Protein AF-A0A1R2BJJ5-F1 (afdb_monomer_lite)

Organism: NCBI:txid5963

Radius of gyration: 49.84 Å; chains: 1; bounding box: 114×87×135 Å

pLDDT: mean 71.25, std 21.15, range [29.31, 96.38]

Sequence (395 aa):
METTSKNNQKHDPENNLNTKGLEIIDKNPLSYNLSDRFHKDSDKFEDQEQDLDPFTTKSIKNEQDFQNIPINISSPKQELIENDESNLNSIQKRLQSAEKEKNEVEIMLEKVKDSILGIDTLENYSESYRKPNLKDKNDTVAKHEEAKKRSELTNQKLKLYREDQKRREIALTQELKKINKRIIKEQKLLKEQKAKEKEQKNEEYMAELEKMKEKKAKRKSELEEIKKRQQELDNIKNTKPLYMRIEERYKTEIEKFEAKKYKESKNNQGFSPIRMMDIMDHAKWYDDIKNEHKKRVEREMQLRSMGDKTKSNNNLTSAWTAKIIDDDKRMKTELTRASQERLNLIEKKTKYADFVKELFKPTIDRLKRQETGDLGNNKCEQRCRSNSHRSPVND

Secondary structure (DSSP, 8-state):
----------------------------------------S----------------------------------------TT-TT-HHHHHHHHHHHHHHHHHHHHHHHHHHHHHHHHHHHHHHHSS--------SSSHHHHHHHHHHHHHHHHHHHHHHHHHHHHHHHHHHHHHHHHHHHHHHHHHHHHHHHHHHHHHHHHHHHHHHHHHHHHHHHHHHHHHHHHHHHHHHHHHHHHS-HHHHHHHHIIIIIIHHHHHHHHHHHHHHT-PPPPHHHHHHHHHHHHHHHHHHHHHHHHHHHHHHHHHHHHHHHTT--HHHHHHHHHHHHHHHHHHHHHHHHHHHHHHHHHHHHHHHHHS-----HHHHHHHGGGTT-TTTTSSS-----PPP--

Foldseek 3Di:
DDDDDDDDDDDDDDDDDDDDDDDDDDDDDPDDPPPDDDDDDDDDDDDDDDDDDDDDPDDPPDPDDPPDPPPPPVDPPPPPPVPPLQDLVVLVVVLVVLVVVLVVLVVVLVVLVVVLVVLVVVVVVPPDDDDDPPPDDPPCPVVVVVVVVVVVVVVVVSVVVSVVSVVVNVVSVVVSVVSVVVSVVSVVSSVVSVVVVVVVVVVVVVVVVVVVVVVVVVVVVVVVVVVVVVVVVVVVVVPDDPVVVVVVCCCVPPVVVVVVVVVVVVVVVPDDPDDVVNVVVVVVVVVVVVVVVVVVVVVVVVVVVVVVVCCVVPVVQPVVNVVVVVVVVVVVVVVVVVVVVVVVVVVVVVVVVVVCCVVCVPDDDPVVCVVVVVVVDDPPPPPPPDDDDDDDDDD

Structure (mmCIF, N/CA/C/O backbone):
data_AF-A0A1R2BJJ5-F1
#
_entry.id   AF-A0A1R2BJJ5-F1
#
loop_
_atom_site.group_PDB
_atom_site.id
_atom_site.type_symbol
_atom_site.label_atom_id
_atom_site.label_alt_id
_atom_site.label_comp_id
_atom_site.label_asym_id
_atom_site.label_entity_id
_atom_site.label_seq_id
_atom_site.pdbx_PDB_ins_code
_atom_site.Cartn_x
_atom_site.Cartn_y
_atom_site.Cartn_z
_atom_site.occupancy
_atom_site.B_iso_or_equiv
_atom_site.auth_seq_id
_atom_site.auth_comp_id
_atom_site.auth_asym_id
_atom_site.auth_atom_id
_atom_site.pdbx_PDB_model_num
ATOM 1 N N . MET A 1 1 ? 15.933 54.611 66.361 1.00 34.94 1 MET A N 1
ATOM 2 C CA . MET A 1 1 ? 17.261 54.478 65.735 1.00 34.94 1 MET A CA 1
ATOM 3 C C . MET A 1 1 ? 17.516 52.998 65.554 1.00 34.94 1 MET A C 1
ATOM 5 O O . MET A 1 1 ? 17.313 52.305 66.536 1.00 34.94 1 MET A O 1
ATOM 9 N N . GLU A 1 2 ? 17.875 52.591 64.327 1.00 35.94 2 GLU A N 1
ATOM 10 C CA . GLU A 1 2 ? 18.809 51.487 64.003 1.00 35.94 2 GLU A CA 1
ATOM 11 C C . GLU A 1 2 ? 18.485 50.062 64.520 1.00 35.94 2 GLU A C 1
ATOM 13 O O . GLU A 1 2 ? 17.992 49.876 65.618 1.00 35.94 2 GLU A O 1
ATOM 18 N N . THR A 1 3 ? 18.748 48.933 63.863 1.00 48.16 3 THR A N 1
ATOM 19 C CA . THR A 1 3 ? 19.104 48.513 62.499 1.00 48.16 3 THR A CA 1
ATOM 20 C C . THR A 1 3 ? 19.118 46.967 62.528 1.00 48.16 3 THR A C 1
ATOM 22 O O . THR A 1 3 ? 19.593 46.379 63.489 1.00 48.16 3 THR A O 1
ATOM 25 N N . THR A 1 4 ? 18.638 46.336 61.450 1.00 43.44 4 THR A N 1
ATOM 26 C CA . THR A 1 4 ? 19.197 45.156 60.739 1.00 43.44 4 THR A CA 1
ATOM 27 C C . THR A 1 4 ? 19.570 43.808 61.406 1.00 43.44 4 THR A C 1
ATOM 29 O O . THR A 1 4 ? 20.449 43.726 62.251 1.00 43.44 4 THR A O 1
ATOM 32 N N . SER A 1 5 ? 19.117 42.751 60.702 1.00 40.81 5 SER A N 1
ATOM 33 C CA . SER A 1 5 ? 19.901 41.649 60.075 1.00 40.81 5 SER A CA 1
ATOM 34 C C . SER A 1 5 ? 20.179 40.309 60.783 1.00 40.81 5 SER A C 1
ATOM 36 O O . SER A 1 5 ? 20.995 40.221 61.686 1.00 40.81 5 SER A O 1
ATOM 38 N N . LYS A 1 6 ? 19.630 39.263 60.127 1.00 48.53 6 LYS A N 1
ATOM 39 C CA . LYS A 1 6 ? 20.228 37.987 59.648 1.00 48.53 6 LYS A CA 1
ATOM 40 C C . LYS A 1 6 ? 20.979 37.072 60.634 1.00 48.53 6 LYS A C 1
ATOM 42 O O . LYS A 1 6 ? 22.033 37.443 61.126 1.00 48.53 6 LYS A O 1
ATOM 47 N N . ASN A 1 7 ? 20.605 35.782 60.661 1.00 42.44 7 ASN A N 1
ATOM 48 C CA . ASN A 1 7 ? 21.419 34.721 60.031 1.00 42.44 7 ASN A CA 1
ATOM 49 C C . ASN A 1 7 ? 20.785 33.315 60.062 1.00 42.44 7 ASN A C 1
ATOM 51 O O . ASN A 1 7 ? 20.108 32.934 61.009 1.00 42.44 7 ASN A O 1
ATOM 55 N N . ASN A 1 8 ? 21.077 32.557 58.999 1.00 45.78 8 ASN A N 1
ATOM 56 C CA . ASN A 1 8 ? 20.857 31.119 58.817 1.00 45.78 8 ASN A CA 1
ATOM 57 C C . ASN A 1 8 ? 21.999 30.302 59.448 1.00 45.78 8 ASN A C 1
ATOM 59 O O . ASN A 1 8 ? 23.150 30.706 59.304 1.00 45.78 8 ASN A O 1
ATOM 63 N N . GLN A 1 9 ? 21.707 29.101 59.968 1.00 39.62 9 GLN A N 1
ATOM 64 C CA . GLN A 1 9 ? 22.597 27.920 59.937 1.00 39.62 9 GLN A CA 1
ATOM 65 C C . GLN A 1 9 ? 21.808 26.636 60.283 1.00 39.62 9 GLN A C 1
ATOM 67 O O . GLN A 1 9 ? 21.101 26.591 61.279 1.00 39.62 9 GLN A O 1
ATOM 72 N N . LYS A 1 10 ? 21.759 25.684 59.336 1.00 45.00 10 LYS A N 1
ATOM 73 C CA . LYS A 1 10 ? 22.330 24.317 59.379 1.00 45.00 10 LYS A CA 1
ATOM 74 C C . LYS A 1 10 ? 21.872 23.407 60.530 1.00 45.00 10 LYS A C 1
ATOM 76 O O . LYS A 1 10 ? 22.286 23.602 61.662 1.00 45.00 10 LYS A O 1
ATOM 81 N N . HIS A 1 11 ? 21.194 22.316 60.170 1.00 43.72 11 HIS A N 1
ATOM 82 C CA . HIS A 1 11 ? 21.313 21.030 60.859 1.00 43.72 11 HIS A CA 1
ATOM 83 C C . HIS A 1 11 ? 20.982 19.878 59.899 1.00 43.72 11 HIS A C 1
ATOM 85 O O . HIS A 1 11 ? 19.845 19.760 59.452 1.00 43.72 11 HIS A O 1
ATOM 91 N N . ASP A 1 12 ? 21.981 19.040 59.622 1.00 47.97 12 ASP A N 1
ATOM 92 C CA . ASP A 1 12 ? 21.791 17.613 59.333 1.00 47.97 12 ASP A CA 1
ATOM 93 C C . ASP A 1 12 ? 21.856 16.849 60.668 1.00 47.97 12 ASP A C 1
ATOM 95 O O . ASP A 1 12 ? 22.460 17.344 61.634 1.00 47.97 12 ASP A O 1
ATOM 99 N N . PRO A 1 13 ? 21.256 15.649 60.742 1.00 59.34 13 PRO A N 1
ATOM 100 C CA . PRO A 1 13 ? 22.121 14.491 60.969 1.00 59.34 13 PRO A CA 1
ATOM 101 C C . PRO A 1 13 ? 21.704 13.207 60.230 1.00 59.34 13 PRO A C 1
ATOM 103 O O . PRO A 1 13 ? 20.567 13.012 59.803 1.00 59.34 13 PRO A O 1
ATOM 106 N N . GLU A 1 14 ? 22.693 12.324 60.126 1.00 48.41 14 GLU A N 1
ATOM 107 C CA . GLU A 1 14 ? 22.689 11.007 59.499 1.00 48.41 14 GLU A CA 1
ATOM 108 C C . GLU A 1 14 ? 21.943 9.899 60.282 1.00 48.41 14 GLU A C 1
ATOM 110 O O . GLU A 1 14 ? 21.720 9.993 61.488 1.00 48.41 14 GLU A O 1
ATOM 115 N N . ASN A 1 15 ? 21.749 8.780 59.563 1.00 42.78 15 ASN A N 1
ATOM 116 C CA . ASN A 1 15 ? 21.704 7.371 59.995 1.00 42.78 15 ASN A CA 1
ATOM 117 C C . ASN A 1 15 ? 20.472 6.834 60.751 1.00 42.78 15 ASN A C 1
ATOM 119 O O . ASN A 1 15 ? 20.297 7.075 61.940 1.00 42.78 15 ASN A O 1
ATOM 123 N N . ASN A 1 16 ? 19.747 5.886 60.132 1.00 40.69 16 ASN A N 1
ATOM 124 C CA . ASN A 1 16 ? 19.956 4.463 60.454 1.00 40.69 16 ASN A CA 1
ATOM 125 C C . ASN A 1 16 ? 19.198 3.479 59.543 1.00 40.69 16 ASN A C 1
ATOM 127 O O . ASN A 1 16 ? 18.032 3.661 59.199 1.00 40.69 16 ASN A O 1
ATOM 131 N N . LEU A 1 17 ? 19.901 2.392 59.224 1.00 46.34 17 LEU A N 1
ATOM 132 C CA . LEU A 1 17 ? 19.443 1.164 58.577 1.00 46.34 17 LEU A CA 1
ATOM 133 C C . LEU A 1 17 ? 18.498 0.376 59.496 1.00 46.34 17 LEU A C 1
ATOM 135 O O . LEU A 1 17 ? 18.834 0.208 60.665 1.00 46.34 17 LEU A O 1
ATOM 139 N N . ASN A 1 18 ? 17.430 -0.237 58.962 1.00 36.34 18 ASN A N 1
ATOM 140 C CA . ASN A 1 18 ? 17.147 -1.653 59.243 1.00 36.34 18 ASN A CA 1
ATOM 141 C C . ASN A 1 18 ? 16.052 -2.272 58.349 1.00 36.34 18 ASN A C 1
ATOM 143 O O . ASN A 1 18 ? 15.020 -1.672 58.069 1.00 36.34 18 ASN A O 1
ATOM 147 N N . THR A 1 19 ? 16.249 -3.565 58.096 1.00 41.09 19 THR A N 1
ATOM 148 C CA . THR A 1 19 ? 15.277 -4.632 57.813 1.00 41.09 19 THR A CA 1
ATOM 149 C C . THR A 1 19 ? 14.871 -5.006 56.375 1.00 41.09 19 THR A C 1
ATOM 151 O O . THR A 1 19 ? 13.964 -4.446 55.777 1.00 41.09 19 THR A O 1
ATOM 154 N N . LYS A 1 20 ? 15.438 -6.164 55.990 1.00 43.81 20 LYS A N 1
ATOM 155 C CA . LYS A 1 20 ? 14.750 -7.415 55.601 1.00 43.81 20 LYS A CA 1
ATOM 156 C C . LYS A 1 20 ? 14.362 -7.600 54.126 1.00 43.81 20 LYS A C 1
ATOM 158 O O . LYS A 1 20 ? 13.273 -7.255 53.698 1.00 43.81 20 LYS A O 1
ATOM 163 N N . GLY A 1 21 ? 15.233 -8.338 53.433 1.00 42.19 21 GLY A N 1
ATOM 164 C CA . GLY A 1 21 ? 14.935 -9.721 53.041 1.00 42.19 21 GLY A CA 1
ATOM 165 C C . GLY A 1 21 ? 13.964 -9.928 51.882 1.00 42.19 21 GLY A C 1
ATOM 166 O O . GLY A 1 21 ? 12.769 -10.079 52.103 1.00 42.19 21 GLY A O 1
ATOM 167 N N . LEU A 1 22 ? 14.513 -10.101 50.679 1.00 41.62 22 LEU A N 1
ATOM 168 C CA . LEU A 1 22 ? 13.938 -10.989 49.670 1.00 41.62 22 LEU A CA 1
ATOM 169 C C . LEU A 1 22 ? 15.068 -11.639 48.863 1.00 41.62 22 LEU A C 1
ATOM 171 O O . LEU A 1 22 ? 15.674 -11.026 47.989 1.00 41.62 22 LEU A O 1
ATOM 175 N N . GLU A 1 23 ? 15.338 -12.899 49.194 1.00 51.19 23 GLU A N 1
ATOM 176 C CA . GLU A 1 23 ? 15.968 -13.868 48.305 1.00 51.19 23 GLU A CA 1
ATOM 177 C C . GLU A 1 23 ? 14.999 -14.175 47.160 1.00 51.19 23 GLU A C 1
ATOM 179 O O . GLU A 1 23 ? 13.932 -14.734 47.407 1.00 51.19 23 GLU A O 1
ATOM 184 N N . ILE A 1 24 ? 15.363 -13.859 45.913 1.00 47.25 24 ILE A N 1
ATOM 185 C CA . ILE A 1 24 ? 14.817 -14.542 44.732 1.00 47.25 24 ILE A CA 1
ATOM 186 C C . ILE A 1 24 ? 15.940 -14.749 43.705 1.00 47.25 24 ILE A C 1
ATOM 188 O O . ILE A 1 24 ? 16.220 -13.889 42.881 1.00 47.25 24 ILE A O 1
ATOM 192 N N . ILE A 1 25 ? 16.557 -15.928 43.805 1.00 44.03 25 ILE A N 1
ATOM 193 C CA . ILE A 1 25 ? 16.868 -16.878 42.726 1.00 44.03 25 ILE A CA 1
ATOM 194 C C . ILE A 1 25 ? 17.421 -16.276 41.420 1.00 44.03 25 ILE A C 1
ATOM 196 O O . ILE A 1 25 ? 16.676 -15.970 40.487 1.00 44.03 25 ILE A O 1
ATOM 200 N N . ASP A 1 26 ? 18.749 -16.305 41.305 1.00 40.34 26 ASP A N 1
ATOM 201 C CA . ASP A 1 26 ? 19.458 -16.340 40.029 1.00 40.34 26 ASP A CA 1
ATOM 202 C C . ASP A 1 26 ? 19.037 -17.585 39.234 1.00 40.34 26 ASP A C 1
ATOM 204 O O . ASP A 1 26 ? 19.328 -18.726 39.607 1.00 40.34 26 ASP A O 1
ATOM 208 N N . LYS A 1 27 ? 18.341 -17.379 38.112 1.00 48.41 27 LYS A N 1
ATOM 209 C CA . LYS A 1 27 ? 18.197 -18.399 37.070 1.00 48.41 27 LYS A CA 1
ATOM 210 C C . LYS A 1 27 ? 18.982 -17.968 35.842 1.00 48.41 27 LYS A C 1
ATOM 212 O O . LYS A 1 27 ? 18.637 -17.000 35.171 1.00 48.41 27 LYS A O 1
ATOM 217 N N . ASN A 1 28 ? 20.023 -18.752 35.583 1.00 46.53 28 ASN A N 1
ATOM 218 C CA . ASN A 1 28 ? 20.843 -18.783 34.381 1.00 46.53 28 ASN A CA 1
ATOM 219 C C . ASN A 1 28 ? 20.051 -18.526 33.085 1.00 46.53 28 ASN A C 1
ATOM 221 O O . ASN A 1 28 ? 19.016 -19.167 32.869 1.00 46.53 28 ASN A O 1
ATOM 225 N N . PRO A 1 29 ? 20.580 -17.707 32.161 1.00 47.56 29 PRO A N 1
ATOM 226 C CA . PRO A 1 29 ? 20.125 -17.711 30.782 1.00 47.56 29 PRO A CA 1
ATOM 227 C C . PRO A 1 29 ? 20.651 -18.973 30.081 1.00 47.56 29 PRO A C 1
ATOM 229 O O . PRO A 1 29 ? 21.842 -19.109 29.811 1.00 47.56 29 PRO A O 1
ATOM 232 N N . LEU A 1 30 ? 19.749 -19.908 29.779 1.00 39.25 30 LEU A N 1
ATOM 233 C CA . LEU A 1 30 ? 20.001 -20.993 28.831 1.00 39.25 30 LEU A CA 1
ATOM 234 C C . LEU A 1 30 ? 20.126 -20.389 27.425 1.00 39.25 30 LEU A C 1
ATOM 236 O O . LEU A 1 30 ? 19.133 -20.093 26.760 1.00 39.25 30 LEU A O 1
ATOM 240 N N . SER A 1 31 ? 21.368 -20.195 26.991 1.00 39.09 31 SER A N 1
ATOM 241 C CA . SER A 1 31 ? 21.738 -19.992 25.597 1.00 39.09 31 SER A CA 1
ATOM 242 C C . SER A 1 31 ? 21.489 -21.287 24.821 1.00 39.09 31 SER A C 1
ATOM 244 O O . SER A 1 31 ? 22.263 -22.241 24.878 1.00 39.09 31 SER A O 1
ATOM 246 N N . TYR A 1 32 ? 20.390 -21.335 24.072 1.00 39.94 32 TYR A N 1
ATOM 247 C CA . TYR A 1 32 ? 20.224 -22.353 23.042 1.00 39.94 32 TYR A CA 1
ATOM 248 C C . TYR A 1 32 ? 21.030 -21.947 21.809 1.00 39.94 32 TYR A C 1
ATOM 250 O O . TYR A 1 32 ? 20.586 -21.156 20.978 1.00 39.94 32 TYR A O 1
ATOM 258 N N . ASN A 1 33 ? 22.227 -22.521 21.709 1.00 41.09 33 ASN A N 1
ATOM 259 C CA . ASN A 1 33 ? 22.937 -22.699 20.451 1.00 41.09 33 ASN A CA 1
ATOM 260 C C . ASN A 1 33 ? 22.104 -23.631 19.556 1.00 41.09 33 ASN A C 1
ATOM 262 O O . ASN A 1 33 ? 22.051 -24.837 19.789 1.00 41.09 33 ASN A O 1
ATOM 266 N N . LEU A 1 34 ? 21.451 -23.072 18.537 1.00 42.03 34 LEU A N 1
ATOM 267 C CA . LEU A 1 34 ? 20.973 -23.809 17.363 1.00 42.03 34 LEU A CA 1
ATOM 268 C C . LEU A 1 34 ? 21.841 -23.427 16.157 1.00 42.03 34 LEU A C 1
ATOM 270 O O . LEU A 1 34 ? 21.403 -22.825 15.183 1.00 42.03 34 LEU A O 1
ATOM 274 N N . SER A 1 35 ? 23.112 -23.783 16.261 1.00 42.84 35 SER A N 1
ATOM 275 C CA . SER A 1 35 ? 24.050 -23.890 15.151 1.00 42.84 35 SER A CA 1
ATOM 276 C C . SER A 1 35 ? 24.558 -25.324 15.186 1.00 42.84 35 SER A C 1
ATOM 278 O O . SER A 1 35 ? 25.426 -25.623 15.994 1.00 42.84 35 SER A O 1
ATOM 280 N N . ASP A 1 36 ? 23.876 -26.207 14.449 1.00 42.97 36 ASP A N 1
ATOM 281 C CA . ASP A 1 36 ? 24.394 -27.461 13.875 1.00 42.97 36 ASP A CA 1
ATOM 282 C C . ASP A 1 36 ? 23.233 -28.374 13.473 1.00 42.97 36 ASP A C 1
ATOM 284 O O . ASP A 1 36 ? 22.739 -29.189 14.251 1.00 42.97 36 ASP A O 1
ATOM 288 N N . ARG A 1 37 ? 22.784 -28.212 12.227 1.00 44.81 37 ARG A N 1
ATOM 289 C CA . ARG A 1 37 ? 22.171 -29.249 11.380 1.00 44.81 37 ARG A CA 1
ATOM 290 C C . ARG A 1 37 ? 21.805 -28.595 10.060 1.00 44.81 37 ARG A C 1
ATOM 292 O O . ARG A 1 37 ? 20.737 -28.022 9.968 1.00 44.81 37 ARG A O 1
ATOM 299 N N . PHE A 1 38 ? 22.729 -28.619 9.105 1.00 36.28 38 PHE A N 1
ATOM 300 C CA . PHE A 1 38 ? 22.511 -28.848 7.668 1.00 36.28 38 PHE A CA 1
ATOM 301 C C . PHE A 1 38 ? 23.891 -28.789 6.992 1.00 36.28 38 PHE A C 1
ATOM 303 O O . PHE A 1 38 ? 24.287 -27.819 6.354 1.00 36.28 38 PHE A O 1
ATOM 310 N N . HIS A 1 39 ? 24.659 -29.857 7.188 1.00 42.34 39 HIS A N 1
ATOM 311 C CA . HIS A 1 39 ? 25.683 -30.275 6.242 1.00 42.34 39 HIS A CA 1
ATOM 312 C C . HIS A 1 39 ? 25.274 -31.654 5.763 1.00 42.34 39 HIS A C 1
ATOM 314 O O . HIS A 1 39 ? 25.324 -32.609 6.541 1.00 42.34 39 HIS A O 1
ATOM 320 N N . LYS A 1 40 ? 24.818 -31.715 4.514 1.00 39.81 40 LYS A N 1
ATOM 321 C CA . LYS A 1 40 ? 25.166 -32.727 3.516 1.00 39.81 40 LYS A CA 1
ATOM 322 C C . LYS A 1 40 ? 24.316 -32.498 2.269 1.00 39.81 40 LYS A C 1
ATOM 324 O O . LYS A 1 40 ? 23.140 -32.173 2.376 1.00 39.81 40 LYS A O 1
ATOM 329 N N . ASP A 1 41 ? 24.977 -32.689 1.135 1.00 38.75 41 ASP A N 1
ATOM 330 C CA . ASP A 1 41 ? 24.420 -32.877 -0.205 1.00 38.75 41 ASP A CA 1
ATOM 331 C C . ASP A 1 41 ? 24.209 -31.613 -1.050 1.00 38.75 41 ASP A C 1
ATOM 333 O O . ASP A 1 41 ? 23.084 -31.189 -1.288 1.00 38.75 41 ASP A O 1
ATOM 337 N N . SER A 1 42 ? 25.314 -31.070 -1.581 1.00 36.81 42 SER A N 1
ATOM 338 C CA . SER A 1 42 ? 25.442 -30.810 -3.030 1.00 36.81 42 SER A CA 1
ATOM 339 C C . SER A 1 42 ? 26.861 -30.351 -3.410 1.00 36.81 42 SER A C 1
ATOM 341 O O . SER A 1 42 ? 27.046 -29.240 -3.897 1.00 36.81 42 SER A O 1
ATOM 343 N N . ASP A 1 43 ? 27.859 -31.214 -3.201 1.00 37.72 43 ASP A N 1
ATOM 344 C CA . ASP A 1 43 ? 29.080 -31.213 -4.015 1.00 37.72 43 ASP A CA 1
ATOM 345 C C . ASP A 1 43 ? 28.921 -32.330 -5.044 1.00 37.72 43 ASP A C 1
ATOM 347 O O . ASP A 1 43 ? 28.826 -33.499 -4.662 1.00 37.72 43 ASP A O 1
ATOM 351 N N . LYS A 1 44 ? 28.818 -31.939 -6.319 1.00 42.22 44 LYS A N 1
ATOM 352 C CA . LYS A 1 44 ? 29.087 -32.692 -7.560 1.00 42.22 44 LYS A CA 1
ATOM 353 C C . LYS A 1 44 ? 28.258 -32.082 -8.689 1.00 42.22 44 LYS A C 1
ATOM 355 O O . LYS A 1 44 ? 27.140 -32.513 -8.953 1.00 42.22 44 LYS A O 1
ATOM 360 N N . PHE A 1 45 ? 28.826 -31.104 -9.379 1.00 34.44 45 PHE A N 1
ATOM 361 C CA . PHE A 1 45 ? 28.664 -31.060 -10.825 1.00 34.44 45 PHE A CA 1
ATOM 362 C C . PHE A 1 45 ? 30.054 -30.923 -11.418 1.00 34.44 45 PHE A C 1
ATOM 364 O O . PHE A 1 45 ? 30.779 -29.976 -11.132 1.00 34.44 45 PHE A O 1
ATOM 371 N N . GLU A 1 46 ? 30.417 -31.995 -12.107 1.00 40.69 46 GLU A N 1
ATOM 372 C CA . GLU A 1 46 ? 31.698 -32.255 -12.727 1.00 40.69 46 GLU A CA 1
ATOM 373 C C . GLU A 1 46 ? 32.042 -31.187 -13.758 1.00 40.69 46 GLU A C 1
ATOM 375 O O . GLU A 1 46 ? 31.216 -30.793 -14.586 1.00 40.69 46 GLU A O 1
ATOM 380 N N . ASP A 1 47 ? 33.310 -30.793 -13.701 1.00 39.72 47 ASP A N 1
ATOM 381 C CA . ASP A 1 47 ? 34.068 -30.282 -14.824 1.00 39.72 47 ASP A CA 1
ATOM 382 C C . ASP A 1 47 ? 33.876 -31.213 -16.023 1.00 39.72 47 ASP A C 1
ATOM 384 O O . ASP A 1 47 ? 34.233 -32.393 -15.989 1.00 39.72 47 ASP A O 1
ATOM 388 N N . GLN A 1 48 ? 33.310 -30.672 -17.096 1.00 36.53 48 GLN A N 1
ATOM 389 C CA . GLN A 1 48 ? 33.372 -31.297 -18.405 1.00 36.53 48 GLN A CA 1
ATOM 390 C C . GLN A 1 48 ? 34.242 -30.418 -19.297 1.00 36.53 48 GLN A C 1
ATOM 392 O O . GLN A 1 48 ? 33.766 -29.543 -20.020 1.00 36.53 48 GLN A O 1
ATOM 397 N N . GLU A 1 49 ? 35.549 -30.661 -19.198 1.00 37.38 49 GLU A N 1
ATOM 398 C CA . GLU A 1 49 ? 36.487 -30.419 -20.285 1.00 37.38 49 GLU A CA 1
ATOM 399 C C . GLU A 1 49 ? 35.972 -31.149 -21.534 1.00 37.38 49 GLU A C 1
ATOM 401 O O . GLU A 1 49 ? 35.771 -32.366 -21.530 1.00 37.38 49 GLU A O 1
ATOM 406 N N . GLN A 1 50 ? 35.750 -30.404 -22.613 1.00 37.22 50 GLN A N 1
ATOM 407 C CA . GLN A 1 50 ? 35.815 -30.957 -23.957 1.00 37.22 50 GLN A CA 1
ATOM 408 C C . GLN A 1 50 ? 36.743 -30.085 -24.787 1.00 37.22 50 GLN A C 1
ATOM 410 O O . GLN A 1 50 ? 36.451 -28.930 -25.106 1.00 37.22 50 GLN A O 1
ATOM 415 N N . ASP A 1 51 ? 37.884 -30.691 -25.086 1.00 33.03 51 ASP A N 1
ATOM 416 C CA . ASP A 1 51 ? 38.862 -30.262 -26.059 1.00 33.03 51 ASP A CA 1
ATOM 417 C C . ASP A 1 51 ? 38.240 -30.054 -27.450 1.00 33.03 51 ASP A C 1
ATOM 419 O O . ASP A 1 51 ? 37.486 -30.881 -27.956 1.00 33.03 51 ASP A O 1
ATOM 423 N N . LEU A 1 52 ? 38.618 -28.914 -28.032 1.00 33.28 52 LEU A N 1
ATOM 424 C CA . LEU A 1 52 ? 39.099 -28.710 -29.402 1.00 33.28 52 LEU A CA 1
ATOM 425 C C . LEU A 1 52 ? 38.404 -29.463 -30.555 1.00 33.28 52 LEU A C 1
ATOM 427 O O . LEU A 1 52 ? 38.598 -30.655 -30.749 1.00 33.28 52 LEU A O 1
ATOM 431 N N . ASP A 1 53 ? 37.826 -28.685 -31.479 1.00 33.66 53 ASP A N 1
ATOM 432 C CA . ASP A 1 53 ? 38.329 -28.716 -32.858 1.00 33.66 53 ASP A CA 1
ATOM 433 C C . ASP A 1 53 ? 38.106 -27.379 -33.604 1.00 33.66 53 ASP A C 1
ATOM 435 O O . ASP A 1 53 ? 37.090 -26.704 -33.392 1.00 33.66 53 ASP A O 1
ATOM 439 N N . PRO A 1 54 ? 39.054 -26.948 -34.462 1.00 43.84 54 PRO A N 1
ATOM 440 C CA . PRO A 1 54 ? 39.045 -25.643 -35.110 1.00 43.84 54 PRO A CA 1
ATOM 441 C C . PRO A 1 54 ? 38.522 -25.699 -36.561 1.00 43.84 54 PRO A C 1
ATOM 443 O O . PRO A 1 54 ? 38.460 -26.744 -37.197 1.00 43.84 54 PRO A O 1
ATOM 446 N N . PHE A 1 55 ? 38.253 -24.519 -37.127 1.00 29.42 55 PHE A N 1
ATOM 447 C CA . PHE A 1 55 ? 38.058 -24.268 -38.565 1.00 29.42 55 PHE A CA 1
ATOM 448 C C . PHE A 1 55 ? 36.809 -24.866 -39.246 1.00 29.42 55 PHE A C 1
ATOM 450 O O . PHE A 1 55 ? 36.847 -25.906 -39.893 1.00 29.42 55 PHE A O 1
ATOM 457 N N . THR A 1 56 ? 35.773 -24.031 -39.372 1.00 29.31 56 THR A N 1
ATOM 458 C CA . THR A 1 56 ? 35.096 -23.878 -40.672 1.00 29.31 56 THR A CA 1
ATOM 459 C C . THR A 1 56 ? 34.888 -22.402 -40.989 1.00 29.31 56 THR A C 1
ATOM 461 O O . THR A 1 56 ? 33.923 -21.774 -40.559 1.00 29.31 56 THR A O 1
ATOM 464 N N . THR A 1 57 ? 35.793 -21.849 -41.791 1.00 35.09 57 THR A N 1
ATOM 465 C CA . THR A 1 57 ? 35.602 -20.614 -42.552 1.00 35.09 57 THR A CA 1
ATOM 466 C C . THR A 1 57 ? 34.538 -20.850 -43.626 1.00 35.09 57 THR A C 1
ATOM 468 O O . THR A 1 57 ? 34.834 -21.139 -44.784 1.00 35.09 57 THR A O 1
ATOM 471 N N . LYS A 1 58 ? 33.260 -20.724 -43.257 1.00 34.25 58 LYS A N 1
ATOM 472 C CA . LYS A 1 58 ? 32.190 -20.555 -44.245 1.00 34.25 58 LYS A CA 1
ATOM 473 C C . LYS A 1 58 ? 32.118 -19.086 -44.639 1.00 34.25 58 LYS A C 1
ATOM 475 O O . LYS A 1 58 ? 31.705 -18.228 -43.871 1.00 34.25 58 LYS A O 1
ATOM 480 N N . SER A 1 59 ? 32.580 -18.852 -45.862 1.00 33.22 59 SER A N 1
ATOM 481 C CA . SER A 1 59 ? 32.426 -17.652 -46.677 1.00 33.22 59 SER A CA 1
ATOM 482 C C . SER A 1 59 ? 31.084 -16.948 -46.423 1.00 33.22 59 SER A C 1
ATOM 484 O O . SER A 1 59 ? 30.041 -17.390 -46.903 1.00 33.22 59 SER A O 1
ATOM 486 N N . ILE A 1 60 ? 31.109 -15.836 -45.685 1.00 32.94 60 ILE A N 1
ATOM 487 C CA . ILE A 1 60 ? 29.983 -14.905 -45.618 1.00 32.94 60 ILE A CA 1
ATOM 488 C C . ILE A 1 60 ? 30.078 -14.026 -46.866 1.00 32.94 60 ILE A C 1
ATOM 490 O O . ILE A 1 60 ? 30.680 -12.957 -46.865 1.00 32.94 60 ILE A O 1
ATOM 494 N N . LYS A 1 61 ? 29.487 -14.506 -47.961 1.00 35.38 61 LYS A N 1
ATOM 495 C CA . LYS A 1 61 ? 28.919 -13.623 -48.979 1.00 35.38 61 LYS A CA 1
ATOM 496 C C . LYS A 1 61 ? 27.554 -13.176 -48.463 1.00 35.38 61 LYS A C 1
ATOM 498 O O . LYS A 1 61 ? 26.548 -13.777 -48.806 1.00 35.38 61 LYS A O 1
ATOM 503 N N . ASN A 1 62 ? 27.548 -12.156 -47.613 1.00 34.47 62 ASN A N 1
ATOM 504 C CA . ASN A 1 62 ? 26.372 -11.327 -47.375 1.00 34.47 62 ASN A CA 1
ATOM 505 C C . ASN A 1 62 ? 26.795 -9.877 -47.599 1.00 34.47 62 ASN A C 1
ATOM 507 O O . ASN A 1 62 ? 27.092 -9.137 -46.666 1.00 34.47 62 ASN A O 1
ATOM 511 N N . GLU A 1 63 ? 26.821 -9.483 -48.871 1.00 36.16 63 GLU A N 1
ATOM 512 C CA . GLU A 1 63 ? 26.431 -8.128 -49.249 1.00 36.16 63 GLU A CA 1
ATOM 513 C C . GLU A 1 63 ? 24.932 -8.016 -48.948 1.00 36.16 63 GLU A C 1
ATOM 515 O O . GLU A 1 63 ? 24.081 -8.258 -49.799 1.00 36.16 63 GLU A O 1
ATOM 520 N N . GLN A 1 64 ? 24.598 -7.750 -47.689 1.00 33.94 64 GLN A N 1
ATOM 521 C CA . GLN A 1 64 ? 23.324 -7.139 -47.361 1.00 33.94 64 GLN A CA 1
ATOM 522 C C . GLN A 1 64 ? 23.626 -5.778 -46.776 1.00 33.94 64 GLN A C 1
ATOM 524 O O . GLN A 1 64 ? 24.387 -5.643 -45.818 1.00 33.94 64 GLN A O 1
ATOM 529 N N . ASP A 1 65 ? 23.052 -4.786 -47.442 1.00 35.88 65 ASP A N 1
ATOM 530 C CA . ASP A 1 65 ? 23.009 -3.391 -47.070 1.00 35.88 65 ASP A CA 1
ATOM 531 C C . ASP A 1 65 ? 22.986 -3.214 -45.550 1.00 35.88 65 ASP A C 1
ATOM 533 O O . ASP A 1 65 ? 22.012 -3.561 -44.878 1.00 35.88 65 ASP A O 1
ATOM 537 N N . PHE A 1 66 ? 24.046 -2.607 -45.013 1.00 37.25 66 PHE A N 1
ATOM 538 C CA . PHE A 1 66 ? 24.013 -1.954 -43.709 1.00 37.25 66 PHE A CA 1
ATOM 539 C C . PHE A 1 66 ? 23.106 -0.726 -43.829 1.00 37.25 66 PHE A C 1
ATOM 541 O O . PHE A 1 66 ? 23.556 0.420 -43.835 1.00 37.25 66 PHE A O 1
ATOM 548 N N . GLN A 1 67 ? 21.807 -0.968 -43.996 1.00 35.44 67 GLN A N 1
ATOM 549 C CA . GLN A 1 67 ? 20.816 0.071 -43.847 1.00 35.44 67 GLN A CA 1
ATOM 550 C C . GLN A 1 67 ? 20.862 0.519 -42.395 1.00 35.44 67 GLN A C 1
ATOM 552 O O . GLN A 1 67 ? 20.699 -0.273 -41.466 1.00 35.44 67 GLN A O 1
ATOM 557 N N . ASN A 1 68 ? 21.140 1.813 -42.247 1.00 43.06 68 ASN A N 1
ATOM 558 C CA . ASN A 1 68 ? 20.888 2.617 -41.067 1.00 43.06 68 ASN A CA 1
ATOM 559 C C . ASN A 1 68 ? 19.746 2.015 -40.246 1.00 43.06 68 ASN A C 1
ATOM 561 O O . ASN A 1 68 ? 18.606 2.015 -40.698 1.00 43.06 68 ASN A O 1
ATOM 565 N N . ILE A 1 69 ? 20.043 1.527 -39.045 1.00 37.62 69 ILE A N 1
ATOM 566 C CA . ILE A 1 69 ? 19.020 1.346 -38.021 1.00 37.62 69 ILE A CA 1
ATOM 567 C C . ILE A 1 69 ? 18.793 2.755 -37.464 1.00 37.62 69 ILE A C 1
ATOM 569 O O . ILE A 1 69 ? 19.662 3.238 -36.730 1.00 37.62 69 ILE A O 1
ATOM 573 N N . PRO A 1 70 ? 17.708 3.475 -37.818 1.00 38.44 70 PRO A N 1
ATOM 574 C CA . PRO A 1 70 ? 17.379 4.702 -37.121 1.00 38.44 70 PRO A CA 1
ATOM 575 C C . PRO A 1 70 ? 16.999 4.313 -35.695 1.00 38.44 70 PRO A C 1
ATOM 577 O O . PRO A 1 70 ? 15.891 3.849 -35.426 1.00 38.44 70 PRO A O 1
ATOM 580 N N . ILE A 1 71 ? 17.937 4.479 -34.767 1.00 42.38 71 ILE A N 1
ATOM 581 C CA . ILE A 1 71 ? 17.611 4.462 -33.349 1.00 42.38 71 ILE A CA 1
ATOM 582 C C . ILE A 1 71 ? 16.902 5.785 -33.101 1.00 42.38 71 ILE A C 1
ATOM 584 O O . ILE A 1 71 ? 17.519 6.838 -32.954 1.00 42.38 71 ILE A O 1
ATOM 588 N N . ASN A 1 72 ? 15.575 5.724 -33.140 1.00 41.72 72 ASN A N 1
ATOM 589 C CA . ASN A 1 72 ? 14.715 6.781 -32.655 1.00 41.72 72 ASN A CA 1
ATOM 590 C C . ASN A 1 72 ? 14.932 6.831 -31.137 1.00 41.72 72 ASN A C 1
ATOM 592 O O . ASN A 1 72 ? 14.261 6.126 -30.384 1.00 41.72 72 ASN A O 1
ATOM 596 N N . ILE A 1 73 ? 15.948 7.584 -30.703 1.00 45.16 73 ILE A N 1
ATOM 597 C CA . ILE A 1 73 ? 16.151 7.943 -29.301 1.00 45.16 73 ILE A CA 1
ATOM 598 C C . ILE A 1 73 ? 14.941 8.804 -28.962 1.00 45.16 73 ILE A C 1
ATOM 600 O O . ILE A 1 73 ? 14.914 10.009 -29.207 1.00 45.16 73 ILE A O 1
ATOM 604 N N . SER A 1 74 ? 13.877 8.142 -28.517 1.00 38.06 74 SER A N 1
ATOM 605 C CA . SER A 1 74 ? 12.671 8.789 -28.040 1.00 38.06 74 SER A CA 1
ATOM 606 C C . SER A 1 74 ? 13.066 9.568 -26.798 1.00 38.06 74 SER A C 1
ATOM 608 O O . SER A 1 74 ? 13.042 9.025 -25.697 1.00 38.06 74 SER A O 1
ATOM 610 N N . SER A 1 75 ? 13.444 10.834 -26.987 1.00 39.28 75 SER A N 1
ATOM 611 C CA . SER A 1 75 ? 13.624 11.800 -25.911 1.00 39.28 75 SER A CA 1
ATOM 612 C C . SER A 1 75 ? 12.452 11.660 -24.941 1.00 39.28 75 SER A C 1
ATOM 614 O O . SER A 1 75 ? 11.303 11.855 -25.360 1.00 39.28 75 SER A O 1
ATOM 616 N N . PRO A 1 76 ? 12.694 11.303 -23.668 1.00 41.22 76 PRO A N 1
ATOM 617 C CA . PRO A 1 76 ? 11.622 11.210 -22.699 1.00 41.22 76 PRO A CA 1
ATOM 618 C C . PRO A 1 76 ? 10.989 12.593 -22.579 1.00 41.22 76 PRO A C 1
ATOM 620 O O . PRO A 1 76 ? 11.648 13.551 -22.167 1.00 41.22 76 PRO A O 1
ATOM 623 N N . LYS A 1 77 ? 9.715 12.711 -22.970 1.00 40.62 77 LYS A N 1
ATOM 624 C CA . LYS A 1 77 ? 8.890 13.874 -22.645 1.00 40.62 77 LYS A CA 1
ATOM 625 C C . LYS A 1 77 ? 8.905 14.020 -21.125 1.00 40.62 77 LYS A C 1
ATOM 627 O O . LYS A 1 77 ? 8.266 13.250 -20.414 1.00 40.62 77 LYS A O 1
ATOM 632 N N . GLN A 1 78 ? 9.677 14.983 -20.635 1.00 44.84 78 GLN A N 1
ATOM 633 C CA . GLN A 1 78 ? 9.594 15.457 -19.263 1.00 44.84 78 GLN A CA 1
ATOM 634 C C . GLN A 1 78 ? 8.309 16.275 -19.132 1.00 44.84 78 GLN A C 1
ATOM 636 O O . GLN A 1 78 ? 8.337 17.499 -19.161 1.00 44.84 78 GLN A O 1
ATOM 641 N N . GLU A 1 79 ? 7.172 15.598 -19.001 1.00 39.78 79 GLU A N 1
ATOM 642 C CA . GLU A 1 79 ? 6.052 16.186 -18.275 1.00 39.78 79 GLU A CA 1
ATOM 643 C C . GLU A 1 79 ? 6.301 15.898 -16.796 1.00 39.78 79 GLU A C 1
ATOM 645 O O . GLU A 1 79 ? 6.062 14.806 -16.278 1.00 39.78 79 GLU A O 1
ATOM 650 N N . LEU A 1 80 ? 6.907 16.892 -16.148 1.00 40.94 80 LEU A N 1
ATOM 651 C CA . LEU A 1 80 ? 6.947 17.045 -14.703 1.00 40.94 80 LEU A CA 1
ATOM 652 C C . LEU A 1 80 ? 5.502 17.109 -14.197 1.00 40.94 80 LEU A C 1
ATOM 654 O O . LEU A 1 80 ? 4.877 18.165 -14.173 1.00 40.94 80 LEU A O 1
ATOM 658 N N . ILE A 1 81 ? 4.959 15.961 -13.803 1.00 46.69 81 ILE A N 1
ATOM 659 C CA . ILE A 1 81 ? 3.798 15.907 -12.919 1.00 46.69 81 ILE A CA 1
ATOM 660 C C . ILE A 1 81 ? 4.347 16.121 -11.504 1.00 46.69 81 ILE A C 1
ATOM 662 O O . ILE A 1 81 ? 4.676 15.170 -10.799 1.00 46.69 81 ILE A O 1
ATOM 666 N N . GLU A 1 82 ? 4.487 17.387 -11.105 1.00 49.94 82 GLU A N 1
ATOM 667 C CA . GLU A 1 82 ? 4.926 17.809 -9.759 1.00 49.94 82 GLU A CA 1
ATOM 668 C C . GLU A 1 82 ? 3.926 17.421 -8.648 1.00 49.94 82 GLU A C 1
ATOM 670 O O . GLU A 1 82 ? 4.219 17.552 -7.466 1.00 49.94 82 GLU A O 1
ATOM 675 N N . ASN A 1 83 ? 2.756 16.876 -8.999 1.00 44.72 83 ASN A N 1
ATOM 676 C CA . ASN A 1 83 ? 1.686 16.582 -8.040 1.00 44.72 83 ASN A CA 1
ATOM 677 C C . ASN A 1 83 ? 1.696 15.147 -7.470 1.00 44.72 83 ASN A C 1
ATOM 679 O O . ASN A 1 83 ? 0.983 14.878 -6.506 1.00 44.72 83 ASN A O 1
ATOM 683 N N . ASP A 1 84 ? 2.524 14.238 -8.000 1.00 51.66 84 ASP A N 1
ATOM 684 C CA . ASP A 1 84 ? 2.572 12.818 -7.589 1.00 51.66 84 ASP A CA 1
ATOM 685 C C . ASP A 1 84 ? 3.732 12.493 -6.627 1.00 51.66 84 ASP A C 1
ATOM 687 O O . ASP A 1 84 ? 4.172 11.338 -6.500 1.00 51.66 84 ASP A O 1
ATOM 691 N N . GLU A 1 85 ? 4.272 13.510 -5.955 1.00 56.50 85 GLU A N 1
ATOM 692 C CA . GLU A 1 85 ? 5.405 13.352 -5.043 1.00 56.50 85 GLU A CA 1
ATOM 693 C C . GLU A 1 85 ? 5.037 12.661 -3.727 1.00 56.50 85 GLU A C 1
ATOM 695 O O . GLU A 1 85 ? 5.931 12.139 -3.078 1.00 56.50 85 GLU A O 1
ATOM 700 N N . SER A 1 86 ? 3.763 12.586 -3.331 1.00 60.81 86 SER A N 1
ATOM 701 C CA . SER A 1 86 ? 3.345 12.200 -1.970 1.00 60.81 86 SER A CA 1
ATOM 702 C C . SER A 1 86 ? 3.113 10.701 -1.723 1.00 60.81 86 SER A C 1
ATOM 704 O O . SER A 1 86 ? 2.910 10.301 -0.578 1.00 60.81 86 SER A O 1
ATOM 706 N N . ASN A 1 87 ? 3.131 9.854 -2.757 1.00 78.06 87 ASN A N 1
ATOM 707 C CA . ASN A 1 87 ? 2.781 8.439 -2.615 1.00 78.06 87 ASN A CA 1
ATOM 708 C C . ASN A 1 87 ? 4.023 7.529 -2.671 1.00 78.06 87 ASN A C 1
ATOM 710 O O . ASN A 1 87 ? 4.672 7.412 -3.708 1.00 78.06 87 ASN A O 1
ATOM 714 N N . LEU A 1 88 ? 4.313 6.796 -1.590 1.00 82.25 88 LEU A N 1
ATOM 715 C CA . LEU A 1 88 ? 5.411 5.814 -1.535 1.00 82.25 88 LEU A CA 1
ATOM 716 C C . LEU A 1 88 ? 5.399 4.830 -2.717 1.00 82.25 88 LEU A C 1
ATOM 718 O O . LEU A 1 88 ? 6.452 4.499 -3.268 1.00 82.25 88 LEU A O 1
ATOM 722 N N . ASN A 1 89 ? 4.210 4.406 -3.152 1.00 84.44 89 ASN A N 1
ATOM 723 C CA . ASN A 1 89 ? 4.064 3.487 -4.278 1.00 84.44 89 ASN A CA 1
ATOM 724 C C . ASN A 1 89 ? 4.392 4.152 -5.623 1.00 84.44 89 ASN A C 1
ATOM 726 O O . ASN A 1 89 ? 4.885 3.471 -6.524 1.00 84.44 89 ASN A O 1
ATOM 730 N N . SER A 1 90 ? 4.135 5.457 -5.788 1.00 85.69 90 SER A N 1
ATOM 731 C CA . SER A 1 90 ? 4.490 6.172 -7.023 1.00 85.69 90 SER A CA 1
ATOM 732 C C . SER A 1 90 ? 6.008 6.320 -7.133 1.00 85.69 90 SER A C 1
ATOM 734 O O . SER A 1 90 ? 6.576 6.004 -8.178 1.00 85.69 90 SER A O 1
ATOM 736 N N . ILE A 1 91 ? 6.677 6.673 -6.031 1.00 84.75 91 ILE A N 1
ATOM 737 C CA . ILE A 1 91 ? 8.141 6.781 -5.948 1.00 84.75 91 ILE A CA 1
ATOM 738 C C . ILE A 1 91 ? 8.799 5.434 -6.260 1.00 84.75 91 ILE A C 1
ATOM 740 O O . ILE A 1 91 ? 9.715 5.361 -7.078 1.00 84.75 91 ILE A O 1
ATOM 744 N N . GLN A 1 92 ? 8.301 4.343 -5.670 1.00 88.00 92 GLN A N 1
ATOM 745 C CA . GLN A 1 92 ? 8.840 3.005 -5.913 1.00 88.00 92 GLN A CA 1
ATOM 746 C C . GLN A 1 92 ? 8.671 2.565 -7.377 1.00 88.00 92 GLN A C 1
ATOM 748 O O . GLN A 1 92 ? 9.598 1.997 -7.953 1.00 88.00 92 GLN A O 1
ATOM 753 N N . LYS A 1 93 ? 7.531 2.874 -8.011 1.00 89.31 93 LYS A N 1
ATOM 754 C CA . LYS A 1 93 ? 7.320 2.614 -9.446 1.00 89.31 93 LYS A CA 1
ATOM 755 C C . LYS A 1 93 ? 8.266 3.431 -10.328 1.00 89.31 93 LYS A C 1
ATOM 757 O O . LYS A 1 93 ? 8.833 2.878 -11.269 1.00 89.31 93 LYS A O 1
ATOM 762 N N . ARG A 1 94 ? 8.469 4.722 -10.030 1.00 88.00 94 ARG A N 1
ATOM 763 C CA . ARG A 1 94 ? 9.419 5.575 -10.771 1.00 88.00 94 ARG A CA 1
ATOM 764 C C . ARG A 1 94 ? 10.852 5.067 -10.636 1.00 88.00 94 ARG A C 1
ATOM 766 O O . ARG A 1 94 ? 11.576 5.044 -11.628 1.00 88.00 94 ARG A O 1
ATOM 773 N N . LEU A 1 95 ? 11.232 4.600 -9.449 1.00 91.25 95 LEU A N 1
ATOM 774 C CA . LEU A 1 95 ? 12.544 4.012 -9.189 1.00 91.25 95 LEU A CA 1
ATOM 775 C C . LEU A 1 95 ? 12.762 2.720 -9.989 1.00 91.25 95 LEU A C 1
ATOM 777 O O . LEU A 1 95 ? 13.755 2.616 -10.700 1.00 91.25 95 LEU A O 1
ATOM 781 N N . GLN A 1 96 ? 11.796 1.798 -9.976 1.00 91.81 96 GLN A N 1
ATOM 782 C CA . GLN A 1 96 ? 11.851 0.579 -10.794 1.00 91.81 96 GLN A CA 1
ATOM 783 C C . GLN A 1 96 ? 11.892 0.882 -12.297 1.00 91.81 96 GLN A C 1
ATOM 785 O O . GLN A 1 96 ? 12.592 0.211 -13.050 1.00 91.81 96 GLN A O 1
ATOM 790 N N . SER A 1 97 ? 11.140 1.887 -12.753 1.00 90.44 97 SER A N 1
ATOM 791 C CA . SER A 1 97 ? 11.178 2.315 -14.153 1.00 90.44 97 SER A CA 1
ATOM 792 C C . SER A 1 97 ? 12.555 2.855 -14.537 1.00 90.44 97 SER A C 1
ATOM 794 O O . SER A 1 97 ? 13.059 2.510 -15.599 1.00 90.44 97 SER A O 1
ATOM 796 N N . ALA A 1 98 ? 13.173 3.665 -13.674 1.00 89.19 98 ALA A N 1
ATOM 797 C CA . ALA A 1 98 ? 14.511 4.201 -13.905 1.00 89.19 98 ALA A CA 1
ATOM 798 C C . ALA A 1 98 ? 15.594 3.106 -13.864 1.00 89.19 98 ALA A C 1
ATOM 800 O O . ALA A 1 98 ? 16.565 3.184 -14.609 1.00 89.19 98 ALA A O 1
ATOM 801 N N . GLU A 1 99 ? 15.433 2.068 -13.038 1.00 91.88 99 GLU A N 1
ATOM 802 C CA . GLU A 1 99 ? 16.327 0.899 -13.025 1.00 91.88 99 GLU A CA 1
ATOM 803 C C . GLU A 1 99 ? 16.225 0.073 -14.314 1.00 91.88 99 GLU A C 1
ATOM 805 O O . GLU A 1 99 ? 17.243 -0.374 -14.837 1.00 91.88 99 GLU A O 1
ATOM 810 N N . LYS A 1 100 ? 15.018 -0.090 -14.872 1.00 92.94 100 LYS A N 1
ATOM 811 C CA . LYS A 1 100 ? 14.838 -0.735 -16.183 1.00 92.94 100 LYS A CA 1
ATOM 812 C C . LYS A 1 100 ? 15.500 0.067 -17.299 1.00 92.94 100 LYS A C 1
ATOM 814 O O . LYS A 1 100 ? 16.273 -0.496 -18.063 1.00 92.94 100 LYS A O 1
ATOM 819 N N . GLU A 1 101 ? 15.249 1.375 -17.331 1.00 90.75 101 GLU A N 1
ATOM 820 C CA . GLU A 1 101 ? 15.864 2.300 -18.291 1.00 90.75 101 GLU A CA 1
ATOM 821 C C . GLU A 1 101 ? 17.398 2.254 -18.192 1.00 90.75 101 GLU A C 1
ATOM 823 O O . GLU A 1 101 ? 18.090 2.164 -19.203 1.00 90.75 101 GLU A O 1
ATOM 828 N N . LYS A 1 102 ? 17.944 2.214 -16.968 1.00 93.62 102 LYS A N 1
ATOM 829 C CA . LYS A 1 102 ? 19.381 2.034 -16.733 1.00 93.62 102 LYS A CA 1
ATOM 830 C C . LYS A 1 102 ? 19.897 0.742 -17.372 1.00 93.62 102 LYS A C 1
ATOM 832 O O . LYS A 1 102 ? 20.865 0.800 -18.123 1.00 93.62 102 LYS A O 1
ATOM 837 N N . ASN A 1 103 ? 19.259 -0.394 -17.093 1.00 93.50 103 ASN A N 1
ATOM 838 C CA . ASN A 1 103 ? 19.688 -1.691 -17.622 1.00 93.50 103 ASN A CA 1
ATOM 839 C C . ASN A 1 103 ? 19.624 -1.727 -19.157 1.00 93.50 103 ASN A C 1
ATOM 841 O O . ASN A 1 103 ? 20.524 -2.257 -19.802 1.00 93.50 103 ASN A O 1
ATOM 845 N N . GLU A 1 104 ? 18.585 -1.144 -19.758 1.00 91.81 104 GLU A N 1
ATOM 846 C CA . GLU A 1 104 ? 18.449 -1.047 -21.216 1.00 91.81 104 GLU A CA 1
ATOM 847 C C . GLU A 1 104 ? 19.594 -0.237 -21.840 1.00 91.81 104 GLU A C 1
ATOM 849 O O . GLU A 1 104 ? 20.210 -0.681 -22.813 1.00 91.81 104 GLU A O 1
ATOM 854 N N . VAL A 1 105 ? 19.927 0.919 -21.257 1.00 90.75 105 VAL A N 1
ATOM 855 C CA . VAL A 1 105 ? 21.033 1.762 -21.733 1.00 90.75 105 VAL A CA 1
ATOM 856 C C . VAL A 1 105 ? 22.395 1.101 -21.483 1.00 90.75 105 VAL A C 1
ATOM 858 O O . VAL A 1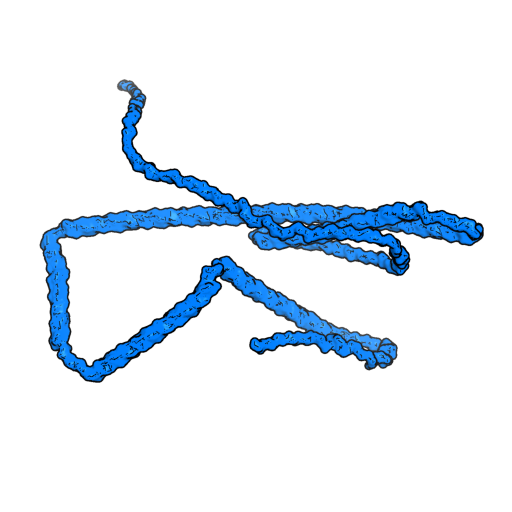 105 ? 23.272 1.204 -22.339 1.00 90.75 105 VAL A O 1
ATOM 861 N N . GLU A 1 106 ? 22.584 0.368 -20.381 1.00 90.69 106 GLU A N 1
ATOM 862 C CA . GLU A 1 106 ? 23.805 -0.419 -20.128 1.00 90.69 106 GLU A CA 1
ATOM 863 C C . GLU A 1 106 ? 24.003 -1.511 -21.187 1.00 90.69 106 GLU A C 1
ATOM 865 O O . GLU A 1 106 ? 25.095 -1.632 -21.740 1.00 90.69 106 GLU A O 1
ATOM 870 N N . ILE A 1 107 ? 22.942 -2.239 -21.552 1.00 92.38 107 ILE A N 1
ATOM 871 C CA . ILE A 1 107 ? 22.988 -3.245 -22.624 1.00 92.38 107 ILE A CA 1
ATOM 872 C C . ILE A 1 107 ? 23.326 -2.596 -23.974 1.00 92.38 107 ILE A C 1
ATOM 874 O O . ILE A 1 107 ? 24.102 -3.151 -24.753 1.00 92.38 107 ILE A O 1
ATOM 878 N N . MET A 1 108 ? 22.744 -1.432 -24.283 1.00 89.19 108 MET A N 1
ATOM 879 C CA . MET A 1 108 ? 23.065 -0.705 -25.518 1.00 89.19 108 MET A CA 1
ATOM 880 C C . MET A 1 108 ? 24.517 -0.228 -25.538 1.00 89.19 108 MET A C 1
ATOM 882 O O . MET A 1 108 ? 25.177 -0.334 -26.572 1.00 89.19 108 MET A O 1
ATOM 886 N N . LEU A 1 109 ? 25.020 0.269 -24.407 1.00 90.25 109 LEU A N 1
ATOM 887 C CA . LEU A 1 109 ? 26.403 0.704 -24.272 1.00 90.25 109 LEU A CA 1
ATOM 888 C C . LEU A 1 109 ? 27.373 -0.459 -24.491 1.00 90.25 109 LEU A C 1
ATOM 890 O O . LEU A 1 109 ? 28.355 -0.289 -25.209 1.00 90.25 109 LEU A O 1
ATOM 894 N N . GLU A 1 110 ? 27.080 -1.630 -23.929 1.00 91.81 110 GLU A N 1
ATOM 895 C CA . GLU A 1 110 ? 27.923 -2.815 -24.096 1.00 91.81 110 GLU A CA 1
ATOM 896 C C . GLU A 1 110 ? 27.997 -3.250 -25.563 1.00 91.81 110 GLU A C 1
ATOM 898 O O . GLU A 1 110 ? 29.084 -3.408 -26.108 1.00 91.81 110 GLU A O 1
ATOM 903 N N . LYS A 1 111 ? 26.860 -3.282 -26.270 1.00 90.38 111 LYS A N 1
ATOM 904 C CA . LYS A 1 111 ? 26.834 -3.580 -27.714 1.00 90.38 111 LYS A CA 1
ATOM 905 C C . LYS A 1 111 ? 27.659 -2.597 -28.546 1.00 90.38 111 LYS A C 1
ATOM 907 O O . LYS A 1 111 ? 28.285 -2.989 -29.530 1.00 90.38 111 LYS A O 1
ATOM 912 N N . VAL A 1 112 ? 27.634 -1.310 -28.192 1.00 88.50 112 VAL A N 1
ATOM 913 C CA . VAL A 1 112 ? 28.438 -0.284 -28.875 1.00 88.50 112 VAL A CA 1
ATOM 914 C C . VAL A 1 112 ? 29.926 -0.501 -28.601 1.00 88.50 112 VAL A C 1
ATOM 916 O O . VAL A 1 112 ? 30.719 -0.442 -29.539 1.00 88.50 112 VAL A O 1
ATOM 919 N N . LYS A 1 113 ? 30.307 -0.819 -27.359 1.00 89.25 113 LYS A N 1
ATOM 920 C CA . LYS A 1 113 ? 31.694 -1.152 -27.004 1.00 89.25 113 LYS A CA 1
ATOM 921 C C . LYS A 1 113 ? 32.194 -2.387 -27.747 1.00 89.25 113 LYS A C 1
ATOM 923 O O . LYS A 1 113 ? 33.261 -2.324 -28.353 1.00 89.25 113 LYS A O 1
ATOM 928 N N . ASP A 1 114 ? 31.399 -3.451 -27.792 1.00 88.50 114 ASP A N 1
ATOM 929 C CA . ASP A 1 114 ? 31.713 -4.664 -28.552 1.00 88.50 114 ASP A CA 1
ATOM 930 C C . ASP A 1 114 ? 31.890 -4.358 -30.044 1.00 88.50 114 ASP A C 1
ATOM 932 O O . ASP A 1 114 ? 32.825 -4.845 -30.680 1.00 88.50 114 ASP A O 1
ATOM 936 N N . SER A 1 115 ? 31.042 -3.490 -30.612 1.00 86.56 115 SER A N 1
ATOM 937 C CA . SER A 1 115 ? 31.190 -3.053 -32.003 1.00 86.56 115 SER A CA 1
ATOM 938 C C . SER A 1 115 ? 32.483 -2.269 -32.236 1.00 86.56 115 SER A C 1
ATOM 940 O O . SER A 1 115 ? 33.076 -2.421 -33.302 1.00 86.56 115 SER A O 1
ATOM 942 N N . ILE A 1 116 ? 32.919 -1.428 -31.293 1.00 85.88 116 ILE A N 1
ATOM 943 C CA . ILE A 1 116 ? 34.189 -0.690 -31.390 1.00 85.88 116 ILE A CA 1
ATOM 944 C C . ILE A 1 116 ? 35.368 -1.667 -31.332 1.00 85.88 116 ILE A C 1
ATOM 946 O O . ILE A 1 116 ? 36.253 -1.597 -32.181 1.00 85.88 116 ILE A O 1
ATOM 950 N N . LEU A 1 117 ? 35.347 -2.623 -30.398 1.00 85.38 117 LEU A N 1
ATOM 951 C CA . LEU A 1 117 ? 36.368 -3.672 -30.297 1.00 85.38 117 LEU A CA 1
ATOM 952 C C . LEU A 1 117 ? 36.426 -4.536 -31.570 1.00 85.38 117 LEU A C 1
ATOM 954 O O . LEU A 1 117 ? 37.508 -4.864 -32.059 1.00 85.38 117 LEU A O 1
ATOM 958 N N . GLY A 1 118 ? 35.272 -4.852 -32.164 1.00 83.50 118 GLY A N 1
ATOM 959 C CA . GLY A 1 118 ? 35.184 -5.543 -33.450 1.00 83.50 118 GLY A CA 1
ATOM 960 C C . GLY A 1 118 ? 35.845 -4.765 -34.594 1.00 83.50 118 GLY A C 1
ATOM 961 O O . GLY A 1 118 ? 36.605 -5.340 -35.368 1.00 83.50 118 GLY A O 1
ATOM 962 N N . ILE A 1 119 ? 35.624 -3.449 -34.680 1.00 80.69 119 ILE A N 1
ATOM 963 C CA . ILE A 1 119 ? 36.289 -2.588 -35.677 1.00 80.69 119 ILE A CA 1
ATOM 964 C C . ILE A 1 119 ? 37.805 -2.574 -35.458 1.00 80.69 119 ILE A C 1
ATOM 966 O O . ILE A 1 119 ? 38.557 -2.723 -36.418 1.00 80.69 119 ILE A O 1
ATOM 970 N N . ASP A 1 120 ? 38.249 -2.437 -34.209 1.00 77.62 120 ASP A N 1
ATOM 971 C CA . ASP A 1 120 ? 39.669 -2.348 -33.862 1.00 77.62 120 ASP A CA 1
ATOM 972 C C . ASP A 1 120 ? 40.412 -3.662 -34.177 1.00 77.62 120 ASP A C 1
ATOM 974 O O . ASP A 1 120 ? 41.560 -3.647 -34.622 1.00 77.62 120 ASP A O 1
ATOM 978 N N . THR A 1 121 ? 39.752 -4.815 -34.023 1.00 75.81 121 THR A N 1
ATOM 979 C CA . THR A 1 121 ? 40.314 -6.106 -34.456 1.00 75.81 121 THR A CA 1
ATOM 980 C C . THR A 1 121 ? 40.367 -6.223 -35.983 1.00 75.81 121 THR A C 1
ATOM 982 O O . THR A 1 121 ? 41.396 -6.628 -36.518 1.00 75.81 121 THR A O 1
ATOM 985 N N . LEU A 1 122 ? 39.317 -5.811 -36.703 1.00 66.62 122 LEU A N 1
ATOM 986 C CA . LEU A 1 122 ? 39.275 -5.792 -38.174 1.00 66.62 122 LEU A CA 1
ATOM 987 C C . LEU A 1 122 ? 40.338 -4.873 -38.800 1.00 66.62 122 LEU A C 1
ATOM 989 O O . LEU A 1 122 ? 40.945 -5.252 -39.804 1.00 66.62 122 LEU A O 1
ATOM 993 N N . GLU A 1 123 ? 40.588 -3.704 -38.203 1.00 64.56 123 GLU A N 1
ATOM 994 C CA . GLU A 1 123 ? 41.629 -2.760 -38.634 1.00 64.56 123 GLU A CA 1
ATOM 995 C C . GLU A 1 123 ? 43.012 -3.446 -38.581 1.00 64.56 123 GLU A C 1
ATOM 997 O O . GLU A 1 123 ? 43.727 -3.466 -39.584 1.00 64.56 123 GLU A O 1
ATOM 1002 N N . ASN A 1 124 ? 43.307 -4.168 -37.492 1.00 60.16 124 ASN A N 1
ATOM 1003 C CA . ASN A 1 124 ? 44.578 -4.876 -37.287 1.00 60.16 124 ASN A CA 1
ATOM 1004 C C . ASN A 1 124 ? 44.799 -6.102 -38.201 1.00 60.16 124 ASN A C 1
ATOM 1006 O O . ASN A 1 124 ? 45.943 -6.434 -38.514 1.00 60.16 124 ASN A O 1
ATOM 1010 N N . TYR A 1 125 ? 43.742 -6.788 -38.656 1.00 57.62 125 TYR A N 1
ATOM 1011 C CA . TYR A 1 125 ? 43.879 -7.944 -39.563 1.00 57.62 125 TYR A CA 1
ATOM 1012 C C . TYR A 1 125 ? 44.014 -7.557 -41.047 1.00 57.62 125 TYR A C 1
ATOM 1014 O O . TYR A 1 125 ? 44.471 -8.373 -41.853 1.00 57.62 125 TYR A O 1
ATOM 1022 N N . SER A 1 126 ? 43.636 -6.332 -41.427 1.00 55.16 126 SER A N 1
ATOM 1023 C CA . SER A 1 126 ? 43.580 -5.906 -42.834 1.00 55.16 126 SER A CA 1
ATOM 1024 C C . SER A 1 126 ? 44.947 -5.602 -43.470 1.00 55.16 126 SER A C 1
ATOM 1026 O O . SER A 1 126 ? 45.085 -5.691 -44.691 1.00 55.16 126 SER A O 1
ATOM 1028 N N . GLU A 1 127 ? 45.980 -5.335 -42.664 1.00 54.09 127 GLU A N 1
ATOM 1029 C CA . GLU A 1 127 ? 47.302 -4.893 -43.142 1.00 54.09 127 GLU A CA 1
ATOM 1030 C C . GLU A 1 127 ? 48.364 -6.005 -43.250 1.00 54.09 127 GLU A C 1
ATOM 1032 O O . GLU A 1 127 ? 49.422 -5.789 -43.836 1.00 54.09 127 GLU A O 1
ATOM 1037 N N . SER A 1 128 ? 48.094 -7.220 -42.759 1.00 52.62 128 SER A N 1
ATOM 1038 C CA . SER A 1 128 ? 49.161 -8.204 -42.502 1.00 52.62 128 SER A CA 1
ATOM 1039 C C . SER A 1 128 ? 49.389 -9.280 -43.592 1.00 52.62 128 SER A C 1
ATOM 1041 O O . SER A 1 128 ? 50.502 -9.791 -43.715 1.00 52.62 128 SER A O 1
ATOM 1043 N N . TYR A 1 129 ? 48.413 -9.631 -44.450 1.00 53.28 129 TYR A N 1
ATOM 1044 C CA . TYR A 1 129 ? 48.541 -10.858 -45.275 1.00 53.28 129 TYR A CA 1
ATOM 1045 C C . TYR A 1 129 ? 47.965 -10.823 -46.702 1.00 53.28 129 TYR A C 1
ATOM 1047 O O . TYR A 1 129 ? 47.134 -11.656 -47.070 1.00 53.28 129 TYR A O 1
ATOM 1055 N N . ARG A 1 130 ? 48.480 -9.963 -47.590 1.00 54.19 130 ARG A N 1
ATOM 1056 C CA . ARG A 1 130 ? 48.391 -10.230 -49.043 1.00 54.19 130 ARG A CA 1
ATOM 1057 C C . ARG A 1 130 ? 49.742 -10.059 -49.730 1.00 54.19 130 ARG A C 1
ATOM 1059 O O . ARG A 1 130 ? 50.102 -8.967 -50.151 1.00 54.19 130 ARG A O 1
ATOM 1066 N N . LYS A 1 131 ? 50.474 -11.168 -49.896 1.00 55.66 131 LYS A N 1
ATOM 1067 C CA . LYS A 1 131 ? 51.599 -11.231 -50.842 1.00 55.66 131 LYS A CA 1
ATOM 1068 C C . LYS A 1 131 ? 51.045 -11.091 -52.272 1.00 55.66 131 LYS A C 1
ATOM 1070 O O . LYS A 1 131 ? 50.168 -11.877 -52.637 1.00 55.66 131 LYS A O 1
ATOM 1075 N N . PRO A 1 132 ? 51.516 -10.131 -53.085 1.00 56.81 132 PRO A N 1
ATOM 1076 C CA . PRO A 1 132 ? 51.086 -10.008 -54.474 1.00 56.81 132 PRO A CA 1
ATOM 1077 C C . PRO A 1 132 ? 51.522 -11.236 -55.284 1.00 56.81 132 PRO A C 1
ATOM 1079 O O . PRO A 1 132 ? 52.700 -11.593 -55.293 1.00 56.81 132 PRO A O 1
ATOM 1082 N N . ASN A 1 133 ? 50.588 -11.882 -55.985 1.00 57.09 133 ASN A N 1
ATOM 1083 C CA . ASN A 1 133 ? 50.919 -12.932 -56.949 1.00 57.09 133 ASN A CA 1
ATOM 1084 C C . ASN A 1 133 ? 51.497 -12.275 -58.220 1.00 57.09 133 ASN A C 1
ATOM 1086 O O . ASN A 1 133 ? 50.787 -11.600 -58.958 1.00 57.09 133 ASN A O 1
ATOM 1090 N N . LEU A 1 134 ? 52.797 -12.460 -58.460 1.00 56.91 134 LEU A N 1
ATOM 1091 C CA . LEU A 1 134 ? 53.626 -11.741 -59.447 1.00 56.91 134 LEU A CA 1
ATOM 1092 C C . LEU A 1 134 ? 53.489 -12.204 -60.919 1.00 56.91 134 LEU A C 1
ATOM 1094 O O . LEU A 1 134 ? 54.423 -12.012 -61.698 1.00 56.91 134 LEU A O 1
ATOM 1098 N N . LYS A 1 135 ? 52.386 -12.846 -61.333 1.00 57.47 135 LYS A N 1
ATOM 1099 C CA . LYS A 1 135 ? 52.371 -13.605 -62.605 1.00 57.47 135 LYS A CA 1
ATOM 11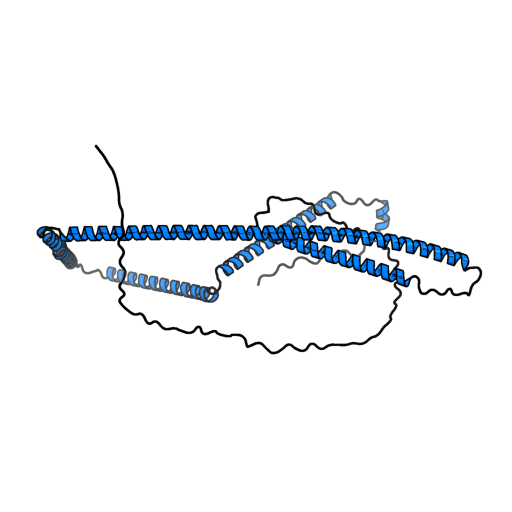00 C C . LYS A 1 135 ? 51.809 -12.942 -63.873 1.00 57.47 135 LYS A C 1
ATOM 1102 O O . LYS A 1 135 ? 52.073 -13.504 -64.924 1.00 57.47 135 LYS A O 1
ATOM 1107 N N . ASP A 1 136 ? 51.213 -11.747 -63.855 1.00 52.84 136 ASP A N 1
ATOM 1108 C CA . ASP A 1 136 ? 50.739 -11.096 -65.099 1.00 52.84 136 ASP A CA 1
ATOM 1109 C C . ASP A 1 136 ? 51.191 -9.633 -65.201 1.00 52.84 136 ASP A C 1
ATOM 1111 O O . ASP A 1 136 ? 50.917 -8.825 -64.319 1.00 52.84 136 ASP A O 1
ATOM 1115 N N . LYS A 1 137 ? 51.933 -9.272 -66.257 1.00 59.53 137 LYS A N 1
ATOM 1116 C CA . LYS A 1 137 ? 52.724 -8.023 -66.285 1.00 59.53 137 LYS A CA 1
ATOM 1117 C C . LYS A 1 137 ? 52.055 -6.787 -66.898 1.00 59.53 137 LYS A C 1
ATOM 1119 O O . LYS A 1 137 ? 52.588 -5.710 -66.680 1.00 59.53 137 LYS A O 1
ATOM 1124 N N . ASN A 1 138 ? 50.905 -6.887 -67.573 1.00 56.59 138 ASN A N 1
ATOM 1125 C CA . ASN A 1 138 ? 50.298 -5.714 -68.240 1.00 56.59 138 ASN A CA 1
ATOM 1126 C C . ASN A 1 138 ? 48.829 -5.421 -67.880 1.00 56.59 138 ASN A C 1
ATOM 1128 O O . ASN A 1 138 ? 48.334 -4.353 -68.217 1.00 56.59 138 ASN A O 1
ATOM 1132 N N . ASP A 1 139 ? 48.164 -6.300 -67.128 1.00 52.12 139 ASP A N 1
ATOM 1133 C CA . ASP A 1 139 ? 46.766 -6.128 -66.685 1.00 52.12 139 ASP A CA 1
ATOM 1134 C C . ASP A 1 139 ? 46.651 -5.779 -65.184 1.00 52.12 139 ASP A C 1
ATOM 1136 O O . ASP A 1 139 ? 45.564 -5.622 -64.625 1.00 52.12 139 ASP A O 1
ATOM 1140 N N . THR A 1 140 ? 47.796 -5.690 -64.505 1.00 58.72 140 THR A N 1
ATOM 1141 C CA . THR A 1 140 ? 47.923 -5.658 -63.044 1.00 58.72 140 THR A CA 1
ATOM 1142 C C . THR A 1 140 ? 47.997 -4.260 -62.454 1.00 58.72 140 THR A C 1
ATOM 1144 O O . THR A 1 140 ? 47.528 -4.077 -61.336 1.00 58.72 140 THR A O 1
ATOM 1147 N N . VAL A 1 141 ? 48.513 -3.260 -63.174 1.00 63.91 141 VAL A N 1
ATOM 1148 C CA . VAL A 1 141 ? 48.695 -1.906 -62.614 1.00 63.91 141 VAL A CA 1
ATOM 1149 C C . VAL A 1 141 ? 47.350 -1.207 -62.401 1.00 63.91 141 VAL A C 1
ATOM 1151 O O . VAL A 1 141 ? 47.072 -0.765 -61.291 1.00 63.91 141 VAL A O 1
ATOM 1154 N N . ALA A 1 142 ? 46.467 -1.200 -63.406 1.00 64.25 142 ALA A N 1
ATOM 1155 C CA . ALA A 1 142 ? 45.148 -0.568 -63.297 1.00 64.25 142 ALA A CA 1
ATOM 1156 C C . ALA A 1 142 ? 44.253 -1.252 -62.245 1.00 64.25 142 ALA A C 1
ATOM 1158 O O . ALA A 1 142 ? 43.630 -0.578 -61.427 1.00 64.25 142 ALA A O 1
ATOM 1159 N N . LYS A 1 143 ? 44.248 -2.593 -62.199 1.00 69.50 143 LYS A N 1
ATOM 1160 C CA . LYS A 1 143 ? 43.512 -3.369 -61.182 1.00 69.50 143 LYS A CA 1
ATOM 1161 C C . LYS A 1 143 ? 44.088 -3.171 -59.775 1.00 69.50 143 LYS A C 1
ATOM 1163 O O . LYS A 1 143 ? 43.334 -3.140 -58.806 1.00 69.50 143 LYS A O 1
ATOM 1168 N N . HIS A 1 144 ? 45.406 -3.013 -59.644 1.00 71.81 144 HIS A N 1
ATOM 1169 C CA . HIS A 1 144 ? 46.062 -2.728 -58.367 1.00 71.81 144 HIS A CA 1
ATOM 1170 C C . HIS A 1 144 ? 45.788 -1.298 -57.884 1.00 71.81 144 HIS A C 1
ATOM 1172 O O . HIS A 1 144 ? 45.502 -1.097 -56.707 1.00 71.81 144 HIS A O 1
ATOM 1178 N N . GLU A 1 145 ? 45.814 -0.304 -58.774 1.00 75.62 145 GLU A N 1
ATOM 1179 C CA . GLU A 1 145 ? 45.416 1.069 -58.447 1.00 75.62 145 GLU A CA 1
ATOM 1180 C C . GLU A 1 145 ? 43.936 1.162 -58.064 1.00 75.62 145 GLU A C 1
ATOM 1182 O O . GLU A 1 145 ? 43.595 1.851 -57.103 1.00 75.62 145 GLU A O 1
ATOM 1187 N N . GLU A 1 146 ? 43.053 0.435 -58.754 1.00 75.38 146 GLU A N 1
ATOM 1188 C CA . GLU A 1 146 ? 41.639 0.348 -58.389 1.00 75.38 146 GLU A CA 1
ATOM 1189 C C . GLU A 1 146 ? 41.450 -0.338 -57.027 1.00 75.38 146 GLU A C 1
ATOM 1191 O O . GLU A 1 146 ? 40.702 0.160 -56.183 1.00 75.38 146 GLU A O 1
ATOM 1196 N N . ALA A 1 147 ? 42.171 -1.431 -56.759 1.00 74.56 147 ALA A N 1
ATOM 1197 C CA . ALA A 1 147 ? 42.157 -2.102 -55.460 1.00 74.56 147 ALA A CA 1
ATOM 1198 C C . ALA A 1 147 ? 42.683 -1.196 -54.334 1.00 74.56 147 ALA A C 1
ATOM 1200 O O . ALA A 1 147 ? 42.098 -1.167 -53.252 1.00 74.56 147 ALA A O 1
ATOM 1201 N N . LYS A 1 148 ? 43.734 -0.408 -54.597 1.00 79.56 148 LYS A N 1
ATOM 1202 C CA . LYS A 1 148 ? 44.287 0.566 -53.650 1.00 79.56 148 LYS A CA 1
ATOM 1203 C C . LYS A 1 148 ? 43.285 1.683 -53.351 1.00 79.56 148 LYS A C 1
ATOM 1205 O O . LYS A 1 148 ? 42.997 1.928 -52.185 1.00 79.56 148 LYS A O 1
ATOM 1210 N N . LYS A 1 149 ? 42.659 2.271 -54.379 1.00 82.19 149 LYS A N 1
ATOM 1211 C CA . LYS A 1 149 ? 41.592 3.276 -54.214 1.00 82.19 149 LYS A CA 1
ATOM 1212 C C . LYS A 1 149 ? 40.389 2.716 -53.446 1.00 82.19 149 LYS A C 1
ATOM 1214 O O . LYS A 1 149 ? 39.861 3.385 -52.563 1.00 82.19 149 LYS A O 1
ATOM 1219 N N . ARG A 1 150 ? 39.966 1.476 -53.728 1.00 79.25 150 ARG A N 1
ATOM 1220 C CA . ARG A 1 150 ? 38.890 0.800 -52.976 1.00 79.25 150 ARG A CA 1
ATOM 1221 C C . ARG A 1 150 ? 39.281 0.556 -51.515 1.00 79.25 150 ARG A C 1
ATOM 1223 O O . ARG A 1 150 ? 38.451 0.769 -50.634 1.00 79.25 150 ARG A O 1
ATOM 1230 N N . SER A 1 151 ? 40.523 0.156 -51.247 1.00 78.12 151 SER A N 1
ATOM 1231 C CA . SER A 1 151 ? 41.045 -0.017 -49.885 1.00 78.12 151 SER A CA 1
ATOM 1232 C C . SER A 1 151 ? 41.086 1.308 -49.122 1.00 78.12 151 SER A C 1
ATOM 1234 O O . SER A 1 151 ? 40.621 1.374 -47.991 1.00 78.12 151 SER A O 1
ATOM 1236 N N . GLU A 1 152 ? 41.568 2.382 -49.749 1.00 81.81 152 GLU A N 1
ATOM 1237 C CA . GLU A 1 152 ? 41.606 3.726 -49.161 1.00 81.81 152 GLU A CA 1
ATOM 1238 C C . GLU A 1 152 ? 40.196 4.243 -48.838 1.00 81.81 152 GLU A C 1
ATOM 1240 O O . GLU A 1 152 ? 39.958 4.729 -47.732 1.00 81.81 152 GLU A O 1
ATOM 1245 N N . LEU A 1 153 ? 39.230 4.063 -49.749 1.00 81.06 153 LEU A N 1
ATOM 1246 C CA . LEU A 1 153 ? 37.821 4.400 -49.508 1.00 81.06 153 LEU A CA 1
ATOM 1247 C C . LEU A 1 153 ? 37.206 3.568 -48.376 1.00 81.06 153 LEU A C 1
ATOM 1249 O O . LEU A 1 153 ? 36.422 4.087 -47.582 1.00 81.06 153 LEU A O 1
ATOM 1253 N N . THR A 1 154 ? 37.553 2.283 -48.286 1.00 80.25 154 THR A N 1
ATOM 1254 C CA . THR A 1 154 ? 37.071 1.398 -47.215 1.00 80.25 154 THR A CA 1
ATOM 1255 C C . THR A 1 154 ? 37.644 1.822 -45.863 1.00 80.25 154 THR A C 1
ATOM 1257 O O . THR A 1 154 ? 36.890 1.952 -44.902 1.00 80.25 154 THR A O 1
ATOM 1260 N N . ASN A 1 155 ? 38.934 2.158 -45.804 1.00 81.75 155 ASN A N 1
ATOM 1261 C CA . ASN A 1 155 ? 39.588 2.658 -44.593 1.00 81.75 155 ASN A CA 1
ATOM 1262 C C . ASN A 1 155 ? 39.014 4.012 -44.148 1.00 81.75 155 ASN A C 1
ATOM 1264 O O . ASN A 1 155 ? 38.793 4.227 -42.959 1.00 81.75 155 ASN A O 1
ATOM 1268 N N . GLN A 1 156 ? 38.713 4.920 -45.083 1.00 85.75 156 GLN A N 1
ATOM 1269 C CA . GLN A 1 156 ? 38.041 6.186 -44.762 1.00 85.75 156 GLN A CA 1
ATOM 1270 C C . GLN A 1 156 ? 36.636 5.960 -44.191 1.00 85.75 156 GLN A C 1
ATOM 1272 O O . GLN A 1 156 ? 36.281 6.562 -43.177 1.00 85.75 156 GLN A O 1
ATOM 1277 N N . LYS A 1 157 ? 35.849 5.056 -44.789 1.00 84.12 157 LYS A N 1
ATOM 1278 C CA . LYS A 1 157 ? 34.525 4.682 -44.268 1.00 84.12 157 LYS A CA 1
ATOM 1279 C C . LYS A 1 157 ? 34.614 4.050 -42.878 1.00 84.12 157 LYS A C 1
ATOM 1281 O O . LYS A 1 157 ? 33.804 4.384 -42.017 1.00 84.12 157 LYS A O 1
ATOM 1286 N N . LEU A 1 158 ? 35.604 3.187 -42.643 1.00 82.69 158 LEU A N 1
ATOM 1287 C CA . LEU A 1 158 ? 35.818 2.541 -41.348 1.00 82.69 158 LEU A CA 1
ATOM 1288 C C . LEU A 1 158 ? 36.176 3.562 -40.258 1.00 82.69 158 LEU A C 1
ATOM 1290 O O . LEU A 1 158 ? 35.618 3.503 -39.165 1.00 82.69 158 LEU A O 1
ATOM 1294 N N . LYS A 1 159 ? 37.028 4.549 -40.572 1.00 85.25 159 LYS A N 1
ATOM 1295 C CA . LYS A 1 159 ? 37.360 5.657 -39.658 1.00 85.25 159 LYS A CA 1
ATOM 1296 C C . LYS A 1 159 ? 36.133 6.486 -39.283 1.00 85.25 159 LYS A C 1
ATOM 1298 O O . LYS A 1 159 ? 35.894 6.703 -38.099 1.00 85.25 159 LYS A O 1
ATOM 1303 N N . LEU A 1 160 ? 35.322 6.881 -40.268 1.00 87.56 160 LEU A N 1
ATOM 1304 C CA . LEU A 1 160 ? 34.075 7.616 -40.020 1.00 87.56 160 LEU A CA 1
ATOM 1305 C C . LEU A 1 160 ? 33.098 6.805 -39.157 1.00 87.56 160 LEU A C 1
ATOM 1307 O O . LEU A 1 160 ? 32.491 7.343 -38.235 1.00 87.56 160 LEU A O 1
ATOM 1311 N N . TYR A 1 161 ? 32.979 5.501 -39.416 1.00 85.00 161 TYR A N 1
ATOM 1312 C CA . TYR A 1 161 ? 32.141 4.606 -38.620 1.00 85.00 161 TYR A CA 1
ATOM 1313 C C . TYR A 1 161 ? 32.646 4.468 -37.175 1.00 85.00 161 TYR A C 1
ATOM 1315 O O . TYR A 1 161 ? 31.854 4.517 -36.235 1.00 85.00 161 TYR A O 1
ATOM 1323 N N . ARG A 1 162 ? 33.966 4.376 -36.974 1.00 85.56 162 ARG A N 1
ATOM 1324 C CA . ARG A 1 162 ? 34.594 4.340 -35.644 1.00 85.56 162 ARG A CA 1
ATOM 1325 C C . ARG A 1 162 ? 34.349 5.631 -34.862 1.00 85.56 162 ARG A C 1
ATOM 1327 O O . ARG A 1 162 ? 34.036 5.581 -33.674 1.00 85.56 162 ARG A O 1
ATOM 1334 N N . GLU A 1 163 ? 34.471 6.785 -35.513 1.00 88.75 163 GLU A N 1
ATOM 1335 C CA . GLU A 1 163 ? 34.163 8.083 -34.905 1.00 88.75 163 GLU A CA 1
ATOM 1336 C C . GLU A 1 163 ? 32.686 8.199 -34.511 1.00 88.75 163 GLU A C 1
ATOM 1338 O O . GLU A 1 163 ? 32.382 8.680 -33.417 1.00 88.75 163 GLU A O 1
ATOM 1343 N N . ASP A 1 164 ? 31.770 7.718 -35.355 1.00 87.38 164 ASP A N 1
ATOM 1344 C CA . ASP A 1 164 ? 30.339 7.692 -35.048 1.00 87.38 164 ASP A CA 1
ATOM 1345 C C . ASP A 1 164 ? 30.026 6.780 -33.851 1.00 87.38 164 ASP A C 1
ATOM 1347 O O . ASP A 1 164 ? 29.327 7.193 -32.925 1.00 87.38 164 ASP A O 1
ATOM 1351 N N . GLN A 1 165 ? 30.616 5.581 -33.791 1.00 85.31 165 GLN A N 1
ATOM 1352 C CA . GLN A 1 165 ? 30.452 4.676 -32.647 1.00 85.31 165 GLN A CA 1
ATOM 1353 C C . GLN A 1 165 ? 30.985 5.282 -31.341 1.00 85.31 165 GLN A C 1
ATOM 1355 O O . GLN A 1 165 ? 30.307 5.221 -30.315 1.00 85.31 165 GLN A O 1
ATOM 1360 N N . LYS A 1 166 ? 32.136 5.969 -31.372 1.00 89.81 166 LYS A N 1
ATOM 1361 C CA . LYS A 1 166 ? 32.653 6.707 -30.204 1.00 89.81 166 LYS A CA 1
ATOM 1362 C C . LYS A 1 166 ? 31.712 7.830 -29.761 1.00 89.81 166 LYS A C 1
ATOM 1364 O O . LYS A 1 166 ? 31.510 8.034 -28.566 1.00 89.81 166 LYS A O 1
ATOM 1369 N N . ARG A 1 167 ? 31.094 8.559 -30.699 1.00 91.06 167 ARG A N 1
ATOM 1370 C CA . ARG A 1 167 ? 30.080 9.577 -30.364 1.00 91.06 167 ARG A CA 1
ATOM 1371 C C . ARG A 1 167 ? 28.855 8.951 -29.696 1.00 91.06 167 ARG A C 1
ATOM 1373 O O . ARG A 1 167 ? 28.364 9.505 -28.711 1.00 91.06 167 ARG A O 1
ATOM 1380 N N . ARG A 1 168 ? 28.392 7.795 -30.184 1.00 86.81 168 ARG A N 1
ATOM 1381 C CA . ARG A 1 168 ? 27.283 7.037 -29.579 1.00 86.81 168 ARG A CA 1
ATOM 1382 C C . ARG A 1 168 ? 27.625 6.549 -28.172 1.00 86.81 168 ARG A C 1
ATOM 1384 O O . ARG A 1 168 ? 26.806 6.704 -27.271 1.00 86.81 168 ARG A O 1
ATOM 1391 N N . GLU A 1 169 ? 28.837 6.043 -27.955 1.00 90.31 169 GLU A N 1
ATOM 1392 C CA . GLU A 1 169 ? 29.323 5.636 -26.631 1.00 90.31 169 GLU A CA 1
ATOM 1393 C C . GLU A 1 169 ? 29.296 6.809 -25.632 1.00 90.31 169 GLU A C 1
ATOM 1395 O O . GLU A 1 169 ? 28.794 6.686 -24.510 1.00 90.31 169 GLU A O 1
ATOM 1400 N N . ILE A 1 170 ? 29.772 7.988 -26.052 1.00 92.00 170 ILE A N 1
ATOM 1401 C CA . ILE A 1 170 ? 29.745 9.207 -25.229 1.00 92.00 170 ILE A CA 1
ATOM 1402 C C . ILE A 1 170 ? 28.301 9.627 -24.910 1.00 92.00 170 ILE A C 1
ATOM 1404 O O . ILE A 1 170 ? 28.006 10.007 -23.776 1.00 92.00 170 ILE A O 1
ATOM 1408 N N . ALA A 1 171 ? 27.385 9.547 -25.877 1.00 90.38 171 ALA A N 1
ATOM 1409 C CA . ALA A 1 171 ? 25.979 9.882 -25.656 1.00 90.38 171 ALA A CA 1
ATOM 1410 C C . ALA A 1 171 ? 25.315 8.935 -24.637 1.00 90.38 171 ALA A C 1
ATOM 1412 O O . ALA A 1 171 ? 24.731 9.404 -23.657 1.00 90.38 171 ALA A O 1
ATOM 1413 N N . LEU A 1 172 ? 25.484 7.619 -24.806 1.00 87.88 172 LEU A N 1
ATOM 1414 C CA . LEU A 1 172 ? 24.929 6.600 -23.906 1.00 87.88 172 LEU A CA 1
ATOM 1415 C C . LEU A 1 172 ? 25.520 6.701 -22.492 1.00 87.88 172 LEU A C 1
ATOM 1417 O O . LEU A 1 172 ? 24.800 6.622 -21.497 1.00 87.88 172 LEU A O 1
ATOM 1421 N N . THR A 1 173 ? 26.824 6.958 -22.364 1.00 91.06 173 THR A N 1
ATOM 1422 C CA . THR A 1 173 ? 27.451 7.167 -21.046 1.00 91.06 173 THR A CA 1
ATOM 1423 C C . THR A 1 173 ? 26.951 8.435 -20.347 1.00 91.06 173 THR A C 1
ATOM 1425 O O . THR A 1 173 ? 26.802 8.447 -19.120 1.00 91.06 173 THR A O 1
ATOM 1428 N N . GLN A 1 174 ? 26.661 9.512 -21.083 1.00 92.88 174 GLN A N 1
ATOM 1429 C CA . GLN A 1 174 ? 26.024 10.706 -20.516 1.00 92.88 174 GLN A CA 1
ATOM 1430 C C . GLN A 1 174 ? 24.580 10.436 -20.077 1.00 92.88 174 GLN A C 1
ATOM 1432 O O . GLN A 1 174 ? 24.162 10.927 -19.025 1.00 92.88 174 GLN A O 1
ATOM 1437 N N . GLU A 1 175 ? 23.831 9.649 -20.844 1.00 87.44 175 GLU A N 1
ATOM 1438 C CA . GLU A 1 175 ? 22.471 9.228 -20.510 1.00 87.44 175 GLU A CA 1
ATOM 1439 C C . GLU A 1 175 ? 22.441 8.365 -19.240 1.00 87.44 175 GLU A C 1
ATOM 1441 O O . GLU A 1 175 ? 21.717 8.697 -18.298 1.00 87.44 175 GLU A O 1
ATOM 1446 N N . LEU A 1 176 ? 23.343 7.384 -19.109 1.00 90.62 176 LEU A N 1
ATOM 1447 C CA . LEU A 1 176 ? 23.514 6.611 -17.870 1.00 90.62 176 LEU A CA 1
ATOM 1448 C C . LEU A 1 176 ? 23.809 7.496 -16.659 1.00 90.62 176 LEU A C 1
ATOM 1450 O O . LEU A 1 176 ? 23.261 7.284 -15.576 1.00 90.62 176 LEU A O 1
ATOM 1454 N N . LYS A 1 177 ? 24.647 8.529 -16.815 1.00 92.81 177 LYS A N 1
ATOM 1455 C CA . LYS A 1 177 ? 24.909 9.493 -15.733 1.00 92.81 177 LYS A CA 1
ATOM 1456 C C . LYS A 1 177 ? 23.643 10.256 -15.331 1.00 92.81 177 LYS A C 1
ATOM 1458 O O . LYS A 1 177 ? 23.464 10.529 -14.142 1.00 92.81 177 LYS A O 1
ATOM 1463 N N . LYS A 1 178 ? 22.768 10.610 -16.280 1.00 92.00 178 LYS A N 1
ATOM 1464 C CA . LYS A 1 178 ? 21.482 11.270 -15.989 1.00 92.00 178 LYS A CA 1
ATOM 1465 C C . LYS A 1 178 ? 20.532 10.326 -15.249 1.00 92.00 178 LYS A C 1
ATOM 1467 O O . LYS A 1 178 ? 19.990 10.725 -14.217 1.00 92.00 178 LYS A O 1
ATOM 1472 N N . ILE A 1 179 ? 20.396 9.085 -15.715 1.00 89.25 179 ILE A N 1
ATOM 1473 C CA . ILE A 1 179 ? 19.545 8.066 -15.085 1.00 89.25 179 ILE A CA 1
ATOM 1474 C C . ILE A 1 179 ? 20.026 7.772 -13.658 1.00 89.25 179 ILE A C 1
ATOM 1476 O O . ILE A 1 179 ? 19.238 7.841 -12.717 1.00 89.25 179 ILE A O 1
ATOM 1480 N N . ASN A 1 180 ? 21.332 7.577 -13.450 1.00 91.50 180 ASN A N 1
ATOM 1481 C CA . ASN A 1 180 ? 21.896 7.360 -12.114 1.00 91.50 180 ASN A CA 1
ATOM 1482 C C . ASN A 1 180 ? 21.619 8.535 -11.160 1.00 91.50 180 ASN A C 1
ATOM 1484 O O . ASN A 1 180 ? 21.230 8.323 -10.011 1.00 91.50 180 ASN A O 1
ATOM 1488 N N . LYS A 1 181 ? 21.745 9.787 -11.627 1.00 93.94 181 LYS A N 1
ATOM 1489 C CA . LYS A 1 181 ? 21.369 10.966 -10.823 1.00 93.94 181 LYS A CA 1
ATOM 1490 C C . LYS A 1 181 ? 19.883 10.962 -10.453 1.00 93.94 181 LYS A C 1
ATOM 1492 O O . LYS A 1 181 ? 19.545 11.353 -9.337 1.00 93.94 181 LYS A O 1
ATOM 1497 N N . ARG A 1 182 ? 19.000 10.533 -11.362 1.00 90.19 182 ARG A N 1
ATOM 1498 C CA . ARG A 1 182 ? 17.557 10.404 -11.102 1.00 90.19 182 ARG A CA 1
ATOM 1499 C C . ARG A 1 182 ? 17.272 9.331 -10.049 1.00 90.19 182 ARG A C 1
ATOM 1501 O O . ARG A 1 182 ? 16.556 9.620 -9.097 1.00 90.19 182 ARG A O 1
ATOM 1508 N N . ILE A 1 183 ? 17.890 8.154 -10.164 1.00 90.75 183 ILE A N 1
ATOM 1509 C CA . ILE A 1 183 ? 17.760 7.064 -9.182 1.00 90.75 183 ILE A CA 1
ATOM 1510 C C . ILE A 1 183 ? 18.168 7.547 -7.785 1.00 90.75 183 ILE A C 1
ATOM 1512 O O . ILE A 1 183 ? 17.419 7.358 -6.831 1.00 90.75 183 ILE A O 1
ATOM 1516 N N . ILE A 1 184 ? 19.307 8.238 -7.658 1.00 92.94 184 ILE A N 1
ATOM 1517 C CA . ILE A 1 184 ? 19.777 8.777 -6.369 1.00 92.94 184 ILE A CA 1
ATOM 1518 C C . ILE A 1 184 ? 18.755 9.750 -5.761 1.00 92.94 184 ILE A C 1
ATOM 1520 O O . ILE A 1 184 ? 18.488 9.694 -4.558 1.00 92.94 184 ILE A O 1
ATOM 1524 N N . LYS A 1 185 ? 18.168 10.637 -6.575 1.00 90.44 185 LYS A N 1
ATOM 1525 C CA . LYS A 1 185 ? 17.136 11.580 -6.115 1.00 90.44 185 LYS A CA 1
ATOM 1526 C C . LYS A 1 185 ? 15.889 10.851 -5.608 1.00 90.44 185 LYS A C 1
ATOM 1528 O O . LYS A 1 185 ? 15.450 11.129 -4.496 1.00 90.44 185 LYS A O 1
ATOM 1533 N N . GLU A 1 186 ? 15.369 9.891 -6.370 1.00 87.44 186 GLU A N 1
ATOM 1534 C CA . GLU A 1 186 ? 14.180 9.110 -5.988 1.00 87.44 186 GLU A CA 1
ATOM 1535 C C . GLU A 1 186 ? 14.443 8.252 -4.735 1.00 87.44 186 GLU A C 1
ATOM 1537 O O . GLU A 1 186 ? 13.599 8.180 -3.845 1.00 87.44 186 GLU A O 1
ATOM 1542 N N . GLN A 1 187 ? 15.642 7.671 -4.587 1.00 91.31 187 GLN A N 1
ATOM 1543 C CA . GLN A 1 187 ? 16.038 6.948 -3.368 1.00 91.31 187 GLN A CA 1
ATOM 1544 C C . GLN A 1 187 ? 16.058 7.852 -2.133 1.00 91.31 187 GLN A C 1
ATOM 1546 O O . GLN A 1 187 ? 15.640 7.432 -1.049 1.00 91.31 187 GLN A O 1
ATOM 1551 N N . LYS A 1 188 ? 16.562 9.084 -2.273 1.00 91.69 188 LYS A N 1
ATOM 1552 C CA . LYS A 1 188 ? 16.580 10.061 -1.179 1.00 91.69 188 LYS A CA 1
ATOM 1553 C C . LYS A 1 188 ? 15.155 10.443 -0.775 1.00 91.69 188 LYS A C 1
ATOM 1555 O O . LYS A 1 188 ? 14.845 10.421 0.413 1.00 91.69 188 LYS A O 1
ATOM 1560 N N . LEU A 1 189 ? 14.295 10.703 -1.758 1.00 89.38 189 LEU A N 1
ATOM 1561 C CA . LEU A 1 189 ? 12.892 11.056 -1.548 1.00 89.38 189 LEU A CA 1
ATOM 1562 C C . LEU A 1 189 ? 12.124 9.909 -0.864 1.00 89.38 189 LEU A C 1
ATOM 1564 O O . LEU A 1 189 ? 11.417 10.131 0.118 1.00 89.38 189 LEU A O 1
ATOM 1568 N N . LEU A 1 190 ? 12.355 8.659 -1.286 1.00 89.44 190 LEU A N 1
ATOM 1569 C CA . LEU A 1 190 ? 11.776 7.471 -0.650 1.00 89.44 190 LEU A CA 1
ATOM 1570 C C . LEU A 1 190 ? 12.173 7.349 0.829 1.00 89.44 190 LEU A C 1
ATOM 1572 O O . LEU A 1 190 ? 11.339 7.030 1.677 1.00 89.44 190 LEU A O 1
ATOM 1576 N N . LYS A 1 191 ? 13.452 7.584 1.152 1.00 90.50 191 LYS A N 1
ATOM 1577 C CA . LYS A 1 191 ? 13.943 7.548 2.539 1.00 90.50 191 LYS A CA 1
ATOM 1578 C C . LYS A 1 191 ? 13.310 8.649 3.386 1.00 90.50 191 LYS A C 1
ATOM 1580 O O . LYS A 1 191 ? 12.910 8.376 4.514 1.00 90.50 191 LYS A O 1
ATOM 1585 N N . GLU A 1 192 ? 13.197 9.857 2.841 1.00 90.00 192 GLU A N 1
ATOM 1586 C CA . GLU A 1 192 ? 12.579 10.990 3.529 1.00 90.00 192 GLU A CA 1
ATOM 1587 C C . GLU A 1 192 ? 11.099 10.728 3.836 1.00 90.00 192 GLU A C 1
ATOM 1589 O O . GLU A 1 192 ? 10.663 10.935 4.966 1.00 90.00 192 GLU A O 1
ATOM 1594 N N . GLN A 1 193 ? 10.334 10.191 2.882 1.00 87.94 193 GLN A N 1
ATOM 1595 C CA . GLN A 1 193 ? 8.932 9.849 3.135 1.00 87.94 193 GLN A CA 1
ATOM 1596 C C . GLN A 1 193 ? 8.753 8.745 4.166 1.00 87.94 193 GLN A C 1
ATOM 1598 O O . GLN A 1 193 ? 7.896 8.862 5.038 1.00 87.94 193 GLN A O 1
ATOM 1603 N N . LYS A 1 194 ? 9.585 7.700 4.121 1.00 89.38 194 LYS A N 1
ATOM 1604 C CA . LYS A 1 194 ? 9.555 6.650 5.148 1.00 89.38 194 LYS A CA 1
ATOM 1605 C C . LYS A 1 194 ? 9.879 7.199 6.538 1.00 89.38 194 LYS A C 1
ATOM 1607 O O . LYS A 1 194 ? 9.315 6.722 7.520 1.00 89.38 194 LYS A O 1
ATOM 1612 N N . ALA A 1 195 ? 10.776 8.182 6.633 1.00 91.00 195 ALA A N 1
ATOM 1613 C CA . ALA A 1 195 ? 11.076 8.850 7.894 1.00 91.00 195 ALA A CA 1
ATOM 1614 C C . ALA A 1 195 ? 9.869 9.656 8.402 1.00 91.00 195 ALA A C 1
ATOM 1616 O O . ALA A 1 195 ? 9.482 9.471 9.553 1.00 91.00 195 ALA A O 1
ATOM 1617 N N . LYS A 1 196 ? 9.221 10.446 7.533 1.00 89.62 196 LYS A N 1
ATOM 1618 C CA . LYS A 1 196 ? 8.005 11.210 7.872 1.00 89.62 196 LYS A CA 1
ATOM 1619 C C . LYS A 1 196 ? 6.853 10.308 8.322 1.00 89.62 196 LYS A C 1
ATOM 1621 O O . LYS A 1 196 ? 6.235 10.576 9.343 1.00 89.62 196 LYS A O 1
ATOM 1626 N N . GLU A 1 197 ? 6.595 9.204 7.618 1.00 88.56 197 GLU A N 1
ATOM 1627 C CA . GLU A 1 197 ? 5.540 8.252 8.003 1.00 88.56 197 GLU A CA 1
ATOM 1628 C C . GLU A 1 197 ? 5.835 7.599 9.366 1.00 88.56 197 GLU A C 1
ATOM 1630 O O . GLU A 1 197 ? 4.932 7.345 10.163 1.00 88.56 197 GLU A O 1
ATOM 1635 N N . LYS A 1 198 ? 7.114 7.334 9.661 1.00 92.12 198 LYS A N 1
ATOM 1636 C CA . LYS A 1 198 ? 7.534 6.794 10.958 1.00 92.12 198 LYS A CA 1
ATOM 1637 C C . LYS A 1 198 ? 7.358 7.814 12.084 1.00 92.12 198 LYS A C 1
ATOM 1639 O O . LYS A 1 198 ? 6.938 7.430 13.172 1.00 92.12 198 LYS A O 1
ATOM 1644 N N . GLU A 1 199 ? 7.689 9.075 11.831 1.00 93.19 199 GLU A N 1
ATOM 1645 C CA . GLU A 1 199 ? 7.522 10.172 12.786 1.00 93.19 199 GLU A CA 1
ATOM 1646 C C . GLU A 1 199 ? 6.042 10.392 13.113 1.00 93.19 199 GLU A C 1
ATOM 1648 O O . GLU A 1 199 ? 5.671 10.305 14.281 1.00 93.19 199 GLU A O 1
ATOM 1653 N N . GLN A 1 200 ? 5.182 10.493 12.095 1.00 91.69 200 GLN A N 1
ATOM 1654 C CA . GLN A 1 200 ? 3.729 10.617 12.265 1.00 91.69 200 GLN A CA 1
ATOM 1655 C C . GLN A 1 200 ? 3.135 9.467 13.087 1.00 91.69 200 GLN A C 1
ATOM 1657 O O . GLN A 1 200 ? 2.400 9.697 14.043 1.00 91.69 200 GLN A O 1
ATOM 1662 N N . LYS A 1 201 ? 3.510 8.214 12.793 1.00 91.38 201 LYS A N 1
ATOM 1663 C CA . LYS A 1 201 ? 3.051 7.055 13.581 1.00 91.38 201 LYS A CA 1
ATOM 1664 C C . LYS A 1 201 ? 3.501 7.114 15.039 1.00 91.38 201 LYS A C 1
ATOM 1666 O O . LYS A 1 201 ? 2.785 6.651 15.925 1.00 91.38 201 LYS A O 1
ATOM 1671 N N . ASN A 1 202 ? 4.697 7.639 15.296 1.00 93.38 202 ASN A N 1
ATOM 1672 C CA . ASN A 1 202 ? 5.204 7.784 16.653 1.00 93.38 202 ASN A CA 1
ATOM 1673 C C . ASN A 1 202 ? 4.462 8.896 17.411 1.00 93.38 202 ASN A C 1
ATOM 1675 O O . ASN A 1 202 ? 4.111 8.708 18.573 1.00 93.38 202 ASN A O 1
ATOM 1679 N N . GLU A 1 203 ? 4.174 10.020 16.754 1.00 94.12 203 GLU A N 1
ATOM 1680 C CA . GLU A 1 203 ? 3.355 11.103 17.311 1.00 94.12 203 GLU A CA 1
ATOM 1681 C C . GLU A 1 203 ? 1.936 10.622 17.644 1.00 94.12 203 GLU A C 1
ATOM 1683 O O . GLU A 1 203 ? 1.459 10.833 18.761 1.00 94.12 203 GLU A O 1
ATOM 1688 N N . GLU A 1 204 ? 1.289 9.897 16.727 1.00 93.31 204 GLU A N 1
ATOM 1689 C CA . GLU A 1 204 ? -0.028 9.287 16.944 1.00 93.31 204 GLU A CA 1
ATOM 1690 C C . GLU A 1 204 ? -0.024 8.325 18.138 1.00 93.31 204 GLU A C 1
ATOM 1692 O O . GLU A 1 204 ? -0.918 8.366 18.988 1.00 93.31 204 GLU A O 1
ATOM 1697 N N . TYR A 1 205 ? 1.005 7.481 18.239 1.00 92.81 205 TYR A N 1
ATOM 1698 C CA . TYR A 1 205 ? 1.163 6.549 19.351 1.00 92.81 205 TYR A CA 1
ATOM 1699 C C . TYR A 1 205 ? 1.322 7.271 20.696 1.00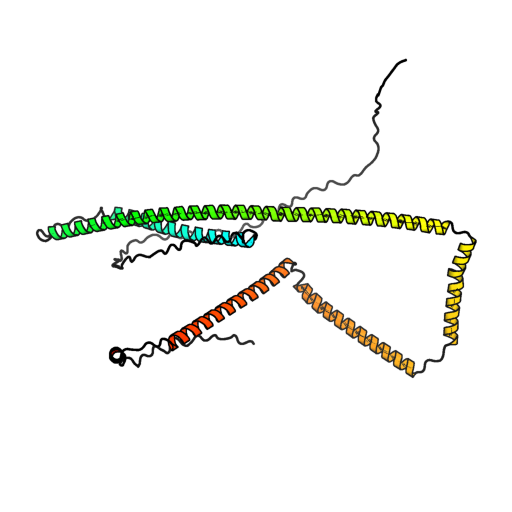 92.81 205 TYR A C 1
ATOM 1701 O O . TYR A 1 205 ? 0.684 6.897 21.685 1.00 92.81 205 TYR A O 1
ATOM 1709 N N . MET A 1 206 ? 2.136 8.327 20.740 1.00 94.62 206 MET A N 1
ATOM 1710 C CA . MET A 1 206 ? 2.337 9.122 21.953 1.00 94.62 206 MET A CA 1
ATOM 1711 C C . MET A 1 206 ? 1.055 9.853 22.369 1.00 94.62 206 MET A C 1
ATOM 1713 O O . MET A 1 206 ? 0.704 9.832 23.552 1.00 94.62 206 MET A O 1
ATOM 1717 N N . ALA A 1 207 ? 0.311 10.410 21.411 1.00 94.62 207 ALA A N 1
ATOM 1718 C CA . ALA A 1 207 ? -0.982 11.040 21.665 1.00 94.62 207 ALA A CA 1
ATOM 1719 C C . ALA A 1 207 ? -2.021 10.037 22.205 1.00 94.62 207 ALA A C 1
ATOM 1721 O O . ALA A 1 207 ? -2.781 10.354 23.124 1.00 94.62 207 ALA A O 1
ATOM 1722 N N . GLU A 1 208 ? -2.053 8.807 21.684 1.00 94.25 208 GLU A N 1
ATOM 1723 C CA . GLU A 1 208 ? -2.961 7.767 22.186 1.00 94.25 208 GLU A CA 1
ATOM 1724 C C . GLU A 1 208 ? -2.585 7.315 23.606 1.00 94.25 208 GLU A C 1
ATOM 1726 O O . GLU A 1 208 ? -3.457 7.151 24.465 1.00 94.25 208 GLU A O 1
ATOM 1731 N N . LEU A 1 209 ? -1.287 7.186 23.904 1.00 94.62 209 LEU A N 1
ATOM 1732 C CA . LEU A 1 209 ? -0.818 6.908 25.262 1.00 94.62 209 LEU A CA 1
ATOM 1733 C C . LEU A 1 209 ? -1.227 8.004 26.252 1.00 94.62 209 LEU A C 1
ATOM 1735 O O . LEU A 1 209 ? -1.616 7.693 27.381 1.00 94.62 209 LEU A O 1
ATOM 1739 N N . GLU A 1 210 ? -1.153 9.272 25.853 1.00 95.56 210 GLU A N 1
ATOM 1740 C CA . GLU A 1 210 ? -1.576 10.397 26.686 1.00 95.56 210 GLU A CA 1
ATOM 1741 C C . GLU A 1 210 ? -3.086 10.364 26.957 1.00 95.56 210 GLU A C 1
ATOM 1743 O O . GLU A 1 210 ? -3.500 10.410 28.119 1.00 95.56 210 GLU A O 1
ATOM 1748 N N . LYS A 1 211 ? -3.909 10.125 25.927 1.00 95.19 211 LYS A N 1
ATOM 1749 C CA . LYS A 1 211 ? -5.361 9.919 26.087 1.00 95.19 211 LYS A CA 1
ATOM 1750 C C . LYS A 1 211 ? -5.679 8.760 27.030 1.00 95.19 211 LYS A C 1
ATOM 1752 O O . LYS A 1 211 ? -6.603 8.844 27.842 1.00 95.19 211 LYS A O 1
ATOM 1757 N N . MET A 1 212 ? -4.927 7.664 26.952 1.00 92.62 212 MET A N 1
ATOM 1758 C CA . MET A 1 212 ? -5.107 6.513 27.840 1.00 92.62 212 MET A CA 1
ATOM 1759 C C . MET A 1 212 ? -4.722 6.831 29.289 1.00 92.62 212 MET A C 1
ATOM 1761 O O . MET A 1 212 ? -5.424 6.406 30.214 1.00 92.62 212 MET A O 1
ATOM 1765 N N . LYS A 1 213 ? -3.658 7.614 29.508 1.00 96.00 213 LYS A N 1
ATOM 1766 C CA . LYS A 1 213 ? -3.289 8.120 30.839 1.00 96.00 213 LYS A CA 1
ATOM 1767 C C . LYS A 1 213 ? -4.376 9.033 31.407 1.00 96.00 213 LYS A C 1
ATOM 1769 O O . LYS A 1 213 ? -4.767 8.842 32.558 1.00 96.00 213 LYS A O 1
ATOM 1774 N N . GLU A 1 214 ? -4.915 9.949 30.605 1.00 95.62 214 GLU A N 1
ATOM 1775 C CA . GLU A 1 214 ? -5.997 10.849 31.017 1.00 95.62 214 GLU A CA 1
ATOM 1776 C C . GLU A 1 214 ? -7.271 10.068 31.380 1.00 95.62 214 GLU A C 1
ATOM 1778 O O . GLU A 1 214 ? -7.841 10.264 32.454 1.00 95.62 214 GLU A O 1
ATOM 1783 N N . LYS A 1 215 ? -7.683 9.101 30.547 1.00 95.38 215 LYS A N 1
ATOM 1784 C CA . LYS A 1 215 ? -8.820 8.207 30.841 1.00 95.38 215 LYS A CA 1
ATOM 1785 C C . LYS A 1 215 ? -8.613 7.421 32.135 1.00 95.38 215 LYS A C 1
ATOM 1787 O O . LYS A 1 215 ? -9.547 7.268 32.922 1.00 95.38 215 LYS A O 1
ATOM 1792 N N . LYS A 1 216 ? -7.395 6.923 32.376 1.00 95.69 216 LYS A N 1
ATOM 1793 C CA . LYS A 1 216 ? -7.050 6.218 33.618 1.00 95.69 216 LYS A CA 1
ATOM 1794 C C . LYS A 1 216 ? -7.142 7.148 34.831 1.00 95.69 216 LYS A C 1
ATOM 1796 O O . LYS A 1 216 ? -7.665 6.726 35.860 1.00 95.69 216 LYS A O 1
ATOM 1801 N N . ALA A 1 217 ? -6.670 8.389 34.710 1.00 95.75 217 ALA A N 1
ATOM 1802 C CA . ALA A 1 217 ? -6.767 9.391 35.767 1.00 95.75 217 ALA A CA 1
ATOM 1803 C C . ALA A 1 217 ? -8.230 9.748 36.080 1.00 95.75 217 ALA A C 1
ATOM 1805 O O . ALA A 1 217 ? -8.621 9.704 37.246 1.00 95.75 217 ALA A O 1
ATOM 1806 N N . LYS A 1 218 ? -9.061 9.978 35.052 1.00 96.19 218 LYS A N 1
ATOM 1807 C CA . LYS A 1 218 ? -10.509 10.220 35.204 1.00 96.19 218 LYS A CA 1
ATOM 1808 C C . LYS A 1 218 ? -11.206 9.065 35.916 1.00 96.19 218 LYS A C 1
ATOM 1810 O O . LYS A 1 218 ? -11.840 9.278 36.941 1.00 96.19 218 LYS A O 1
ATOM 1815 N N . ARG A 1 219 ? -10.978 7.824 35.471 1.00 93.31 219 ARG A N 1
ATOM 1816 C CA . ARG A 1 219 ? -11.549 6.631 36.118 1.00 93.31 219 ARG A CA 1
ATOM 1817 C C . ARG A 1 219 ? -11.118 6.495 37.579 1.00 93.31 219 ARG A C 1
ATOM 1819 O O . ARG A 1 219 ? -11.907 6.069 38.415 1.00 93.31 219 ARG A O 1
ATOM 1826 N N . LYS A 1 220 ? -9.865 6.832 37.904 1.00 96.38 220 LYS A N 1
ATOM 1827 C CA . LYS A 1 220 ? -9.384 6.814 39.292 1.00 96.38 220 LYS A CA 1
ATOM 1828 C C . LYS A 1 220 ? -10.127 7.853 40.141 1.00 96.38 220 LYS A C 1
ATOM 1830 O O . LYS A 1 220 ? -10.584 7.506 41.224 1.00 96.38 220 LYS A O 1
ATOM 1835 N N . SER A 1 221 ? -10.292 9.070 39.621 1.00 96.25 221 SER A N 1
ATOM 1836 C CA . SER A 1 221 ? -11.061 10.141 40.271 1.00 96.25 221 SER A CA 1
ATOM 1837 C C . SER A 1 221 ? -12.518 9.732 40.502 1.00 96.25 221 SER A C 1
ATOM 1839 O O . SER A 1 221 ? -13.022 9.867 41.611 1.00 96.25 221 SER A O 1
ATOM 1841 N N . GLU A 1 222 ? -13.178 9.166 39.490 1.00 94.50 222 GLU A N 1
ATOM 1842 C CA . GLU A 1 222 ? -14.561 8.679 39.588 1.00 94.50 222 GLU A CA 1
ATOM 1843 C C . GLU A 1 222 ? -14.702 7.581 40.654 1.00 94.50 222 GLU A C 1
ATOM 1845 O O . GLU A 1 222 ? -15.627 7.602 41.462 1.00 94.50 222 GLU A O 1
ATOM 1850 N N . LEU A 1 223 ? -13.760 6.631 40.706 1.00 94.56 223 LEU A N 1
ATOM 1851 C CA . LEU A 1 223 ? -13.765 5.570 41.718 1.00 94.56 223 LEU A CA 1
ATOM 1852 C C . LEU A 1 223 ? -13.545 6.108 43.137 1.00 94.56 223 LEU A C 1
ATOM 1854 O O . LEU A 1 223 ? -14.151 5.599 44.080 1.00 94.56 223 LEU A O 1
ATOM 1858 N N . GLU A 1 224 ? -12.681 7.108 43.308 1.00 95.12 224 GLU A N 1
ATOM 1859 C CA . GLU A 1 224 ? -12.487 7.778 44.598 1.00 95.12 224 GLU A CA 1
ATOM 1860 C C . GLU A 1 224 ? -13.743 8.547 45.027 1.00 95.12 224 GLU A C 1
ATOM 1862 O O . GLU A 1 224 ? -14.123 8.491 46.197 1.00 95.12 224 GLU A O 1
ATOM 1867 N N . GLU A 1 225 ? -14.437 9.192 44.089 1.00 95.00 225 GLU A N 1
ATOM 1868 C CA . GLU A 1 225 ? -15.693 9.890 44.358 1.00 95.00 225 GLU A CA 1
ATOM 1869 C C . GLU A 1 225 ? -16.822 8.924 44.742 1.00 95.00 225 GLU A C 1
ATOM 1871 O O . GLU A 1 225 ? -17.510 9.146 45.738 1.00 95.00 225 GLU A O 1
ATOM 1876 N N . ILE A 1 226 ? -16.976 7.806 44.022 1.00 93.25 226 ILE A N 1
ATOM 1877 C CA . ILE A 1 226 ? -17.954 6.761 44.362 1.00 93.25 226 ILE A CA 1
ATOM 1878 C C . ILE A 1 226 ? -17.679 6.209 45.763 1.00 93.25 226 ILE A C 1
ATOM 1880 O O . ILE A 1 226 ? -18.609 6.051 46.553 1.00 93.25 226 ILE A O 1
ATOM 1884 N N . LYS A 1 227 ? -16.409 5.952 46.106 1.00 94.38 227 LYS A N 1
ATOM 1885 C CA . LYS A 1 227 ? -16.032 5.492 47.451 1.00 94.38 227 LYS A CA 1
ATOM 1886 C C . LYS A 1 227 ? -16.404 6.505 48.531 1.00 94.38 227 LYS A C 1
ATOM 1888 O O . LYS A 1 227 ? -16.949 6.097 49.554 1.00 94.38 227 LYS A O 1
ATOM 1893 N N . LYS A 1 228 ? -16.153 7.800 48.306 1.00 94.31 228 LYS A N 1
ATOM 1894 C CA . LYS A 1 228 ? -16.557 8.867 49.237 1.00 94.31 228 LYS A CA 1
ATOM 1895 C C . LYS A 1 228 ? -18.073 8.919 49.410 1.00 94.31 228 LYS A C 1
ATOM 1897 O O . LYS A 1 228 ? -18.546 8.848 50.540 1.00 94.31 228 LYS A O 1
ATOM 1902 N N . ARG A 1 229 ? -18.837 8.920 48.312 1.00 92.00 229 ARG A N 1
ATOM 1903 C CA . ARG A 1 229 ? -20.311 8.888 48.365 1.00 92.00 229 ARG A CA 1
ATOM 1904 C C . ARG A 1 229 ? -20.832 7.659 49.110 1.00 92.00 229 ARG A C 1
ATOM 1906 O O . ARG A 1 229 ? -21.788 7.761 49.870 1.00 92.00 229 ARG A O 1
ATOM 1913 N N . GLN A 1 230 ? -20.209 6.496 48.919 1.00 91.94 230 GLN A N 1
ATOM 1914 C CA . GLN A 1 230 ? -20.592 5.272 49.623 1.00 91.94 230 GLN A CA 1
ATOM 1915 C C . GLN A 1 230 ? -20.354 5.396 51.135 1.00 91.94 230 GLN A C 1
ATOM 1917 O O . GLN A 1 230 ? -21.242 5.067 51.918 1.00 91.94 230 GLN A O 1
ATOM 1922 N N . GLN A 1 231 ? -19.196 5.924 51.544 1.00 91.88 231 GLN A N 1
ATOM 1923 C CA . GLN A 1 231 ? -18.893 6.191 52.954 1.00 91.88 231 GLN A CA 1
ATOM 1924 C C . GLN A 1 231 ? -19.871 7.200 53.569 1.00 91.88 231 GLN A C 1
ATOM 1926 O O . GLN A 1 231 ? -20.343 6.990 54.683 1.00 91.88 231 GLN A O 1
ATOM 1931 N N . GLU A 1 232 ? -20.221 8.264 52.846 1.00 90.44 232 GLU A N 1
ATOM 1932 C CA . GLU A 1 232 ? -21.229 9.238 53.278 1.00 90.44 232 GLU A CA 1
ATOM 1933 C C . GLU A 1 232 ? -22.608 8.591 53.458 1.00 90.44 232 GLU A C 1
ATOM 1935 O O . GLU A 1 232 ? -23.247 8.785 54.492 1.00 90.44 232 GLU A O 1
ATOM 1940 N N . LEU A 1 233 ? -23.053 7.769 52.502 1.00 88.75 233 LEU A N 1
ATOM 1941 C CA . LEU A 1 233 ? -24.323 7.042 52.597 1.00 88.75 233 LEU A CA 1
ATOM 1942 C C . LEU A 1 233 ? -24.351 6.073 53.780 1.00 88.75 233 LEU A C 1
ATOM 1944 O O . LEU A 1 233 ? -25.370 5.974 54.468 1.00 88.75 233 LEU A O 1
ATOM 1948 N N . ASP A 1 234 ? -23.257 5.358 54.028 1.00 88.19 234 ASP A N 1
ATOM 1949 C CA . ASP A 1 234 ? -23.172 4.423 55.146 1.00 88.19 234 ASP A CA 1
ATOM 1950 C C . ASP A 1 234 ? -23.111 5.164 56.489 1.00 88.19 234 ASP A C 1
ATOM 1952 O O . ASP A 1 234 ? -23.775 4.752 57.441 1.00 88.19 234 ASP A O 1
ATOM 1956 N N . ASN A 1 235 ? -22.446 6.320 56.550 1.00 88.25 235 ASN A N 1
ATOM 1957 C CA . ASN A 1 235 ? -22.509 7.211 57.707 1.00 88.25 235 ASN A CA 1
ATOM 1958 C C . ASN A 1 235 ? -23.940 7.697 57.960 1.00 88.25 235 ASN A C 1
ATOM 1960 O O . ASN A 1 235 ? -24.408 7.608 59.090 1.00 88.25 235 ASN A O 1
ATOM 1964 N N . ILE A 1 236 ? -24.668 8.133 56.926 1.00 85.62 236 ILE A N 1
ATOM 1965 C CA . ILE A 1 236 ? -26.074 8.556 57.046 1.00 85.62 236 ILE A CA 1
ATOM 1966 C C . ILE A 1 236 ? -26.955 7.407 57.556 1.00 85.62 236 ILE A C 1
ATOM 1968 O O . ILE A 1 236 ? -27.786 7.608 58.439 1.00 85.62 236 ILE A O 1
ATOM 1972 N N . LYS A 1 237 ? -26.777 6.182 57.044 1.00 82.19 237 LYS A N 1
ATOM 1973 C CA . LYS A 1 237 ? -27.500 5.001 57.553 1.00 82.19 237 LYS A CA 1
ATOM 1974 C C . LYS A 1 237 ? -27.183 4.740 59.026 1.00 82.19 237 LYS A C 1
ATOM 1976 O O . LYS A 1 237 ? -28.094 4.471 59.808 1.00 82.19 237 LYS A O 1
ATOM 1981 N N . ASN A 1 238 ? -25.912 4.853 59.401 1.00 81.12 238 ASN A N 1
ATOM 1982 C CA . ASN A 1 238 ? -25.439 4.610 60.761 1.00 81.12 238 ASN A CA 1
ATOM 1983 C C . ASN A 1 238 ? -25.806 5.728 61.744 1.00 81.12 238 ASN A C 1
ATOM 1985 O O . ASN A 1 238 ? -25.802 5.479 62.949 1.00 81.12 238 ASN A O 1
ATOM 1989 N N . THR A 1 239 ? -26.166 6.923 61.270 1.00 84.88 239 THR A N 1
ATOM 1990 C CA . THR A 1 239 ? -26.646 8.037 62.103 1.00 84.88 239 THR A CA 1
ATOM 1991 C C . THR A 1 239 ? -28.168 8.122 62.192 1.00 84.88 239 THR A C 1
ATOM 1993 O O . THR A 1 239 ? -28.673 8.877 63.023 1.00 84.88 239 THR A O 1
ATOM 1996 N N . LYS A 1 240 ? -28.927 7.322 61.423 1.00 86.81 240 LYS A N 1
ATOM 1997 C CA . LYS A 1 240 ? -30.397 7.294 61.535 1.00 86.81 240 LYS A CA 1
ATOM 1998 C C . LYS A 1 240 ? -30.832 7.010 62.981 1.00 86.81 240 LYS A C 1
ATOM 2000 O O . LYS A 1 240 ? -30.299 6.068 63.580 1.00 86.81 240 LYS A O 1
ATOM 2005 N N . PRO A 1 241 ? -31.813 7.741 63.532 1.00 87.62 241 PRO A N 1
ATOM 2006 C CA . PRO A 1 241 ? -32.317 7.495 64.880 1.00 87.62 241 PRO A CA 1
ATOM 2007 C C . PRO A 1 241 ? -32.986 6.115 64.990 1.00 87.62 241 PRO A C 1
ATOM 2009 O O . PRO A 1 241 ? -33.509 5.578 64.011 1.00 87.62 241 PRO A O 1
ATOM 2012 N N . LEU A 1 242 ? -32.966 5.529 66.193 1.00 83.94 242 LEU A N 1
ATOM 2013 C CA . LEU A 1 242 ? -33.385 4.142 66.439 1.00 83.94 242 LEU A CA 1
ATOM 2014 C C . LEU A 1 242 ? -34.817 3.848 65.960 1.00 83.94 242 LEU A C 1
ATOM 2016 O O . LEU A 1 242 ? -35.046 2.801 65.359 1.00 83.94 242 LEU A O 1
ATOM 2020 N N . TYR A 1 243 ? -35.756 4.779 66.164 1.00 86.12 243 TYR A N 1
ATOM 2021 C CA . TYR A 1 243 ? -37.156 4.595 65.762 1.00 86.12 243 TYR A CA 1
ATOM 2022 C C . TYR A 1 243 ? -37.307 4.398 64.245 1.00 86.12 243 TYR A C 1
ATOM 2024 O O . TYR A 1 243 ? -38.029 3.502 63.818 1.00 86.12 243 TYR A O 1
ATOM 2032 N N . MET A 1 244 ? -36.556 5.149 63.428 1.00 86.44 244 MET A N 1
ATOM 2033 C CA . MET A 1 244 ? -36.569 4.985 61.971 1.00 86.44 244 MET A CA 1
ATOM 2034 C C . MET A 1 244 ? -36.001 3.632 61.548 1.00 86.44 244 MET A C 1
ATOM 2036 O O . MET A 1 244 ? -36.506 3.022 60.611 1.00 86.44 244 MET A O 1
ATOM 2040 N N . ARG A 1 245 ? -34.961 3.135 62.233 1.00 84.38 245 ARG A N 1
ATOM 2041 C CA . ARG A 1 245 ? -34.402 1.805 61.934 1.00 84.38 245 ARG A CA 1
ATOM 2042 C C . ARG A 1 245 ? -35.402 0.699 62.246 1.00 84.38 245 ARG A C 1
ATOM 2044 O O . ARG A 1 245 ? -35.496 -0.259 61.486 1.00 84.38 245 ARG A O 1
ATOM 2051 N N . ILE A 1 246 ? -36.141 0.832 63.348 1.00 87.00 246 ILE A N 1
ATOM 2052 C CA . ILE A 1 246 ? -37.194 -0.116 63.728 1.00 87.00 246 ILE A CA 1
ATOM 2053 C C . ILE A 1 246 ? -38.323 -0.092 62.690 1.00 87.00 246 ILE A C 1
ATOM 2055 O O . ILE A 1 246 ? -38.741 -1.155 62.238 1.00 87.00 246 ILE A O 1
ATOM 2059 N N . GLU A 1 247 ? -38.763 1.092 62.252 1.00 88.50 247 GLU A N 1
ATOM 2060 C CA . GLU A 1 247 ? -39.801 1.230 61.224 1.00 88.50 247 GLU A CA 1
ATOM 2061 C C . GLU A 1 247 ? -39.360 0.641 59.870 1.00 88.50 247 GLU A C 1
ATOM 2063 O O . GLU A 1 247 ? -40.090 -0.140 59.263 1.00 88.50 247 GLU A O 1
ATOM 2068 N N . GLU A 1 248 ? -38.142 0.942 59.405 1.00 86.88 248 GLU A N 1
ATOM 2069 C CA . GLU A 1 248 ? -37.594 0.382 58.159 1.00 86.88 248 GLU A CA 1
ATOM 2070 C C . GLU A 1 248 ? -37.460 -1.146 58.222 1.00 86.88 248 GLU A C 1
ATOM 2072 O O . GLU A 1 248 ? -37.746 -1.845 57.242 1.00 86.88 248 GLU A O 1
ATOM 2077 N N . ARG A 1 249 ? -37.072 -1.686 59.382 1.00 87.50 249 ARG A N 1
ATOM 2078 C CA . ARG A 1 249 ? -36.993 -3.132 59.604 1.00 87.50 249 ARG A CA 1
ATOM 2079 C C . ARG A 1 249 ? -38.375 -3.777 59.601 1.00 87.50 249 ARG A C 1
ATOM 2081 O O . ARG A 1 249 ? -38.562 -4.796 58.948 1.00 87.50 249 ARG A O 1
ATOM 2088 N N . TYR A 1 250 ? -39.358 -3.150 60.242 1.00 90.19 250 TYR A N 1
ATOM 2089 C CA . TYR A 1 250 ? -40.745 -3.613 60.227 1.00 90.19 250 TYR A CA 1
ATOM 2090 C C . TYR A 1 250 ? -41.306 -3.663 58.796 1.00 90.19 250 TYR A C 1
ATOM 2092 O O . TYR A 1 250 ? -41.828 -4.694 58.372 1.00 90.19 250 TYR A O 1
ATOM 2100 N N . LYS A 1 251 ? -41.108 -2.602 58.001 1.00 89.44 251 LYS A N 1
ATOM 2101 C CA . LYS A 1 251 ? -41.541 -2.570 56.592 1.00 89.44 251 LYS A CA 1
ATOM 2102 C C . LYS A 1 251 ? -40.863 -3.648 55.742 1.00 89.44 251 LYS A C 1
ATOM 2104 O O . LYS A 1 251 ? -41.475 -4.253 54.864 1.00 89.44 251 LYS A O 1
ATOM 2109 N N . THR A 1 252 ? -39.572 -3.891 55.961 1.00 87.31 252 THR A N 1
ATOM 2110 C CA . THR A 1 252 ? -38.813 -4.840 55.132 1.00 87.31 252 THR A CA 1
ATOM 2111 C C . THR A 1 252 ? -39.013 -6.298 55.528 1.00 87.31 252 THR A C 1
ATOM 2113 O O . THR A 1 252 ? -39.119 -7.135 54.632 1.00 87.31 252 THR A O 1
ATOM 2116 N N . GLU A 1 253 ? -39.074 -6.608 56.820 1.00 87.19 253 GLU A N 1
ATOM 2117 C CA . GLU A 1 253 ? -39.151 -7.981 57.326 1.00 87.19 253 GLU A CA 1
ATOM 2118 C C . GLU A 1 253 ? -40.596 -8.439 57.550 1.00 87.19 253 GLU A C 1
ATOM 2120 O O . GLU A 1 253 ? -40.924 -9.570 57.202 1.00 87.19 253 GLU A O 1
ATOM 2125 N N . ILE A 1 254 ? -41.470 -7.578 58.082 1.00 85.81 254 ILE A N 1
ATOM 2126 C CA . ILE A 1 254 ? -42.833 -7.959 58.484 1.00 85.81 254 ILE A CA 1
ATOM 2127 C C . ILE A 1 254 ? -43.833 -7.622 57.380 1.00 85.81 254 ILE A C 1
ATOM 2129 O O . ILE A 1 254 ? -44.470 -8.523 56.839 1.00 85.81 254 ILE A O 1
ATOM 2133 N N . GLU A 1 255 ? -43.918 -6.360 56.961 1.00 86.69 255 GLU A N 1
ATOM 2134 C CA . GLU A 1 255 ? -44.941 -5.916 56.002 1.00 86.69 255 GLU A CA 1
ATOM 2135 C C . GLU A 1 255 ? -44.797 -6.615 54.635 1.00 86.69 255 GLU A C 1
ATOM 2137 O O . GLU A 1 255 ? -45.767 -7.118 54.065 1.00 86.69 255 GLU A O 1
ATOM 2142 N N . LYS A 1 256 ? -43.564 -6.759 54.125 1.00 87.44 256 LYS A N 1
ATOM 2143 C CA . LYS A 1 256 ? -43.308 -7.537 52.896 1.00 87.44 256 LYS A CA 1
ATOM 2144 C C . LYS A 1 256 ? -43.630 -9.024 53.044 1.00 87.44 256 LYS A C 1
ATOM 2146 O O . LYS A 1 256 ? -44.011 -9.660 52.058 1.00 87.44 256 LYS A O 1
ATOM 2151 N N . PHE A 1 257 ? -43.435 -9.595 54.229 1.00 88.19 257 PHE A N 1
ATOM 2152 C CA . PHE A 1 257 ? -43.724 -11.002 54.484 1.00 88.19 257 PHE A CA 1
ATOM 2153 C C . PHE A 1 257 ? -45.233 -11.254 54.564 1.00 88.19 257 PHE A C 1
ATOM 2155 O O . PHE A 1 257 ? -45.734 -12.188 53.937 1.00 88.19 257 PHE A O 1
ATOM 2162 N N . GLU A 1 258 ? -45.973 -10.381 55.242 1.00 85.06 258 GLU A N 1
ATOM 2163 C CA . GLU A 1 258 ? -47.434 -10.428 55.298 1.00 85.06 258 GLU A CA 1
ATOM 2164 C C . GLU A 1 258 ? -48.062 -10.207 53.921 1.00 85.06 258 GLU A C 1
ATOM 2166 O O . GLU A 1 258 ? -48.949 -10.963 53.522 1.00 85.06 258 GLU A O 1
ATOM 2171 N N . ALA A 1 259 ? -47.538 -9.264 53.131 1.00 85.81 259 ALA A N 1
ATOM 2172 C CA . ALA A 1 259 ? -47.972 -9.060 51.752 1.00 85.81 259 ALA A CA 1
ATOM 2173 C C . ALA A 1 259 ? -47.764 -10.314 50.882 1.00 85.81 259 ALA A C 1
ATOM 2175 O O . ALA A 1 259 ? -48.622 -10.651 50.061 1.00 85.81 259 ALA A O 1
ATOM 2176 N N . LYS A 1 260 ? -46.652 -11.044 51.070 1.00 85.81 260 LYS A N 1
ATOM 2177 C CA . LYS A 1 260 ? -46.420 -12.334 50.399 1.00 85.81 260 LYS A CA 1
ATOM 2178 C C . LYS A 1 260 ? -47.419 -13.399 50.851 1.00 85.81 260 LYS A C 1
ATOM 2180 O O . LYS A 1 260 ? -48.057 -14.004 49.991 1.00 85.81 260 LYS A O 1
ATOM 2185 N N . LYS A 1 261 ? -47.617 -13.575 52.162 1.00 85.88 261 LYS A N 1
ATOM 2186 C CA . LYS A 1 261 ? -48.598 -14.529 52.710 1.00 85.88 261 LYS A CA 1
ATOM 2187 C C . LYS A 1 261 ? -50.017 -14.249 52.230 1.00 85.88 261 LYS A C 1
ATOM 2189 O O . LYS A 1 261 ? -50.747 -15.174 51.888 1.00 85.88 261 LYS A O 1
ATOM 2194 N N . TYR A 1 262 ? -50.412 -12.981 52.180 1.00 82.44 262 TYR A N 1
ATOM 2195 C CA . TYR A 1 262 ? -51.720 -12.582 51.675 1.00 82.44 262 TYR A CA 1
ATOM 2196 C C . TYR A 1 262 ? -51.882 -12.944 50.195 1.00 82.44 262 TYR A C 1
ATOM 2198 O O . TYR A 1 262 ? -52.915 -13.479 49.794 1.00 82.44 262 TYR A O 1
ATOM 2206 N N . LYS A 1 263 ? -50.844 -12.717 49.381 1.00 83.19 263 LYS A N 1
ATOM 2207 C CA . LYS A 1 263 ? -50.843 -13.080 47.959 1.00 83.19 263 LYS A CA 1
ATOM 2208 C C . LYS A 1 263 ? -50.944 -14.596 47.751 1.00 83.19 263 LYS A C 1
ATOM 2210 O O . LYS A 1 263 ? -51.706 -15.037 46.898 1.00 83.19 263 LYS A O 1
ATOM 2215 N N . GLU A 1 264 ? -50.232 -15.387 48.552 1.00 80.44 264 GLU A N 1
ATOM 2216 C CA . GLU A 1 264 ? -50.314 -16.855 48.540 1.00 80.44 264 GLU A CA 1
ATOM 2217 C C . GLU A 1 264 ? -51.688 -17.365 49.000 1.00 80.44 264 GLU A C 1
ATOM 2219 O O . GLU A 1 264 ? -52.284 -18.213 48.341 1.00 80.44 264 GLU A O 1
ATOM 2224 N N . SER A 1 265 ? -52.242 -16.801 50.075 1.00 78.31 265 SER A N 1
ATOM 2225 C CA . SER A 1 265 ? -53.580 -17.146 50.574 1.00 78.31 265 SER A CA 1
ATOM 2226 C C . SER A 1 265 ? -54.675 -16.826 49.551 1.00 78.31 265 SER A C 1
ATOM 2228 O O . SER A 1 265 ? -55.541 -17.658 49.275 1.00 78.31 265 SER A O 1
ATOM 2230 N N . LYS A 1 266 ? -54.596 -15.656 48.906 1.00 74.81 266 LYS A N 1
ATOM 2231 C CA . LYS A 1 266 ? -55.510 -15.264 47.826 1.00 74.81 266 LYS A CA 1
ATOM 2232 C C . LYS A 1 266 ? -55.417 -16.213 46.627 1.00 74.81 266 LYS A C 1
ATOM 2234 O O . LYS A 1 266 ? -56.444 -16.555 46.047 1.00 74.81 266 LYS A O 1
ATOM 2239 N N . ASN A 1 267 ? -54.213 -16.672 46.282 1.00 68.25 267 ASN A N 1
ATOM 2240 C CA . ASN A 1 267 ? -54.024 -17.675 45.234 1.00 68.25 267 ASN A CA 1
ATOM 2241 C C . ASN A 1 267 ? -54.620 -19.041 45.624 1.00 68.25 267 ASN A C 1
ATOM 2243 O O . ASN A 1 267 ? -55.206 -19.701 44.772 1.00 68.25 267 ASN A O 1
ATOM 2247 N N . ASN A 1 268 ? -54.537 -19.437 46.899 1.00 67.06 268 ASN A N 1
ATOM 2248 C CA . ASN A 1 268 ? -55.135 -20.682 47.395 1.00 67.06 268 ASN A CA 1
ATOM 2249 C C . ASN A 1 268 ? -56.671 -20.635 47.444 1.00 67.06 268 ASN A C 1
ATOM 2251 O O . ASN A 1 268 ? -57.318 -21.645 47.185 1.00 67.06 268 ASN A O 1
ATOM 2255 N N . GLN A 1 269 ? -57.274 -19.481 47.744 1.00 64.88 269 GLN A N 1
ATOM 2256 C CA . GLN A 1 269 ? -58.736 -19.314 47.721 1.00 64.88 269 GLN A CA 1
ATOM 2257 C C . GLN A 1 269 ? -59.310 -19.211 46.297 1.00 64.88 269 GLN A C 1
ATOM 2259 O O . GLN A 1 269 ? -60.475 -19.530 46.081 1.00 64.88 269 GLN A O 1
ATOM 2264 N N . GLY A 1 270 ? -58.502 -18.791 45.320 1.00 59.53 270 GLY A N 1
ATOM 2265 C CA . GLY A 1 270 ? -58.875 -18.707 43.904 1.00 59.53 270 GLY A CA 1
ATOM 2266 C C . GLY A 1 270 ? -58.697 -20.008 43.115 1.00 59.53 270 GLY A C 1
ATOM 2267 O O . GLY A 1 270 ? -58.753 -19.973 41.885 1.00 59.53 270 GLY A O 1
ATOM 2268 N N . PHE A 1 271 ? -58.448 -21.137 43.787 1.00 57.12 271 PHE A N 1
ATOM 2269 C CA . PHE A 1 271 ? -58.168 -22.419 43.142 1.00 57.12 271 PHE A CA 1
ATOM 2270 C C . PHE A 1 271 ? -59.452 -23.041 42.572 1.00 57.12 271 PHE A C 1
ATOM 2272 O O . PHE A 1 271 ? -60.073 -23.924 43.158 1.00 57.12 271 PHE A O 1
ATOM 2279 N N . SER A 1 272 ? -59.873 -22.547 41.410 1.00 64.19 272 SER A N 1
ATOM 2280 C CA . SER A 1 272 ? -60.852 -23.236 40.572 1.00 64.19 272 SER A CA 1
ATOM 2281 C C . SER A 1 272 ? -60.157 -24.411 39.873 1.00 64.19 272 SER A C 1
ATOM 2283 O O . SER A 1 272 ? -59.053 -24.217 39.354 1.00 64.19 272 SER A O 1
ATOM 2285 N N . PRO A 1 273 ? -60.755 -25.617 39.828 1.00 73.25 273 PRO A N 1
ATOM 2286 C CA . PRO A 1 273 ? -60.208 -26.723 39.055 1.00 73.25 273 PRO A CA 1
ATOM 2287 C C . PRO A 1 273 ? -59.989 -26.285 37.604 1.00 73.25 273 PRO A C 1
ATOM 2289 O O . PRO A 1 273 ? -60.920 -25.833 36.932 1.00 73.25 273 PRO A O 1
ATOM 2292 N N . ILE A 1 274 ? -58.749 -26.397 37.130 1.00 72.12 274 ILE A N 1
ATOM 2293 C CA . ILE A 1 274 ? -58.393 -26.090 35.743 1.00 72.12 274 ILE A CA 1
ATOM 2294 C C . ILE A 1 274 ? -59.174 -27.055 34.845 1.00 72.12 274 ILE A C 1
ATOM 2296 O O . ILE A 1 274 ? -59.203 -28.263 35.100 1.00 72.12 274 ILE A O 1
ATOM 2300 N N . ARG A 1 275 ? -59.847 -26.536 33.811 1.00 82.38 275 ARG A N 1
ATOM 2301 C CA . ARG A 1 275 ? -60.635 -27.384 32.910 1.00 82.38 275 ARG A CA 1
ATOM 2302 C C . ARG A 1 275 ? -59.681 -28.294 32.145 1.00 82.38 275 ARG A C 1
ATOM 2304 O O . ARG A 1 275 ? -58.607 -27.865 31.737 1.00 82.38 275 ARG A O 1
ATOM 2311 N N . MET A 1 276 ? -60.095 -29.535 31.887 1.00 81.00 276 MET A N 1
ATOM 2312 C CA . MET A 1 276 ? -59.268 -30.512 31.162 1.00 81.00 276 MET A CA 1
ATOM 2313 C C . MET A 1 276 ? -58.750 -29.964 29.821 1.00 81.00 276 MET A C 1
ATOM 2315 O O . MET A 1 276 ? -57.625 -30.255 29.431 1.00 81.00 276 MET A O 1
ATOM 2319 N N . MET A 1 277 ? -59.538 -29.116 29.152 1.00 85.31 277 MET A N 1
ATOM 2320 C CA . MET A 1 277 ? -59.144 -28.491 27.890 1.00 85.31 277 MET A CA 1
ATOM 2321 C C . MET A 1 277 ? -57.969 -27.518 28.046 1.00 85.31 277 MET A C 1
ATOM 2323 O O . MET A 1 277 ? -57.039 -27.569 27.251 1.00 85.31 277 MET A O 1
ATOM 2327 N N . ASP A 1 278 ? -57.947 -26.725 29.120 1.00 84.19 278 ASP A N 1
ATOM 2328 C CA . ASP A 1 278 ? -56.842 -25.804 29.411 1.00 84.19 278 ASP A CA 1
ATOM 2329 C C . ASP A 1 278 ? -55.556 -26.583 29.744 1.00 84.19 278 ASP A C 1
ATOM 2331 O O . ASP A 1 278 ? -54.458 -26.177 29.368 1.00 84.19 278 ASP A O 1
ATOM 2335 N N . ILE A 1 279 ? -55.683 -27.742 30.405 1.00 85.44 279 ILE A N 1
ATOM 2336 C CA . ILE A 1 279 ? -54.557 -28.651 30.680 1.00 85.44 279 ILE A CA 1
ATOM 2337 C C . ILE A 1 279 ? -54.010 -29.235 29.369 1.00 85.44 279 ILE A C 1
ATOM 2339 O O . ILE A 1 279 ? -52.795 -29.277 29.172 1.00 85.44 279 ILE A O 1
ATOM 2343 N N . MET A 1 280 ? -54.892 -29.658 28.459 1.00 89.38 280 MET A N 1
ATOM 2344 C CA . MET A 1 280 ? -54.501 -30.180 27.146 1.00 89.38 280 MET A CA 1
ATOM 2345 C C . MET A 1 280 ? -53.847 -29.110 26.268 1.00 89.38 280 MET A C 1
ATOM 2347 O O . MET A 1 280 ? -52.842 -29.391 25.616 1.00 89.38 280 MET A O 1
ATOM 2351 N N . ASP A 1 281 ? -54.376 -27.889 26.261 1.00 89.94 281 ASP A N 1
ATOM 2352 C CA . ASP A 1 281 ? -53.806 -26.778 25.498 1.00 89.94 281 ASP A CA 1
ATOM 2353 C C . ASP A 1 281 ? -52.461 -26.337 26.079 1.00 89.94 281 ASP A C 1
ATOM 2355 O O . ASP A 1 281 ? -51.516 -26.076 25.332 1.00 89.94 281 ASP A O 1
ATOM 2359 N N . HIS A 1 282 ? -52.317 -26.354 27.405 1.00 88.44 282 HIS A N 1
ATOM 2360 C CA . HIS A 1 282 ? -51.036 -26.091 28.046 1.00 88.44 282 HIS A CA 1
ATOM 2361 C C . HIS A 1 282 ? -49.995 -27.178 27.736 1.00 88.44 282 HIS A C 1
ATOM 2363 O O . HIS A 1 282 ? -48.835 -26.848 27.483 1.00 88.44 282 HIS A O 1
ATOM 2369 N N . ALA A 1 283 ? -50.397 -28.453 27.700 1.00 91.50 283 ALA A N 1
ATOM 2370 C CA . ALA A 1 283 ? -49.525 -29.556 27.300 1.00 91.50 283 ALA A CA 1
ATOM 2371 C C . ALA A 1 283 ? -49.056 -29.407 25.843 1.00 91.50 283 ALA A C 1
ATOM 2373 O O . ALA A 1 283 ? -47.858 -29.502 25.580 1.00 91.50 283 ALA A O 1
ATOM 2374 N N . LYS A 1 284 ? -49.968 -29.068 24.918 1.00 93.38 284 LYS A N 1
ATOM 2375 C CA . LYS A 1 284 ? -49.624 -28.766 23.517 1.00 93.38 284 LYS A CA 1
ATOM 2376 C C . LYS A 1 284 ? -48.656 -27.594 23.405 1.00 93.38 284 LYS A C 1
ATOM 2378 O O . LYS A 1 284 ? -47.651 -27.701 22.714 1.00 93.38 284 LYS A O 1
ATOM 2383 N N . TRP A 1 285 ? -48.910 -26.505 24.129 1.00 93.75 285 TRP A N 1
ATOM 2384 C CA . TRP A 1 285 ? -48.009 -25.353 24.172 1.00 93.75 285 TRP A CA 1
ATOM 2385 C C . TRP A 1 285 ? -46.610 -25.730 24.680 1.00 93.75 285 TRP A C 1
ATOM 2387 O O . TRP A 1 285 ? -45.603 -25.273 24.140 1.00 93.75 285 TRP A O 1
ATOM 2397 N N . TYR A 1 286 ? -46.529 -26.599 25.691 1.00 93.19 286 TYR A N 1
ATOM 2398 C CA . TYR A 1 286 ? -45.255 -27.106 26.200 1.00 93.19 286 TYR A CA 1
ATOM 2399 C C . TYR A 1 286 ? -44.514 -27.953 25.162 1.00 93.19 286 TYR A C 1
ATOM 2401 O O . TYR A 1 286 ? -43.299 -27.805 25.004 1.00 93.19 286 TYR A O 1
ATOM 2409 N N . ASP A 1 287 ? -45.233 -28.812 24.439 1.00 92.69 287 ASP A N 1
ATOM 2410 C CA . ASP A 1 287 ? -44.675 -29.601 23.341 1.00 92.69 287 ASP A CA 1
ATOM 2411 C C . ASP A 1 287 ? -44.205 -28.707 22.187 1.00 92.69 287 ASP A C 1
ATOM 2413 O O . ASP A 1 287 ? -43.122 -28.930 21.641 1.00 92.69 287 ASP A O 1
ATOM 2417 N N . ASP A 1 288 ? -44.942 -27.644 21.869 1.00 92.12 288 ASP A N 1
ATOM 2418 C CA . ASP A 1 288 ? -44.553 -26.652 20.867 1.00 92.12 288 ASP A CA 1
ATOM 2419 C C . ASP A 1 288 ? -43.278 -25.905 21.274 1.00 92.12 288 ASP A C 1
ATOM 2421 O O . ASP A 1 288 ? -42.350 -25.799 20.470 1.00 92.12 288 ASP A O 1
ATOM 2425 N N . ILE A 1 289 ? -43.161 -25.476 22.536 1.00 90.62 289 ILE A N 1
ATOM 2426 C CA . ILE A 1 289 ? -41.934 -24.859 23.067 1.00 90.62 289 ILE A CA 1
ATOM 2427 C C . ILE A 1 289 ? -40.766 -25.837 23.034 1.00 90.62 289 ILE A C 1
ATOM 2429 O O . ILE A 1 289 ? -39.655 -25.470 22.645 1.00 90.62 289 ILE A O 1
ATOM 2433 N N . LYS A 1 290 ? -40.987 -27.092 23.429 1.00 93.69 290 LYS A N 1
ATOM 2434 C CA . LYS A 1 290 ? -39.952 -28.130 23.405 1.00 93.69 290 LYS A CA 1
ATOM 2435 C C . LYS A 1 290 ? -39.474 -28.388 21.977 1.00 93.69 290 LYS A C 1
ATOM 2437 O O . LYS A 1 290 ? -38.268 -28.495 21.742 1.00 93.69 290 LYS A O 1
ATOM 2442 N N . ASN A 1 291 ? -40.397 -28.423 21.019 1.00 92.81 291 ASN A N 1
ATOM 2443 C CA . ASN A 1 291 ? -40.099 -28.557 19.599 1.00 92.81 291 ASN A CA 1
ATOM 2444 C C . ASN A 1 291 ? -39.369 -27.325 19.049 1.00 92.81 291 ASN A C 1
ATOM 2446 O O . ASN A 1 291 ? -38.409 -27.472 18.291 1.00 92.81 291 ASN A O 1
ATOM 2450 N N . GLU A 1 292 ? -39.765 -26.114 19.442 1.00 89.81 292 GLU A N 1
ATOM 2451 C CA . GLU A 1 292 ? -39.090 -24.877 19.048 1.00 89.81 292 GLU A CA 1
ATOM 2452 C C . GLU A 1 292 ? -37.668 -24.811 19.616 1.00 89.81 292 GLU A C 1
ATOM 2454 O O . GLU A 1 292 ? -36.722 -24.498 18.889 1.00 89.81 292 GLU A O 1
ATOM 2459 N N . HIS A 1 293 ? -37.492 -25.166 20.889 1.00 90.31 293 HIS A N 1
ATOM 2460 C CA . HIS A 1 293 ? -36.190 -25.205 21.540 1.00 90.31 293 HIS A CA 1
ATOM 2461 C C . HIS A 1 293 ? -35.282 -26.249 20.890 1.00 90.31 293 HIS A C 1
ATOM 2463 O O . HIS A 1 293 ? -34.147 -25.930 20.544 1.00 90.31 293 HIS A O 1
ATOM 2469 N N . LYS A 1 294 ? -35.794 -27.454 20.609 1.00 91.38 294 LYS A N 1
ATOM 2470 C CA . LYS A 1 294 ? -35.052 -28.485 19.871 1.00 91.38 294 LYS A CA 1
ATOM 2471 C C . LYS A 1 294 ? -34.625 -27.987 18.486 1.00 91.38 294 LYS A C 1
ATOM 2473 O O . LYS A 1 294 ? -33.454 -28.104 18.144 1.00 91.38 294 LYS A O 1
ATOM 2478 N N . LYS A 1 295 ? -35.527 -27.346 17.731 1.00 90.31 295 LYS A N 1
ATOM 2479 C CA . LYS A 1 295 ? -35.215 -26.734 16.423 1.00 90.31 295 LYS A CA 1
ATOM 2480 C C . LYS A 1 295 ? -34.19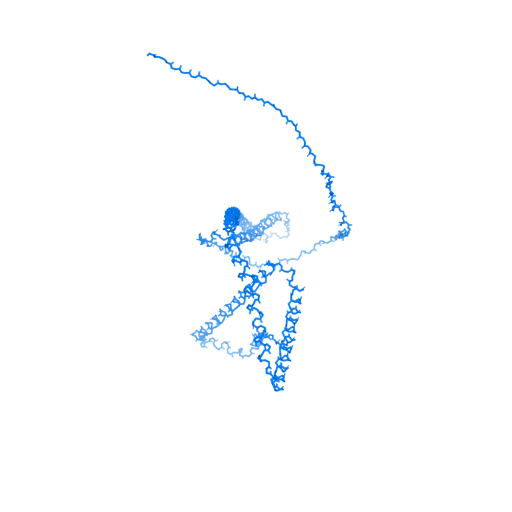2 -25.600 16.528 1.00 90.31 295 LYS A C 1
ATOM 2482 O O . LYS A 1 295 ? -33.401 -25.402 15.609 1.00 90.31 295 LYS A O 1
ATOM 2487 N N . ARG A 1 296 ? -34.226 -24.816 17.610 1.00 89.25 296 ARG A N 1
ATOM 2488 C CA . ARG A 1 296 ? -33.271 -23.730 17.872 1.00 89.25 296 ARG A CA 1
ATOM 2489 C C . ARG A 1 296 ? -31.887 -24.286 18.192 1.00 89.25 296 ARG A C 1
ATOM 2491 O O . ARG A 1 296 ? -30.924 -23.827 17.594 1.00 89.25 296 ARG A O 1
ATOM 2498 N N . VAL A 1 297 ? -31.810 -25.292 19.063 1.00 88.12 297 VAL A N 1
ATOM 2499 C CA . VAL A 1 297 ? -30.567 -25.991 19.420 1.00 88.12 297 VAL A CA 1
ATOM 2500 C C . VAL A 1 297 ? -29.977 -26.700 18.204 1.00 88.12 297 VAL A C 1
ATOM 2502 O O . VAL A 1 297 ? -28.780 -26.601 17.970 1.00 88.12 297 VAL A O 1
ATOM 2505 N N . GLU A 1 298 ? -30.797 -27.350 17.378 1.00 88.25 298 GLU A N 1
ATOM 2506 C CA . GLU A 1 298 ? -30.343 -27.995 16.143 1.00 88.25 298 GLU A CA 1
ATOM 2507 C C . GLU A 1 298 ? -29.800 -26.975 15.132 1.00 88.25 298 GLU A C 1
ATOM 2509 O O . GLU A 1 298 ? -28.716 -27.172 14.583 1.00 88.25 298 GLU A O 1
ATOM 2514 N N . ARG A 1 299 ? -30.479 -25.831 14.953 1.00 85.88 299 ARG A N 1
ATOM 2515 C CA . ARG A 1 299 ? -29.952 -24.714 14.153 1.00 85.88 299 ARG A CA 1
ATOM 2516 C C . ARG A 1 299 ? -28.655 -24.158 14.725 1.00 85.88 299 ARG A C 1
ATOM 2518 O O . ARG A 1 299 ? -27.726 -23.924 13.963 1.00 85.88 299 ARG A O 1
ATOM 2525 N N . GLU A 1 300 ? -28.568 -23.951 16.036 1.00 82.44 300 GLU A N 1
ATOM 2526 C CA . GLU A 1 300 ? -27.354 -23.452 16.686 1.00 82.44 300 GLU A CA 1
ATOM 2527 C C . GLU A 1 300 ? -26.198 -24.449 16.554 1.00 82.44 300 GLU A C 1
ATOM 2529 O O . GLU A 1 300 ? -25.072 -24.046 16.285 1.00 82.44 300 GLU A O 1
ATOM 2534 N N . MET A 1 301 ? -26.467 -25.750 16.668 1.00 84.00 301 MET A N 1
ATOM 2535 C CA . MET A 1 301 ? -25.480 -26.809 16.478 1.00 84.00 301 MET A CA 1
ATOM 2536 C C . MET A 1 301 ? -25.025 -26.899 15.018 1.00 84.00 301 MET A C 1
ATOM 2538 O O . MET A 1 301 ? -23.834 -27.064 14.768 1.00 84.00 301 MET A O 1
ATOM 2542 N N . GLN A 1 302 ? -25.926 -26.723 14.046 1.00 80.75 302 GLN A N 1
ATOM 2543 C CA . GLN A 1 302 ? -25.564 -26.619 12.628 1.00 80.75 302 GLN A CA 1
ATOM 2544 C C . GLN A 1 302 ? -24.745 -25.354 12.341 1.00 80.75 302 GLN A C 1
ATOM 2546 O O . GLN A 1 302 ? -23.718 -25.437 11.674 1.00 80.75 302 GLN A O 1
ATOM 2551 N N . LEU A 1 303 ? -25.134 -24.199 12.889 1.00 76.56 303 LEU A N 1
ATOM 2552 C CA . LEU A 1 303 ? -24.383 -22.941 12.795 1.00 76.56 303 LEU A CA 1
ATOM 2553 C C . LEU A 1 303 ? -23.011 -23.040 13.463 1.00 76.56 303 LEU A C 1
ATOM 2555 O O . LEU A 1 303 ? -22.036 -22.547 12.906 1.00 76.56 303 LEU A O 1
ATOM 2559 N N . ARG A 1 304 ? -22.907 -23.708 14.615 1.00 77.44 304 ARG A N 1
ATOM 2560 C CA . ARG A 1 304 ? -21.633 -24.011 15.278 1.00 77.44 304 ARG A CA 1
ATOM 2561 C C . ARG A 1 304 ? -20.808 -24.996 14.470 1.00 77.44 304 ARG A C 1
ATOM 2563 O O . ARG A 1 304 ? -19.637 -24.741 14.287 1.00 77.44 304 ARG A O 1
ATOM 2570 N N . SER A 1 305 ? -21.388 -26.052 13.906 1.00 69.56 305 SER A N 1
ATOM 2571 C CA . SER A 1 305 ? -20.659 -27.003 13.057 1.00 69.56 305 SER A CA 1
ATOM 2572 C C . SER A 1 305 ? -20.149 -26.350 11.769 1.00 69.56 305 SER A C 1
ATOM 2574 O O . SER A 1 305 ? -19.005 -26.564 11.382 1.00 69.56 305 SER A O 1
ATOM 2576 N N . MET A 1 306 ? -20.952 -25.501 11.124 1.00 62.56 306 MET A N 1
ATOM 2577 C CA . MET A 1 306 ? -20.534 -24.714 9.957 1.00 62.56 306 MET A CA 1
ATOM 2578 C C . MET A 1 306 ? -19.518 -23.635 10.346 1.00 62.56 306 MET A C 1
ATOM 2580 O O . MET A 1 306 ? -18.546 -23.416 9.627 1.00 62.56 306 MET A O 1
ATOM 2584 N N . GLY A 1 307 ? -19.708 -23.006 11.506 1.00 57.62 307 GLY A N 1
ATOM 2585 C CA . GLY A 1 307 ? -18.802 -22.041 12.120 1.00 57.62 307 GLY A CA 1
ATOM 2586 C C . GLY A 1 307 ? -17.464 -22.651 12.528 1.00 57.62 307 GLY A C 1
ATOM 2587 O O . GLY A 1 307 ? -16.441 -22.017 12.344 1.00 57.62 307 GLY A O 1
ATOM 2588 N N . ASP A 1 308 ? -17.442 -23.887 13.011 1.00 55.62 308 ASP A N 1
ATOM 2589 C CA . ASP A 1 308 ? -16.244 -24.609 13.436 1.00 55.62 308 ASP A CA 1
ATOM 2590 C C . ASP A 1 308 ? -15.547 -25.271 12.247 1.00 55.62 308 ASP A C 1
ATOM 2592 O O . ASP A 1 308 ? -14.325 -25.321 12.226 1.00 55.62 308 ASP A O 1
ATOM 2596 N N . LYS A 1 309 ? -16.270 -25.663 11.189 1.00 54.09 309 LYS A N 1
ATOM 2597 C CA . LYS A 1 309 ? -15.668 -26.044 9.896 1.00 54.09 309 LYS A CA 1
ATOM 2598 C C . LYS A 1 309 ? -15.050 -24.845 9.171 1.00 54.09 309 LYS A C 1
ATOM 2600 O O . LYS A 1 309 ? -13.983 -24.973 8.579 1.00 54.09 309 LYS A O 1
ATOM 2605 N N . THR A 1 310 ? -15.668 -23.665 9.256 1.00 51.28 310 THR A N 1
ATOM 2606 C CA . THR A 1 310 ? -15.081 -22.420 8.729 1.00 51.28 310 THR A CA 1
ATOM 2607 C C . THR A 1 310 ? -13.966 -21.882 9.624 1.00 51.28 310 THR A C 1
ATOM 2609 O O . THR A 1 310 ? -12.965 -21.421 9.098 1.00 51.28 310 THR A O 1
ATOM 2612 N N . LYS A 1 311 ? -14.047 -22.013 10.952 1.00 48.41 311 LYS A N 1
ATOM 2613 C CA . LYS A 1 311 ? -12.967 -21.656 11.892 1.00 48.41 311 LYS A CA 1
ATOM 2614 C C . LYS A 1 311 ? -11.799 -22.644 11.869 1.00 48.41 311 LYS A C 1
ATOM 2616 O O . LYS A 1 311 ? -10.661 -22.216 11.984 1.00 48.41 311 LYS A O 1
ATOM 2621 N N . SER A 1 312 ? -12.035 -23.936 11.660 1.00 47.78 312 SER A N 1
ATOM 2622 C CA . SER A 1 312 ? -10.973 -24.944 11.522 1.00 47.78 312 SER A CA 1
ATOM 2623 C C . SER A 1 312 ? -10.143 -24.737 10.253 1.00 47.78 312 SER A C 1
ATOM 2625 O O . SER A 1 312 ? -8.966 -25.079 10.259 1.00 47.78 312 SER A O 1
ATOM 2627 N N . ASN A 1 313 ? -10.720 -24.149 9.198 1.00 47.50 313 ASN A N 1
ATOM 2628 C CA . ASN A 1 313 ? -9.979 -23.781 7.987 1.00 47.50 313 ASN A CA 1
ATOM 2629 C C . ASN A 1 313 ? -9.538 -22.301 7.947 1.00 47.50 313 ASN A C 1
ATOM 2631 O O . ASN A 1 313 ? -8.596 -21.995 7.224 1.00 47.50 313 ASN A O 1
ATOM 2635 N N . ASN A 1 314 ? -10.141 -21.395 8.737 1.00 47.69 314 ASN A N 1
ATOM 2636 C CA . ASN A 1 314 ? -9.840 -19.949 8.692 1.00 47.69 314 ASN A CA 1
ATOM 2637 C C . ASN A 1 314 ? -9.197 -19.362 9.964 1.00 47.69 314 ASN A C 1
ATOM 2639 O O . ASN A 1 314 ? -8.839 -18.185 9.963 1.00 47.69 314 ASN A O 1
ATOM 2643 N N . ASN A 1 315 ? -8.993 -20.121 11.046 1.00 45.66 315 ASN A N 1
ATOM 2644 C CA . ASN A 1 315 ? -8.347 -19.583 12.256 1.00 45.66 315 ASN A CA 1
ATOM 2645 C C . ASN A 1 315 ? -6.813 -19.491 12.165 1.00 45.66 315 ASN A C 1
ATOM 2647 O O . ASN A 1 315 ? -6.176 -19.120 13.149 1.00 45.66 315 ASN A O 1
ATOM 2651 N N . LEU A 1 316 ? -6.212 -19.769 11.001 1.00 50.47 316 LEU A N 1
ATOM 2652 C CA . LEU A 1 316 ? -4.788 -19.511 10.747 1.00 50.47 316 LEU A CA 1
ATOM 2653 C C . LEU A 1 316 ? -4.515 -18.366 9.761 1.00 50.47 316 LEU A C 1
ATOM 2655 O O . LEU A 1 316 ? -3.369 -18.152 9.375 1.00 50.47 316 LEU A O 1
ATOM 2659 N N . THR A 1 317 ? -5.528 -17.606 9.348 1.00 51.75 317 THR A N 1
ATOM 2660 C CA . THR A 1 317 ? -5.343 -16.524 8.374 1.00 51.75 317 THR A CA 1
ATOM 2661 C C . THR A 1 317 ? -5.591 -15.171 9.025 1.00 51.75 317 THR A C 1
ATOM 2663 O O . THR A 1 317 ? -6.714 -14.678 9.099 1.00 51.75 317 THR A O 1
ATOM 2666 N N . SER A 1 318 ? -4.488 -14.622 9.542 1.00 59.38 318 SER A N 1
ATOM 2667 C CA . SER A 1 318 ? -4.274 -13.253 10.021 1.00 59.38 318 SER A CA 1
ATOM 2668 C C . SER A 1 318 ? -5.062 -12.207 9.218 1.00 59.38 318 SER A C 1
ATOM 2670 O O . SER A 1 318 ? -5.270 -12.367 8.017 1.00 59.38 318 SER A O 1
ATOM 2672 N N . ALA A 1 319 ? -5.425 -11.077 9.836 1.00 59.03 319 ALA A N 1
ATOM 2673 C CA . ALA A 1 319 ? -5.989 -9.903 9.150 1.00 59.03 319 ALA A CA 1
ATOM 2674 C C . ALA A 1 319 ? -5.194 -9.496 7.886 1.00 59.03 319 ALA A C 1
ATOM 2676 O O . ALA A 1 319 ? -5.737 -8.904 6.956 1.00 59.03 319 ALA A O 1
ATOM 2677 N N . TRP A 1 320 ? -3.916 -9.877 7.829 1.00 54.44 320 TRP A N 1
ATOM 2678 C CA . TRP A 1 320 ? -3.055 -9.757 6.660 1.00 54.44 320 TRP A CA 1
ATOM 2679 C C . TRP A 1 320 ? -3.492 -10.627 5.470 1.00 54.44 320 TRP A C 1
ATOM 2681 O O . TRP A 1 320 ? -3.526 -10.154 4.342 1.00 54.44 320 TRP A O 1
ATOM 2691 N N . THR A 1 321 ? -3.901 -11.873 5.701 1.00 61.53 321 THR A N 1
ATOM 2692 C CA . THR A 1 321 ? -4.416 -12.765 4.657 1.00 61.53 321 THR A CA 1
ATOM 2693 C C . THR A 1 321 ? -5.790 -12.316 4.158 1.00 61.53 321 THR A C 1
ATOM 2695 O O . THR A 1 321 ? -6.056 -12.389 2.964 1.00 61.53 321 THR A O 1
ATOM 2698 N N . ALA A 1 322 ? -6.647 -11.793 5.043 1.00 68.38 322 ALA A N 1
ATOM 2699 C CA . ALA A 1 322 ? -7.915 -11.184 4.636 1.00 68.38 322 ALA A CA 1
ATOM 2700 C C . ALA A 1 322 ? -7.682 -9.971 3.721 1.00 68.38 322 ALA A C 1
ATOM 2702 O O . ALA A 1 322 ? -8.350 -9.835 2.699 1.00 68.38 322 ALA A O 1
ATOM 2703 N N . LYS A 1 323 ? -6.676 -9.148 4.042 1.00 73.50 323 LYS A N 1
ATOM 2704 C CA . LYS A 1 323 ? -6.241 -8.034 3.197 1.00 73.50 323 LYS A CA 1
ATOM 2705 C C . LYS A 1 323 ? -5.666 -8.505 1.857 1.00 73.50 323 LYS A C 1
ATOM 2707 O O . LYS A 1 323 ? -6.007 -7.929 0.837 1.00 73.50 323 LYS A O 1
ATOM 2712 N N . ILE A 1 324 ? -4.874 -9.580 1.838 1.00 73.06 324 ILE A N 1
ATOM 2713 C CA . ILE A 1 324 ? -4.356 -10.170 0.590 1.00 73.06 324 ILE A CA 1
ATOM 2714 C C . ILE A 1 324 ? -5.485 -10.673 -0.300 1.00 73.06 324 ILE A C 1
ATOM 2716 O O . ILE A 1 324 ? -5.457 -10.431 -1.497 1.00 73.06 324 ILE A O 1
ATOM 2720 N N . ILE A 1 325 ? -6.488 -11.347 0.263 1.00 75.81 325 ILE A N 1
ATOM 2721 C CA . ILE A 1 325 ? -7.633 -11.836 -0.516 1.00 75.81 325 ILE A CA 1
ATOM 2722 C C . ILE A 1 325 ? -8.436 -10.664 -1.095 1.00 75.81 325 ILE A C 1
ATOM 2724 O O . ILE A 1 325 ? -8.935 -10.762 -2.217 1.00 75.81 325 ILE A O 1
ATOM 2728 N N . ASP A 1 326 ? -8.572 -9.569 -0.348 1.00 79.88 326 ASP A N 1
ATOM 2729 C CA . ASP A 1 326 ? -9.261 -8.367 -0.820 1.00 79.88 326 ASP A CA 1
ATOM 2730 C C . ASP A 1 326 ? -8.459 -7.640 -1.913 1.00 79.88 326 ASP A C 1
ATOM 2732 O O . ASP A 1 326 ? -9.010 -7.302 -2.961 1.00 79.88 326 ASP A O 1
ATOM 2736 N N . ASP A 1 327 ? -7.140 -7.516 -1.740 1.00 76.62 327 ASP A N 1
ATOM 2737 C CA . ASP A 1 327 ? -6.227 -6.977 -2.754 1.00 76.62 327 ASP A CA 1
ATOM 2738 C C . ASP A 1 327 ? -6.208 -7.858 -4.022 1.00 76.62 327 ASP A C 1
ATOM 2740 O O . ASP A 1 327 ? -6.255 -7.332 -5.134 1.00 76.62 327 ASP A O 1
ATOM 2744 N N . ASP A 1 328 ? -6.249 -9.189 -3.892 1.00 76.31 328 ASP A N 1
ATOM 2745 C CA . ASP A 1 328 ? -6.342 -10.128 -5.021 1.00 76.31 328 ASP A CA 1
ATOM 2746 C C . ASP A 1 328 ? -7.676 -10.007 -5.762 1.00 76.31 328 ASP A C 1
ATOM 2748 O O . ASP A 1 328 ? -7.725 -10.040 -6.997 1.00 76.31 328 ASP A O 1
ATOM 2752 N N . LYS A 1 329 ? -8.785 -9.856 -5.027 1.00 88.75 329 LYS A N 1
ATOM 2753 C CA . LYS A 1 329 ? -10.099 -9.598 -5.629 1.00 88.75 329 LYS A CA 1
ATOM 2754 C C . LYS A 1 329 ? -10.089 -8.273 -6.374 1.00 88.75 329 LYS A C 1
ATOM 2756 O O . LYS A 1 329 ? -10.532 -8.229 -7.522 1.00 88.75 329 LYS A O 1
ATOM 2761 N N . ARG A 1 330 ? -9.530 -7.224 -5.771 1.00 88.25 330 ARG A N 1
ATOM 2762 C CA . ARG A 1 330 ? -9.415 -5.905 -6.389 1.00 88.25 330 ARG A CA 1
ATOM 2763 C C . ARG A 1 330 ? -8.559 -5.953 -7.656 1.00 88.25 330 ARG A C 1
ATOM 2765 O O . ARG A 1 330 ? -9.009 -5.495 -8.705 1.00 88.25 330 ARG A O 1
ATOM 2772 N N . MET A 1 331 ? -7.405 -6.615 -7.611 1.00 85.50 331 MET A N 1
ATOM 2773 C CA . MET A 1 331 ? -6.540 -6.832 -8.775 1.00 85.50 331 MET A CA 1
ATOM 2774 C C . MET A 1 331 ? -7.250 -7.605 -9.891 1.00 85.50 331 MET A C 1
ATOM 2776 O O . MET A 1 331 ? -7.159 -7.226 -11.058 1.00 85.50 331 MET A O 1
ATOM 2780 N N . LYS A 1 332 ? -8.023 -8.649 -9.564 1.00 89.44 332 LYS A N 1
ATOM 2781 C CA . LYS A 1 332 ? -8.832 -9.377 -10.558 1.00 89.44 332 LYS A CA 1
ATOM 2782 C C . LYS A 1 332 ? -9.919 -8.494 -11.175 1.00 89.44 332 LYS A C 1
ATOM 2784 O O . LYS A 1 332 ? -10.146 -8.567 -12.385 1.00 89.44 332 LYS A O 1
ATOM 2789 N N . THR A 1 333 ? -10.572 -7.638 -10.389 1.00 89.31 333 THR A N 1
ATOM 2790 C CA . THR A 1 333 ? -11.568 -6.687 -10.917 1.00 89.31 333 THR A CA 1
ATOM 2791 C C . THR A 1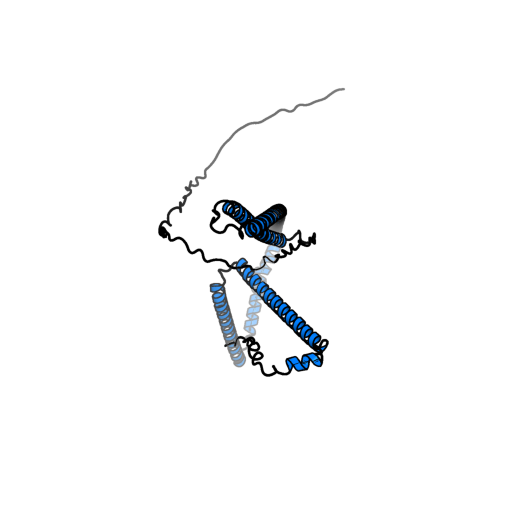 333 ? -10.941 -5.605 -11.799 1.00 89.31 333 THR A C 1
ATOM 2793 O O . THR A 1 333 ? -11.499 -5.251 -12.833 1.00 89.31 333 THR A O 1
ATOM 2796 N N . GLU A 1 334 ? -9.746 -5.123 -11.459 1.00 87.19 334 GLU A N 1
ATOM 2797 C CA . GLU A 1 334 ? -9.015 -4.152 -12.280 1.00 87.19 334 GLU A CA 1
ATOM 2798 C C . GLU A 1 334 ? -8.507 -4.790 -13.580 1.00 87.19 334 GLU A C 1
ATOM 2800 O O . GLU A 1 334 ? -8.646 -4.202 -14.653 1.00 87.19 334 GLU A O 1
ATOM 2805 N N . LEU A 1 335 ? -8.015 -6.032 -13.523 1.00 89.81 335 LEU A N 1
ATOM 2806 C CA . LEU A 1 335 ? -7.579 -6.785 -14.701 1.00 89.81 335 LEU A CA 1
ATOM 2807 C C . LEU A 1 335 ? -8.741 -7.079 -15.660 1.00 89.81 335 LEU A C 1
ATOM 2809 O O . LEU A 1 335 ? -8.603 -6.924 -16.874 1.00 89.81 335 LEU A O 1
ATOM 2813 N N . THR A 1 336 ? -9.897 -7.484 -15.129 1.00 89.81 336 THR A N 1
ATOM 2814 C CA . THR A 1 336 ? -11.103 -7.719 -15.941 1.00 89.81 336 THR A CA 1
ATOM 2815 C C . THR A 1 336 ? -11.619 -6.424 -16.558 1.00 89.81 336 THR A C 1
ATOM 2817 O O . THR A 1 336 ? -11.933 -6.411 -17.749 1.00 89.81 336 THR A O 1
ATOM 2820 N N . ARG A 1 337 ? -11.604 -5.311 -15.816 1.00 92.75 337 ARG A N 1
ATOM 2821 C CA . ARG A 1 337 ? -11.928 -3.984 -16.355 1.00 92.75 337 ARG A CA 1
ATOM 2822 C C . ARG A 1 337 ? -10.971 -3.567 -17.475 1.00 92.75 337 ARG A C 1
ATOM 2824 O O . ARG A 1 337 ? -11.438 -3.171 -18.540 1.00 92.75 337 ARG A O 1
ATOM 2831 N N . ALA A 1 338 ? -9.660 -3.708 -17.284 1.00 88.94 338 ALA A N 1
ATOM 2832 C CA . ALA A 1 338 ? -8.662 -3.379 -18.303 1.00 88.94 338 ALA A CA 1
ATOM 2833 C C . ALA A 1 338 ? -8.804 -4.260 -19.559 1.00 88.94 338 ALA A C 1
ATOM 2835 O O . ALA A 1 338 ? -8.680 -3.777 -20.686 1.00 88.94 338 ALA A O 1
ATOM 2836 N N . SER A 1 339 ? -9.117 -5.548 -19.381 1.00 89.75 339 SER A N 1
ATOM 2837 C CA . SER A 1 339 ? -9.416 -6.465 -20.486 1.00 89.75 339 SER A CA 1
ATOM 2838 C C . SER A 1 339 ? -10.657 -6.019 -21.267 1.00 89.75 339 SER A C 1
ATOM 2840 O O . SER A 1 339 ? -10.621 -5.949 -22.497 1.00 89.75 339 SER A O 1
ATOM 2842 N N . GLN A 1 340 ? -11.725 -5.628 -20.565 1.00 93.06 340 GLN A N 1
ATOM 2843 C CA . GLN A 1 340 ? -12.950 -5.124 -21.184 1.00 93.06 340 GLN A CA 1
ATOM 2844 C C . GLN A 1 340 ? -12.713 -3.803 -21.931 1.00 93.06 340 GLN A C 1
ATOM 2846 O O . GLN A 1 340 ? -13.182 -3.630 -23.053 1.00 93.06 340 GLN A O 1
ATOM 2851 N N . GLU A 1 341 ? -11.942 -2.880 -21.354 1.00 90.50 341 GLU A N 1
ATOM 2852 C CA . GLU A 1 341 ? -11.562 -1.621 -22.004 1.00 90.50 341 GLU A CA 1
ATOM 2853 C C . GLU A 1 341 ? -10.727 -1.868 -23.271 1.00 90.50 341 GLU A C 1
ATOM 2855 O O . GLU A 1 341 ? -10.966 -1.238 -24.306 1.00 90.50 341 GLU A O 1
ATOM 2860 N N . ARG A 1 342 ? -9.806 -2.841 -23.240 1.00 92.06 342 ARG A N 1
ATOM 2861 C CA . ARG A 1 342 ? -9.040 -3.268 -24.419 1.00 92.06 342 ARG A CA 1
ATOM 2862 C C . ARG A 1 342 ? -9.943 -3.867 -25.497 1.00 92.06 342 ARG A C 1
ATOM 2864 O O . ARG A 1 342 ? -9.774 -3.524 -26.668 1.00 92.06 342 ARG A O 1
ATOM 2871 N N . LEU A 1 343 ? -10.891 -4.727 -25.121 1.00 92.62 343 LEU A N 1
ATOM 2872 C CA . LEU A 1 343 ? -11.859 -5.312 -26.051 1.00 92.62 343 LEU A CA 1
ATOM 2873 C C . LEU A 1 343 ? -12.698 -4.214 -26.720 1.00 92.62 343 LEU A C 1
ATOM 2875 O O . LEU A 1 343 ? -12.789 -4.171 -27.945 1.00 92.62 343 LEU A O 1
ATOM 2879 N N . ASN A 1 344 ? -13.194 -3.257 -25.933 1.00 91.75 344 ASN A N 1
ATOM 2880 C CA . ASN A 1 344 ? -13.944 -2.105 -26.431 1.00 91.75 344 ASN A CA 1
ATOM 2881 C C . ASN A 1 344 ? -13.101 -1.234 -27.380 1.00 91.75 344 ASN A C 1
ATOM 2883 O O . ASN A 1 344 ? -13.613 -0.713 -28.370 1.00 91.75 344 ASN A O 1
ATOM 2887 N N . LEU A 1 345 ? -11.803 -1.058 -27.110 1.00 92.50 345 LEU A N 1
ATOM 2888 C CA . LEU A 1 345 ? -10.903 -0.316 -27.998 1.00 92.50 345 LEU A CA 1
ATOM 2889 C C . LEU A 1 345 ? -10.710 -1.039 -29.339 1.00 92.50 345 LEU A C 1
ATOM 2891 O O . LEU A 1 345 ? -10.693 -0.396 -30.388 1.00 92.50 345 LEU A O 1
ATOM 2895 N N . ILE A 1 346 ? -10.567 -2.366 -29.315 1.00 92.31 346 ILE A N 1
ATOM 2896 C CA . ILE A 1 346 ? -10.478 -3.192 -30.526 1.00 92.31 346 ILE A CA 1
ATOM 2897 C C . ILE A 1 346 ? -11.787 -3.104 -31.314 1.00 92.31 346 ILE A C 1
ATOM 2899 O O . ILE A 1 346 ? -11.753 -2.899 -32.526 1.00 92.31 346 ILE A O 1
ATOM 2903 N N . GLU A 1 347 ? -12.935 -3.171 -30.644 1.00 92.94 347 GLU A N 1
ATOM 2904 C CA . GLU A 1 347 ? -14.245 -3.010 -31.277 1.00 92.94 347 GLU A CA 1
ATOM 2905 C C . GLU A 1 347 ? -14.397 -1.622 -31.926 1.00 92.94 347 GLU A C 1
ATOM 2907 O O . GLU A 1 347 ? -14.831 -1.501 -33.068 1.00 92.94 347 GLU A O 1
ATOM 2912 N N . LYS A 1 348 ? -13.956 -0.553 -31.254 1.00 94.31 348 LYS A N 1
ATOM 2913 C CA . LYS A 1 348 ? -13.947 0.800 -31.836 1.00 94.31 348 LYS A CA 1
ATOM 2914 C C . LYS A 1 348 ? -13.031 0.897 -33.055 1.00 94.31 348 LYS A C 1
ATOM 2916 O O . LYS A 1 348 ? -13.419 1.482 -34.062 1.00 94.31 348 LYS A O 1
ATOM 2921 N N . LYS A 1 349 ? -11.826 0.320 -32.985 1.00 92.56 349 LYS A N 1
ATOM 2922 C CA . LYS A 1 349 ? -10.866 0.314 -34.102 1.00 92.56 349 LYS A CA 1
ATOM 2923 C C . LYS A 1 349 ? -11.373 -0.491 -35.294 1.00 92.56 349 LYS A C 1
ATOM 2925 O O . LYS A 1 349 ? -11.179 -0.062 -36.423 1.00 92.56 349 LYS A O 1
ATOM 2930 N N . THR A 1 350 ? -12.019 -1.628 -35.051 1.00 92.38 350 THR A N 1
ATOM 2931 C CA . THR A 1 350 ? -12.614 -2.460 -36.108 1.00 92.38 350 THR A CA 1
ATOM 2932 C C . THR A 1 350 ? -13.796 -1.752 -36.758 1.00 92.38 350 THR A C 1
ATOM 2934 O O . THR A 1 350 ? -13.779 -1.588 -37.972 1.00 92.38 350 THR A O 1
ATOM 2937 N N . LYS A 1 351 ? -14.726 -1.189 -35.972 1.00 92.12 351 LYS A N 1
ATOM 2938 C CA . LYS A 1 351 ? -15.814 -0.340 -36.493 1.00 92.12 351 LYS A CA 1
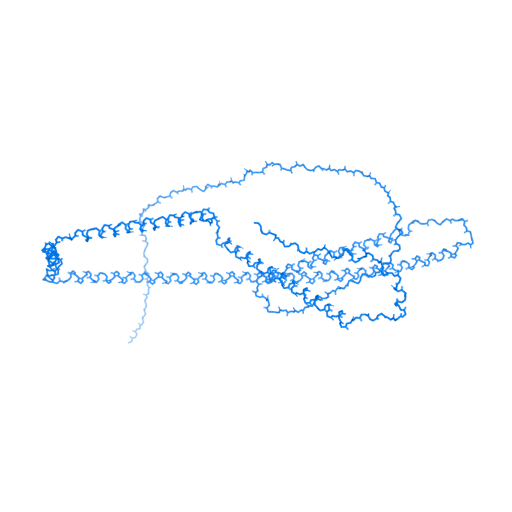ATOM 2939 C C . LYS A 1 351 ? -15.291 0.833 -37.322 1.00 92.12 351 LYS A C 1
ATOM 2941 O O . LYS A 1 351 ? -15.807 1.095 -38.401 1.00 92.12 351 LYS A O 1
ATOM 2946 N N . TYR A 1 352 ? -14.248 1.518 -36.849 1.00 92.44 352 TYR A N 1
ATOM 2947 C CA . TYR A 1 352 ? -13.620 2.605 -37.602 1.00 92.44 352 TYR A CA 1
ATOM 2948 C C . TYR A 1 352 ? -12.966 2.109 -38.896 1.00 92.44 352 TYR A C 1
ATOM 2950 O O . TYR A 1 352 ? -13.121 2.736 -39.937 1.00 92.44 352 TYR A O 1
ATOM 2958 N N . ALA A 1 353 ? -12.257 0.980 -38.860 1.00 90.62 353 ALA A N 1
ATOM 2959 C CA . ALA A 1 353 ? -11.647 0.397 -40.051 1.00 90.62 353 ALA A CA 1
ATOM 2960 C C . ALA A 1 353 ? -12.701 -0.008 -41.092 1.00 90.62 353 ALA A C 1
ATOM 2962 O O . ALA A 1 353 ? -12.497 0.222 -42.281 1.00 90.62 353 ALA A O 1
ATOM 2963 N N . ASP A 1 354 ? -13.827 -0.572 -40.658 1.00 88.00 354 ASP A N 1
ATOM 2964 C CA . ASP A 1 354 ? -14.932 -0.930 -41.546 1.00 88.00 354 ASP A CA 1
ATOM 2965 C C . ASP A 1 354 ? -15.617 0.317 -42.120 1.00 88.00 354 ASP A C 1
ATOM 2967 O O . ASP A 1 354 ? -15.853 0.379 -43.324 1.00 88.00 354 ASP A O 1
ATOM 2971 N N . PHE A 1 355 ? -15.804 1.360 -41.308 1.00 91.44 355 PHE A N 1
ATOM 2972 C CA . PHE A 1 355 ? -16.289 2.662 -41.770 1.00 91.44 355 PHE A CA 1
ATOM 2973 C C . PHE A 1 355 ? -15.347 3.315 -42.797 1.00 91.44 355 PHE A C 1
ATOM 2975 O O . PHE A 1 355 ? -15.791 3.817 -43.827 1.00 91.44 355 PHE A O 1
ATOM 2982 N N . VAL A 1 356 ? -14.030 3.264 -42.573 1.00 89.94 356 VAL A N 1
ATOM 2983 C CA . VAL A 1 356 ? -13.031 3.760 -43.534 1.00 89.94 356 VAL A CA 1
ATOM 2984 C C . VAL A 1 356 ? -13.072 2.959 -44.832 1.00 89.94 356 VAL A C 1
ATOM 2986 O O . VAL A 1 356 ? -13.012 3.557 -45.899 1.00 89.94 356 VAL A O 1
ATOM 2989 N N . LYS A 1 357 ? -13.212 1.629 -44.774 1.00 87.12 357 LYS A N 1
ATOM 2990 C CA . LYS A 1 357 ? -13.381 0.799 -45.981 1.00 87.12 357 LYS A CA 1
ATOM 2991 C C . LYS A 1 357 ? -14.667 1.132 -46.738 1.00 87.12 357 LYS A C 1
ATOM 2993 O O . LYS A 1 357 ? -14.692 1.011 -47.960 1.00 87.12 357 LYS A O 1
ATOM 2998 N N . GLU A 1 358 ? -15.728 1.514 -46.032 1.00 84.88 358 GLU A N 1
ATOM 2999 C CA . GLU A 1 358 ? -16.995 1.913 -46.642 1.00 84.88 358 GLU A CA 1
ATOM 3000 C C . GLU A 1 358 ? -16.891 3.274 -47.342 1.00 84.88 358 GLU A C 1
ATOM 3002 O O . GLU A 1 358 ? -17.325 3.395 -48.489 1.00 84.88 358 GLU A O 1
ATOM 3007 N N . LEU A 1 359 ? -16.273 4.263 -46.687 1.00 85.94 359 LEU A N 1
ATOM 3008 C CA . LEU A 1 359 ? -16.082 5.614 -47.226 1.00 85.94 359 LEU A CA 1
ATOM 3009 C C . LEU A 1 359 ? -15.017 5.684 -48.324 1.00 85.94 359 LEU A C 1
ATOM 3011 O O . LEU A 1 359 ? -15.193 6.375 -49.324 1.00 85.94 359 LEU A O 1
ATOM 3015 N N . PHE A 1 360 ? -13.908 4.974 -48.141 1.00 82.69 360 PHE A N 1
ATOM 3016 C CA . PHE A 1 360 ? -12.753 4.981 -49.032 1.00 82.69 360 PHE A CA 1
ATOM 3017 C C . PHE A 1 360 ? -12.620 3.625 -49.714 1.00 82.69 360 PHE A C 1
ATOM 3019 O O . PHE A 1 360 ? -11.629 2.911 -49.546 1.00 82.69 360 PHE A O 1
ATOM 3026 N N . LYS A 1 361 ? -13.635 3.258 -50.501 1.00 78.12 361 LYS A N 1
ATOM 3027 C CA . LYS A 1 361 ? -13.535 2.092 -51.382 1.00 78.12 361 LYS A CA 1
ATOM 3028 C C . LYS A 1 361 ? -12.438 2.365 -52.411 1.00 78.12 361 LYS A C 1
ATOM 3030 O O . LYS A 1 361 ? -12.545 3.351 -53.141 1.00 78.12 361 LYS A O 1
ATOM 3035 N N . PRO A 1 362 ? -11.394 1.524 -52.502 1.00 75.38 362 PRO A N 1
ATOM 3036 C CA . PRO A 1 362 ? -10.378 1.690 -53.526 1.00 75.38 362 PRO A CA 1
ATOM 3037 C C . PRO A 1 362 ? -11.032 1.581 -54.904 1.00 75.38 362 PRO A C 1
ATOM 3039 O O . PRO A 1 362 ? -11.517 0.517 -55.296 1.00 75.38 362 PRO A O 1
ATOM 3042 N N . THR A 1 363 ? -11.070 2.685 -55.642 1.00 70.44 363 THR A N 1
ATOM 3043 C CA . THR A 1 363 ? -11.528 2.681 -57.029 1.00 70.44 363 THR A CA 1
ATOM 3044 C C . THR A 1 363 ? -10.393 2.135 -57.883 1.00 70.44 363 THR A C 1
ATOM 3046 O O . THR A 1 363 ? -9.386 2.805 -58.098 1.00 70.44 363 THR A O 1
ATOM 3049 N N . ILE A 1 364 ? -10.524 0.887 -58.333 1.00 68.06 364 ILE A N 1
ATOM 3050 C CA . ILE A 1 364 ? -9.575 0.294 -59.279 1.00 68.06 364 ILE A CA 1
ATOM 3051 C C . ILE A 1 364 ? -9.780 0.988 -60.626 1.00 68.06 364 ILE A C 1
ATOM 3053 O O . ILE A 1 364 ? -10.873 0.934 -61.196 1.00 68.06 364 ILE A O 1
ATOM 3057 N N . ASP A 1 365 ? -8.731 1.641 -61.118 1.00 68.62 365 ASP A N 1
ATOM 3058 C CA . ASP A 1 365 ? -8.713 2.245 -62.447 1.00 68.62 365 ASP A CA 1
ATOM 3059 C C . ASP A 1 365 ? -8.996 1.179 -63.521 1.00 68.62 365 ASP A C 1
ATOM 3061 O O . ASP A 1 365 ? -8.525 0.040 -63.423 1.00 68.62 365 ASP A O 1
ATOM 3065 N N . ARG A 1 366 ? -9.785 1.520 -64.547 1.00 65.38 366 ARG A N 1
ATOM 3066 C CA . ARG A 1 366 ? -10.299 0.539 -65.524 1.00 65.38 366 ARG A CA 1
ATOM 3067 C C . ARG A 1 366 ? -9.173 -0.207 -66.247 1.00 65.38 366 ARG A C 1
ATOM 3069 O O . ARG A 1 366 ? -9.345 -1.390 -66.525 1.00 65.38 366 ARG A O 1
ATOM 3076 N N . LEU A 1 367 ? -8.026 0.442 -66.471 1.00 60.00 367 LEU A N 1
ATOM 3077 C CA . LEU A 1 367 ? -6.838 -0.183 -67.067 1.00 60.00 367 LEU A CA 1
ATOM 3078 C C . LEU A 1 367 ? -6.204 -1.250 -66.153 1.00 60.00 367 LEU A C 1
ATOM 3080 O O . LEU A 1 367 ? -5.908 -2.350 -66.606 1.00 60.00 367 LEU A O 1
ATOM 3084 N N . LYS A 1 368 ? -6.062 -0.977 -64.847 1.00 61.84 368 LYS A N 1
ATOM 3085 C CA . LYS A 1 368 ? -5.481 -1.936 -63.882 1.00 61.84 368 LYS A CA 1
ATOM 3086 C C . LYS A 1 368 ? -6.395 -3.125 -63.574 1.00 61.84 368 LYS A C 1
ATOM 3088 O O . LYS A 1 368 ? -5.940 -4.160 -63.085 1.00 61.84 368 LYS A O 1
ATOM 3093 N N . ARG A 1 369 ? -7.693 -2.995 -63.859 1.00 62.00 369 ARG A N 1
ATOM 3094 C CA . ARG A 1 369 ? -8.674 -4.079 -63.707 1.00 62.00 369 ARG A CA 1
ATOM 3095 C C . ARG A 1 369 ? -8.503 -5.182 -64.758 1.00 62.00 369 ARG A C 1
ATOM 3097 O O . ARG A 1 369 ? -8.847 -6.321 -64.472 1.00 62.00 369 ARG A O 1
ATOM 3104 N N . GLN A 1 370 ? -7.957 -4.865 -65.937 1.00 59.97 370 GLN A N 1
ATOM 3105 C CA . GLN A 1 370 ? -7.630 -5.870 -66.957 1.00 59.97 370 GLN A CA 1
ATOM 3106 C C . GLN A 1 370 ? -6.407 -6.711 -66.570 1.00 59.97 370 GLN A C 1
ATOM 3108 O O . GLN A 1 370 ? -6.427 -7.915 -66.783 1.00 59.97 370 GLN A O 1
ATOM 3113 N N . GLU A 1 371 ? -5.399 -6.127 -65.914 1.00 56.59 371 GLU A N 1
ATOM 3114 C CA . GLU A 1 371 ? -4.219 -6.874 -65.439 1.00 56.59 371 GLU A CA 1
ATOM 3115 C C . GLU A 1 371 ? -4.526 -7.795 -64.245 1.00 56.59 371 GLU A C 1
ATOM 3117 O O . GLU A 1 371 ? -3.868 -8.812 -64.048 1.00 56.59 371 GLU A O 1
ATOM 3122 N N . THR A 1 372 ? -5.537 -7.456 -63.438 1.00 56.91 372 THR A N 1
ATOM 3123 C CA . THR A 1 372 ? -5.939 -8.238 -62.252 1.00 56.91 372 THR A CA 1
ATOM 3124 C C . THR A 1 372 ? -7.111 -9.193 -62.503 1.00 56.91 372 THR A C 1
ATOM 3126 O O . THR A 1 372 ? -7.412 -10.024 -61.644 1.00 56.91 372 THR A O 1
ATOM 3129 N N . GLY A 1 373 ? -7.752 -9.119 -63.676 1.00 50.66 373 GLY A N 1
ATOM 3130 C CA . GLY A 1 373 ? -8.902 -9.946 -64.057 1.00 50.66 373 GLY A CA 1
ATOM 3131 C C . GLY A 1 373 ? -8.602 -11.440 -64.231 1.00 50.66 373 GLY A C 1
ATOM 3132 O O . GLY A 1 373 ? -9.519 -12.245 -64.101 1.00 50.66 373 GLY A O 1
ATOM 3133 N N . ASP A 1 374 ? -7.336 -11.819 -64.429 1.00 46.50 374 ASP A N 1
ATOM 3134 C CA . ASP A 1 374 ? -6.925 -13.213 -64.680 1.00 46.50 374 ASP A CA 1
ATOM 3135 C C . ASP A 1 374 ? -6.459 -13.990 -63.433 1.00 46.50 374 ASP A C 1
ATOM 3137 O O . ASP A 1 374 ? -6.105 -15.164 -63.522 1.00 46.50 374 ASP A O 1
ATOM 3141 N N . LEU A 1 375 ? -6.497 -13.390 -62.236 1.00 47.97 375 LEU A N 1
ATOM 3142 C CA . LEU A 1 375 ? -6.092 -14.060 -60.984 1.00 47.97 375 LEU A CA 1
ATOM 3143 C C . LEU A 1 375 ? -7.256 -14.330 -60.015 1.00 47.97 375 LEU A C 1
ATOM 3145 O O . LEU A 1 375 ? -7.039 -14.636 -58.840 1.00 47.97 375 LEU A O 1
ATOM 3149 N N . GLY A 1 376 ? -8.494 -14.282 -60.513 1.00 46.12 376 GLY A N 1
ATOM 3150 C CA . GLY A 1 376 ? -9.735 -14.447 -59.746 1.00 46.12 376 GLY A CA 1
ATOM 3151 C C . GLY A 1 376 ? -9.998 -15.827 -59.124 1.00 46.12 376 GLY A C 1
ATOM 3152 O O . GLY A 1 376 ? -11.099 -16.048 -58.640 1.00 46.12 376 GLY A O 1
ATOM 3153 N N . ASN A 1 377 ? -9.029 -16.748 -59.099 1.00 50.59 377 ASN A N 1
ATOM 3154 C CA . ASN A 1 377 ? -9.168 -18.072 -58.478 1.00 50.59 377 ASN A CA 1
ATOM 3155 C C . ASN A 1 377 ? -7.960 -18.436 -57.600 1.00 50.59 377 ASN A C 1
ATOM 3157 O O . ASN A 1 377 ? -7.410 -19.532 -57.695 1.00 50.59 377 ASN A O 1
ATOM 3161 N N . ASN A 1 378 ? -7.536 -17.536 -56.710 1.00 45.03 378 ASN A N 1
ATOM 3162 C CA . ASN A 1 378 ? -6.519 -17.864 -55.713 1.00 45.03 378 ASN A CA 1
ATOM 3163 C C . ASN A 1 378 ? -7.145 -18.181 -54.350 1.00 45.03 378 ASN A C 1
ATOM 3165 O O . ASN A 1 378 ? -7.661 -17.316 -53.647 1.00 45.03 378 ASN A O 1
ATOM 3169 N N . LYS A 1 379 ? -7.027 -19.463 -53.980 1.00 46.62 379 LYS A N 1
ATOM 3170 C CA . LYS A 1 379 ? -7.409 -20.159 -52.734 1.00 46.62 379 LYS A CA 1
ATOM 3171 C C . LYS A 1 379 ? -6.769 -19.603 -51.440 1.00 46.62 379 LYS A C 1
ATOM 3173 O O . LYS A 1 379 ? -6.515 -20.358 -50.505 1.00 46.62 379 LYS A O 1
ATOM 3178 N N . CYS A 1 380 ? -6.474 -18.308 -51.357 1.00 44.84 380 CYS A N 1
ATOM 3179 C CA . CYS A 1 380 ? -5.782 -17.708 -50.212 1.00 44.84 380 CYS A CA 1
ATOM 3180 C C . CYS A 1 380 ? -6.734 -17.104 -49.159 1.00 44.84 380 CYS A C 1
ATOM 3182 O O . CYS A 1 380 ? -6.302 -16.773 -48.060 1.00 44.84 380 CYS A O 1
ATOM 3184 N N . GLU A 1 381 ? -8.041 -17.011 -49.431 1.00 44.62 381 GLU A N 1
ATOM 3185 C CA . GLU A 1 381 ? -9.009 -16.441 -48.474 1.00 44.62 381 GLU A CA 1
ATOM 3186 C C . GLU A 1 381 ? -9.534 -17.421 -47.410 1.00 44.62 381 GLU A C 1
ATOM 3188 O O . GLU A 1 381 ? -10.185 -17.000 -46.456 1.00 44.62 381 GLU A O 1
ATOM 3193 N N . GLN A 1 382 ? -9.214 -18.718 -47.487 1.00 46.19 382 GLN A N 1
ATOM 3194 C CA . GLN A 1 382 ? -9.727 -19.698 -46.516 1.00 46.19 382 GLN A CA 1
ATOM 3195 C C . GLN A 1 382 ? -8.869 -19.898 -45.257 1.00 46.19 382 GLN A C 1
ATOM 3197 O O . GLN A 1 382 ? -9.317 -20.582 -44.341 1.00 46.19 382 GLN A O 1
ATOM 3202 N N . ARG A 1 383 ? -7.670 -19.306 -45.146 1.00 43.78 383 ARG A N 1
ATOM 3203 C CA . ARG A 1 383 ? -6.757 -19.609 -44.019 1.00 43.78 383 ARG A CA 1
ATOM 3204 C C . ARG A 1 383 ? -6.748 -18.629 -42.847 1.00 43.78 383 ARG A C 1
ATOM 3206 O O . ARG A 1 383 ? -6.146 -18.950 -41.830 1.00 43.78 383 ARG A O 1
ATOM 3213 N N . CYS A 1 384 ? -7.442 -17.493 -42.927 1.00 44.12 384 CYS A N 1
ATOM 3214 C CA . CYS A 1 384 ? -7.426 -16.497 -41.841 1.00 44.12 384 CYS A CA 1
ATOM 3215 C C . CYS A 1 384 ? -8.759 -16.350 -41.084 1.00 44.12 384 CYS A C 1
ATOM 3217 O O . CYS A 1 384 ? -8.903 -15.436 -40.275 1.00 44.12 384 CYS A O 1
ATOM 3219 N N . ARG A 1 385 ? -9.727 -17.255 -41.291 1.00 48.56 385 ARG A N 1
ATOM 3220 C CA . ARG A 1 385 ? -10.987 -17.303 -40.526 1.00 48.56 385 ARG A CA 1
ATOM 3221 C C . ARG A 1 385 ? -11.136 -18.605 -39.740 1.00 48.56 385 ARG A C 1
ATOM 3223 O O . ARG A 1 385 ? -12.080 -19.354 -39.944 1.00 48.56 385 ARG A O 1
ATOM 3230 N N . SER A 1 386 ? -10.224 -18.863 -38.812 1.00 48.31 386 SER A N 1
ATOM 3231 C CA . SER A 1 386 ? -10.458 -19.855 -37.756 1.00 48.31 386 SER A CA 1
ATOM 3232 C C . SER A 1 386 ? -9.520 -19.613 -36.579 1.00 48.31 386 SER A C 1
ATOM 3234 O O . SER A 1 386 ? -8.490 -20.258 -36.439 1.00 48.31 386 SER A O 1
ATOM 3236 N N . ASN A 1 387 ? -9.883 -18.643 -35.747 1.00 45.62 387 ASN A N 1
ATOM 3237 C CA . ASN A 1 387 ? -9.660 -18.719 -34.306 1.00 45.62 387 ASN A CA 1
ATOM 3238 C C . ASN A 1 387 ? -10.736 -17.862 -33.632 1.00 45.62 387 ASN A C 1
ATOM 3240 O O . ASN A 1 387 ? -10.486 -16.793 -33.081 1.00 45.62 387 ASN A O 1
ATOM 3244 N N . SER A 1 388 ? -11.983 -18.323 -33.760 1.00 43.12 388 SER A N 1
ATOM 3245 C CA . SER A 1 388 ? -13.061 -17.878 -32.890 1.00 43.12 388 SER A CA 1
ATOM 3246 C C . SER A 1 388 ? -12.765 -18.372 -31.479 1.00 43.12 388 SER A C 1
ATOM 3248 O O . SER A 1 388 ? -12.515 -19.561 -31.274 1.00 43.12 388 SER A O 1
ATOM 3250 N N . HIS A 1 389 ? -12.819 -17.449 -30.525 1.00 46.28 389 HIS A N 1
ATOM 3251 C CA . HIS A 1 389 ? -12.929 -17.722 -29.102 1.00 46.28 389 HIS A CA 1
ATOM 3252 C C . HIS A 1 389 ? -13.818 -18.941 -28.824 1.00 46.28 389 HIS A C 1
ATOM 3254 O O . HIS A 1 389 ? -15.028 -18.907 -29.035 1.00 46.28 389 HIS A O 1
ATOM 3260 N N . ARG A 1 390 ? -13.203 -20.016 -28.328 1.00 42.69 390 ARG A N 1
ATOM 3261 C CA . ARG A 1 390 ? -13.905 -21.063 -27.593 1.00 42.69 390 ARG A CA 1
ATOM 3262 C C . ARG A 1 390 ? -14.180 -20.489 -26.205 1.00 42.69 390 ARG A C 1
ATOM 3264 O O . ARG A 1 390 ? -13.255 -20.338 -25.410 1.00 42.69 390 ARG A O 1
ATOM 3271 N N . SER A 1 391 ? -15.425 -20.108 -25.946 1.00 42.59 391 SER A N 1
ATOM 3272 C CA . SER A 1 391 ? -15.898 -19.877 -24.580 1.00 42.59 391 SER A CA 1
ATOM 3273 C C . SER A 1 391 ? -15.750 -21.179 -23.778 1.00 42.59 391 SER A C 1
ATOM 3275 O O . SER A 1 391 ? -15.984 -22.251 -24.347 1.00 42.59 391 SER A O 1
ATOM 3277 N N . PRO A 1 392 ? -15.362 -21.130 -22.493 1.00 53.69 392 PRO A N 1
ATOM 3278 C CA . PRO A 1 392 ? -15.345 -22.320 -21.662 1.00 53.69 392 PRO A CA 1
ATOM 3279 C C . PRO A 1 392 ? -16.784 -22.769 -21.397 1.00 53.69 392 PRO A C 1
ATOM 3281 O O . PRO A 1 392 ? -17.642 -21.965 -21.034 1.00 53.69 392 PRO A O 1
ATOM 3284 N N . VAL A 1 393 ? -17.030 -24.057 -21.617 1.00 54.28 393 VAL A N 1
ATOM 3285 C CA . VAL A 1 393 ? -18.229 -24.758 -21.157 1.00 54.28 393 VAL A CA 1
ATOM 3286 C C . VAL A 1 393 ? -18.099 -24.897 -19.641 1.00 54.28 393 VAL A C 1
ATOM 3288 O O . VAL A 1 393 ? -17.065 -25.356 -19.159 1.00 54.28 393 VAL A O 1
ATOM 3291 N N . ASN A 1 394 ? -19.109 -24.431 -18.910 1.00 48.75 394 ASN A N 1
ATOM 3292 C CA . ASN A 1 394 ? -19.274 -24.746 -17.496 1.00 48.75 394 ASN A CA 1
ATOM 3293 C C . ASN A 1 394 ? -19.884 -26.149 -17.411 1.00 48.75 394 ASN A C 1
ATOM 3295 O O . ASN A 1 394 ? -21.022 -26.315 -17.852 1.00 48.75 394 ASN A O 1
ATOM 3299 N N . ASP A 1 395 ? -19.132 -27.094 -16.853 1.00 48.28 395 ASP A N 1
ATOM 3300 C CA . ASP A 1 395 ? -19.661 -28.322 -16.249 1.00 48.28 395 ASP A CA 1
ATOM 3301 C C . ASP A 1 395 ? -19.686 -28.161 -14.723 1.00 48.28 395 ASP A C 1
ATOM 3303 O O . ASP A 1 395 ? -18.712 -27.580 -14.177 1.00 48.28 395 ASP A O 1
#